Protein AF-A0A7Z9WWW8-F1 (afdb_monomer)

Structure (mmCIF, N/CA/C/O backbone):
data_AF-A0A7Z9WWW8-F1
#
_entry.id   AF-A0A7Z9WWW8-F1
#
loop_
_atom_site.group_PDB
_atom_site.id
_atom_site.type_symbol
_atom_site.label_atom_id
_atom_site.label_alt_id
_atom_site.label_comp_id
_atom_site.label_asym_id
_atom_site.label_entity_id
_atom_site.label_seq_id
_atom_site.pdbx_PDB_ins_code
_atom_site.Cartn_x
_atom_site.Cartn_y
_atom_site.Cartn_z
_atom_site.occupancy
_atom_site.B_iso_or_equiv
_atom_site.auth_seq_id
_atom_site.auth_comp_id
_atom_site.auth_asym_id
_atom_site.auth_atom_id
_atom_site.pdbx_PDB_model_num
ATOM 1 N N . MET A 1 1 ? -5.613 29.662 3.958 1.00 25.34 1 MET A N 1
ATOM 2 C CA . MET A 1 1 ? -6.036 28.250 3.842 1.00 25.34 1 MET A CA 1
ATOM 3 C C . MET A 1 1 ? -4.916 27.490 3.139 1.00 25.34 1 MET A C 1
ATOM 5 O O . MET A 1 1 ? -4.493 27.948 2.088 1.00 25.34 1 MET A O 1
ATOM 9 N N . LYS A 1 2 ? -4.345 26.424 3.718 1.00 27.41 2 LYS A N 1
ATOM 10 C CA . LYS A 1 2 ? -3.564 25.461 2.919 1.00 27.41 2 LYS A CA 1
ATOM 11 C C . LYS A 1 2 ? -4.526 24.326 2.601 1.00 27.41 2 LYS A C 1
ATOM 13 O O . LYS A 1 2 ? -5.008 23.686 3.530 1.00 27.41 2 LYS A O 1
ATOM 18 N N . ASN A 1 3 ? -4.858 24.199 1.322 1.00 34.06 3 ASN A N 1
ATOM 19 C CA . ASN A 1 3 ? -5.804 23.230 0.787 1.00 34.06 3 ASN A CA 1
ATOM 20 C C . ASN A 1 3 ? -5.429 21.818 1.248 1.00 34.06 3 ASN A C 1
ATOM 22 O O . ASN A 1 3 ? -4.244 21.489 1.361 1.00 34.06 3 ASN A O 1
ATOM 26 N N . PHE A 1 4 ? -6.444 21.007 1.526 1.00 41.47 4 PHE A N 1
ATOM 27 C CA . PHE A 1 4 ? -6.295 19.559 1.591 1.00 41.47 4 PHE A CA 1
ATOM 28 C C . PHE A 1 4 ? -5.544 19.084 0.331 1.00 41.47 4 PHE A C 1
ATOM 30 O O . PHE A 1 4 ? -5.708 19.707 -0.724 1.00 41.47 4 PHE A O 1
ATOM 37 N N . PRO A 1 5 ? -4.665 18.072 0.431 1.00 55.22 5 PRO A N 1
ATOM 38 C CA . PRO A 1 5 ? -3.908 17.614 -0.725 1.00 55.22 5 PRO A CA 1
ATOM 39 C C . PRO A 1 5 ? -4.880 17.195 -1.832 1.00 55.22 5 PRO A C 1
ATOM 41 O O . PRO A 1 5 ? -5.846 16.481 -1.568 1.00 55.22 5 PRO A O 1
ATOM 44 N N . ASP A 1 6 ? -4.641 17.663 -3.055 1.00 73.75 6 ASP A N 1
ATOM 45 C CA . ASP A 1 6 ? -5.371 17.170 -4.220 1.00 73.75 6 ASP A CA 1
ATOM 46 C C . ASP A 1 6 ? -5.163 15.651 -4.388 1.00 73.75 6 ASP A C 1
ATOM 48 O O . ASP A 1 6 ? -4.282 15.028 -3.779 1.00 73.75 6 ASP A O 1
ATOM 52 N N . LYS A 1 7 ? -6.023 15.023 -5.197 1.00 77.62 7 LYS A N 1
ATOM 53 C CA . LYS A 1 7 ? -5.998 13.568 -5.421 1.00 77.62 7 LYS A CA 1
ATOM 54 C C . LYS A 1 7 ? -4.639 13.097 -5.937 1.00 77.62 7 LYS A C 1
ATOM 56 O O . LYS A 1 7 ? -4.167 12.038 -5.525 1.00 77.62 7 LYS A O 1
ATOM 61 N N . GLN A 1 8 ? -3.995 13.911 -6.772 1.00 85.44 8 GLN A N 1
ATOM 62 C CA . GLN A 1 8 ? -2.652 13.661 -7.272 1.00 85.44 8 GLN A CA 1
ATOM 63 C C . GLN A 1 8 ? -1.653 13.529 -6.124 1.00 85.44 8 GLN A C 1
ATOM 65 O O . GLN A 1 8 ? -0.936 12.534 -6.039 1.00 85.44 8 GLN A O 1
ATOM 70 N N . LYS A 1 9 ? -1.616 14.491 -5.204 1.00 82.50 9 LYS A N 1
ATOM 71 C CA . LYS A 1 9 ? -0.701 14.443 -4.069 1.00 82.50 9 LYS A CA 1
ATOM 72 C C . LYS A 1 9 ? -0.956 13.236 -3.168 1.00 82.50 9 LYS A C 1
ATOM 74 O O . LYS A 1 9 ? 0.002 12.621 -2.709 1.00 82.50 9 LYS A O 1
ATOM 79 N N . ILE A 1 10 ? -2.218 12.870 -2.942 1.00 84.50 10 ILE A N 1
ATOM 80 C CA . ILE A 1 10 ? -2.582 11.666 -2.177 1.00 84.50 10 ILE A CA 1
ATOM 81 C C . ILE A 1 10 ? -2.032 10.408 -2.850 1.00 84.50 10 ILE A C 1
ATOM 83 O O . ILE A 1 10 ? -1.378 9.594 -2.198 1.00 84.50 10 ILE A O 1
ATOM 87 N N . LEU A 1 11 ? -2.268 10.271 -4.156 1.00 87.69 11 LEU A N 1
ATOM 88 C CA . LEU A 1 11 ? -1.765 9.160 -4.952 1.00 87.69 11 LEU A CA 1
ATOM 89 C C . LEU A 1 11 ? -0.238 9.068 -4.856 1.00 87.69 11 LEU A C 1
ATOM 91 O O . LEU A 1 11 ? 0.298 8.009 -4.549 1.00 87.69 11 LEU A O 1
ATOM 95 N N . LEU A 1 12 ? 0.461 10.187 -5.025 1.00 86.56 12 LEU A N 1
ATOM 96 C CA . LEU A 1 12 ? 1.920 10.256 -4.953 1.00 86.56 12 LEU A CA 1
ATOM 97 C C . LEU A 1 12 ? 2.473 9.866 -3.580 1.00 86.56 12 LEU A C 1
ATOM 99 O O . LEU A 1 12 ? 3.423 9.087 -3.498 1.00 86.56 12 LEU A O 1
ATOM 103 N N . GLU A 1 13 ? 1.884 10.375 -2.497 1.00 87.12 13 GLU A N 1
ATOM 104 C CA . GLU A 1 13 ? 2.334 10.055 -1.141 1.00 87.12 13 GLU A CA 1
ATOM 105 C C . GLU A 1 13 ? 2.132 8.564 -0.810 1.00 87.12 13 GLU A C 1
ATOM 107 O O . GLU A 1 13 ? 3.026 7.946 -0.227 1.00 87.12 13 GLU A O 1
ATOM 112 N N . ILE A 1 14 ? 1.006 7.961 -1.213 1.00 90.50 14 ILE A N 1
ATOM 113 C CA . ILE A 1 14 ? 0.737 6.538 -0.943 1.00 90.50 14 ILE A CA 1
ATOM 114 C C . ILE A 1 14 ? 1.523 5.619 -1.894 1.00 90.50 14 ILE A C 1
ATOM 116 O O . ILE A 1 14 ? 1.980 4.558 -1.481 1.00 90.50 14 ILE A O 1
ATOM 120 N N . ILE A 1 15 ? 1.789 6.013 -3.139 1.00 88.62 15 ILE A N 1
ATOM 121 C CA . ILE A 1 15 ? 2.682 5.230 -4.008 1.00 88.62 15 ILE A CA 1
ATOM 122 C C . ILE A 1 15 ? 4.136 5.317 -3.543 1.00 88.62 15 ILE A C 1
ATOM 124 O O . ILE A 1 15 ? 4.851 4.315 -3.558 1.00 88.62 15 ILE A O 1
ATOM 128 N N . SER A 1 16 ? 4.562 6.472 -3.026 1.00 85.94 16 SER A N 1
ATOM 129 C CA . SER A 1 16 ? 5.849 6.589 -2.336 1.00 85.94 16 SER A CA 1
ATOM 130 C C . SER A 1 16 ? 5.917 5.664 -1.113 1.00 85.94 16 SER A C 1
ATOM 132 O O . SER A 1 16 ? 6.947 5.028 -0.889 1.00 85.94 16 SER A O 1
ATOM 134 N N . LEU A 1 17 ? 4.827 5.529 -0.345 1.00 88.75 17 LEU A N 1
ATOM 135 C CA . LEU A 1 17 ? 4.731 4.549 0.745 1.00 88.75 17 LEU A CA 1
ATOM 136 C C . LEU A 1 17 ? 4.918 3.119 0.247 1.00 88.75 17 LEU A C 1
ATOM 138 O O . LEU A 1 17 ? 5.740 2.389 0.795 1.00 88.75 17 LEU A O 1
ATOM 142 N N . LEU A 1 18 ? 4.173 2.739 -0.790 1.00 87.62 18 LEU A N 1
ATOM 143 C CA . LEU A 1 18 ? 4.223 1.406 -1.376 1.00 87.62 18 LEU A CA 1
ATOM 144 C C . LEU A 1 18 ? 5.641 1.056 -1.836 1.00 87.62 18 LEU A C 1
ATOM 146 O O . LEU A 1 18 ? 6.169 0.005 -1.487 1.00 87.62 18 LEU A O 1
ATOM 150 N N . SER A 1 19 ? 6.295 1.982 -2.539 1.00 83.19 19 SER A N 1
ATOM 151 C CA . SER A 1 19 ? 7.680 1.826 -2.983 1.00 83.19 19 SER A CA 1
ATOM 152 C C . SER A 1 19 ? 8.665 1.682 -1.813 1.00 83.19 19 SER A C 1
ATOM 154 O O . SER A 1 19 ? 9.554 0.833 -1.857 1.00 83.19 19 SER A O 1
ATOM 156 N N . LYS A 1 20 ? 8.484 2.442 -0.722 1.00 84.69 20 LYS A N 1
ATOM 157 C CA . LYS A 1 20 ? 9.290 2.275 0.501 1.00 84.69 20 LYS A CA 1
ATOM 158 C C . LYS A 1 20 ? 9.086 0.898 1.131 1.00 84.69 20 LYS A C 1
ATOM 160 O O . LYS A 1 20 ? 10.065 0.310 1.575 1.00 84.69 20 LYS A O 1
ATOM 165 N N . ILE A 1 21 ? 7.852 0.385 1.157 1.00 85.31 21 ILE A N 1
ATOM 166 C CA . ILE A 1 21 ? 7.534 -0.946 1.699 1.00 85.31 21 ILE A CA 1
ATOM 167 C C . ILE A 1 21 ? 8.250 -2.039 0.904 1.00 85.31 21 ILE A C 1
ATOM 169 O O . ILE A 1 21 ? 8.911 -2.878 1.513 1.00 85.31 21 ILE A O 1
ATOM 173 N N . LEU A 1 22 ? 8.198 -1.972 -0.432 1.00 78.94 22 LEU A N 1
ATOM 174 C CA . LEU A 1 22 ? 8.893 -2.894 -1.345 1.00 78.94 22 LEU A CA 1
ATOM 175 C C . LEU A 1 22 ? 10.420 -2.923 -1.161 1.00 78.94 22 LEU A C 1
ATOM 177 O O . LEU A 1 22 ? 11.078 -3.847 -1.627 1.00 78.94 22 LEU A O 1
ATOM 181 N N . ALA A 1 23 ? 10.985 -1.920 -0.490 1.00 77.06 23 ALA A N 1
ATOM 182 C CA . ALA A 1 23 ? 12.418 -1.784 -0.271 1.00 77.06 23 ALA A CA 1
ATOM 183 C C . ALA A 1 23 ? 12.851 -1.927 1.195 1.00 77.06 23 ALA A C 1
ATOM 185 O O . ALA A 1 23 ? 14.020 -1.704 1.515 1.00 77.06 23 ALA A O 1
ATOM 186 N N . LEU A 1 24 ? 11.939 -2.279 2.109 1.00 76.56 24 LEU A N 1
ATOM 187 C CA . LEU A 1 24 ? 12.259 -2.399 3.539 1.00 76.56 24 LEU A CA 1
ATOM 188 C C . LEU A 1 24 ? 13.285 -3.499 3.840 1.00 76.56 24 LEU A C 1
ATOM 190 O O . LEU A 1 24 ? 13.945 -3.444 4.878 1.00 76.56 24 LEU A O 1
ATOM 194 N N . ASP A 1 25 ? 13.412 -4.501 2.973 1.00 67.00 25 ASP A N 1
ATOM 195 C CA . ASP A 1 25 ? 14.393 -5.577 3.108 1.00 67.00 25 ASP A CA 1
ATOM 196 C C . ASP A 1 25 ? 15.719 -5.311 2.381 1.00 67.00 25 ASP A C 1
ATOM 198 O O . ASP A 1 25 ? 16.737 -5.899 2.761 1.00 67.00 25 ASP A O 1
ATOM 202 N N . ALA A 1 26 ? 15.746 -4.393 1.412 1.00 68.88 26 ALA A N 1
ATOM 203 C CA . ALA A 1 26 ? 16.963 -3.933 0.754 1.00 68.88 26 ALA A CA 1
ATOM 204 C C . ALA A 1 26 ? 16.831 -2.493 0.228 1.00 68.88 26 ALA A C 1
ATOM 206 O O . ALA A 1 26 ? 16.112 -2.218 -0.729 1.00 68.88 26 ALA A O 1
ATOM 207 N N . GLU A 1 27 ? 17.626 -1.575 0.788 1.00 65.69 27 GLU A N 1
ATOM 208 C CA . GLU A 1 27 ? 17.647 -0.156 0.389 1.00 65.69 27 GLU A CA 1
ATOM 209 C C . GLU A 1 27 ? 17.957 0.046 -1.110 1.00 65.69 27 GLU A C 1
ATOM 211 O O . GLU A 1 27 ? 17.459 0.980 -1.740 1.00 65.69 27 GLU A O 1
ATOM 216 N N . GLU A 1 28 ? 18.744 -0.853 -1.709 1.00 73.44 28 GLU A N 1
ATOM 217 C CA . GLU A 1 28 ? 19.055 -0.821 -3.143 1.00 73.44 28 GLU A CA 1
ATOM 218 C C . GLU A 1 28 ? 17.833 -1.076 -4.042 1.00 73.44 28 GLU A C 1
ATOM 220 O O . GLU A 1 28 ? 17.838 -0.640 -5.193 1.00 73.44 28 GLU A O 1
ATOM 225 N N . ASN A 1 29 ? 16.760 -1.684 -3.525 1.00 69.25 29 ASN A N 1
ATOM 226 C CA . ASN A 1 29 ? 15.530 -1.933 -4.282 1.00 69.25 29 ASN A CA 1
ATOM 227 C C . ASN A 1 29 ? 14.761 -0.641 -4.548 1.00 69.25 29 ASN A C 1
ATOM 229 O O . ASN A 1 29 ? 14.309 -0.412 -5.668 1.00 69.25 29 ASN A O 1
ATOM 233 N N . LEU A 1 30 ? 14.680 0.248 -3.549 1.00 74.88 30 LEU A N 1
ATOM 234 C CA . LEU A 1 30 ? 14.060 1.566 -3.722 1.00 74.88 30 LEU A CA 1
ATOM 235 C C . LEU A 1 30 ? 14.800 2.355 -4.799 1.00 74.88 30 LEU A C 1
ATOM 237 O O . LEU A 1 30 ? 14.198 2.966 -5.679 1.00 74.88 30 LEU A O 1
ATOM 241 N N . LYS A 1 31 ? 16.131 2.319 -4.726 1.00 80.69 31 LYS A N 1
ATOM 242 C CA . LYS A 1 31 ? 17.002 3.018 -5.665 1.00 80.69 31 LYS A CA 1
ATOM 243 C C . LYS A 1 31 ? 16.861 2.470 -7.083 1.00 80.69 31 LYS A C 1
ATOM 245 O O . LYS A 1 31 ? 16.817 3.251 -8.026 1.00 80.69 31 LYS A O 1
ATOM 250 N N . HIS A 1 32 ? 16.769 1.150 -7.223 1.00 85.88 32 HIS A N 1
ATOM 251 C CA . HIS A 1 32 ? 16.511 0.480 -8.493 1.00 85.88 32 HIS A CA 1
ATOM 252 C C . HIS A 1 32 ? 15.166 0.906 -9.097 1.00 85.88 32 HIS A C 1
ATOM 254 O O . HIS A 1 32 ? 15.157 1.477 -10.185 1.00 85.88 32 HIS A O 1
ATOM 260 N N . GLY A 1 33 ? 14.057 0.743 -8.368 1.00 86.62 33 GLY A N 1
ATOM 261 C CA . GLY A 1 33 ? 12.727 1.111 -8.864 1.00 86.62 33 GLY A CA 1
ATOM 262 C C . GLY A 1 33 ? 12.628 2.586 -9.272 1.00 86.62 33 GLY A C 1
ATOM 263 O O . GLY A 1 33 ? 12.069 2.900 -10.320 1.00 86.62 33 GLY A O 1
ATOM 264 N N . LEU A 1 34 ? 13.241 3.498 -8.505 1.00 86.44 34 LEU A N 1
ATOM 265 C CA . LEU A 1 34 ? 13.284 4.924 -8.849 1.00 86.44 34 LEU A CA 1
ATOM 266 C C . LEU A 1 34 ? 14.109 5.212 -10.113 1.00 86.44 34 LEU A C 1
ATOM 268 O O . LEU A 1 34 ? 13.684 6.016 -10.940 1.00 86.44 34 LEU A O 1
ATOM 272 N N . ARG A 1 35 ? 15.262 4.557 -10.311 1.00 88.00 35 ARG A N 1
ATOM 273 C CA . ARG A 1 35 ? 16.061 4.737 -11.539 1.00 88.00 35 ARG A CA 1
ATOM 274 C C . ARG A 1 35 ? 15.343 4.169 -12.763 1.00 88.00 35 ARG A C 1
ATOM 276 O O . ARG A 1 35 ? 15.300 4.840 -13.793 1.00 88.00 35 ARG A O 1
ATOM 283 N N . VAL A 1 36 ? 14.707 3.001 -12.640 1.00 91.88 36 VAL A N 1
ATOM 284 C CA . VAL A 1 36 ? 13.871 2.426 -13.709 1.00 91.88 36 VAL A CA 1
ATOM 285 C C . VAL A 1 36 ? 12.712 3.363 -14.053 1.00 91.88 36 VAL A C 1
ATOM 287 O O . VAL A 1 36 ? 12.509 3.666 -15.228 1.00 91.88 36 VAL A O 1
ATOM 290 N N . ALA A 1 37 ? 12.006 3.899 -13.054 1.00 91.88 37 ALA A N 1
ATOM 291 C CA . ALA A 1 37 ? 10.944 4.888 -13.246 1.00 91.88 37 ALA A CA 1
ATOM 292 C C . ALA A 1 37 ? 11.437 6.156 -13.970 1.00 91.88 37 ALA A C 1
ATOM 294 O O . ALA A 1 37 ? 10.805 6.611 -14.930 1.00 91.88 37 ALA A O 1
ATOM 295 N N . ASN A 1 38 ? 12.589 6.695 -13.554 1.00 90.75 38 ASN A N 1
ATOM 296 C CA . ASN A 1 38 ? 13.206 7.879 -14.153 1.00 90.75 38 ASN A CA 1
ATOM 297 C C . ASN A 1 38 ? 13.576 7.648 -15.624 1.00 90.75 38 ASN A C 1
ATOM 299 O O . ASN A 1 38 ? 13.235 8.469 -16.481 1.00 90.75 38 ASN A O 1
ATOM 303 N N . PHE A 1 39 ? 14.229 6.526 -15.940 1.00 93.00 39 PHE A N 1
ATOM 304 C CA . PHE A 1 39 ? 14.560 6.172 -17.321 1.00 93.00 39 PHE A CA 1
ATOM 305 C C . PHE A 1 39 ? 13.305 5.940 -18.165 1.00 93.00 39 PHE A C 1
ATOM 307 O O . PHE A 1 39 ? 13.193 6.507 -19.253 1.00 93.00 39 PHE A O 1
ATOM 314 N N . ALA A 1 40 ? 12.336 5.172 -17.658 1.00 95.31 40 ALA A N 1
ATOM 315 C CA . ALA A 1 40 ? 11.105 4.862 -18.376 1.00 95.31 40 ALA A CA 1
ATOM 316 C C . ALA A 1 40 ? 10.331 6.136 -18.742 1.00 95.31 40 ALA A C 1
ATOM 318 O O . ALA A 1 40 ? 9.941 6.327 -19.897 1.00 95.31 40 ALA A O 1
ATOM 319 N N . GLN A 1 41 ? 10.182 7.062 -17.791 1.00 93.56 41 GLN A N 1
ATOM 320 C CA . GLN A 1 41 ? 9.555 8.350 -18.058 1.00 93.56 41 GLN A CA 1
ATOM 321 C C . GLN A 1 41 ? 10.338 9.168 -19.092 1.00 93.56 41 GLN A C 1
ATOM 323 O O . GLN A 1 41 ? 9.740 9.762 -19.992 1.00 93.56 41 GLN A O 1
ATOM 328 N N . ALA A 1 42 ? 11.663 9.241 -18.960 1.00 92.00 42 ALA A N 1
ATOM 329 C CA . ALA A 1 42 ? 12.492 10.042 -19.851 1.00 92.00 42 ALA A CA 1
ATOM 330 C C . ALA A 1 42 ? 12.434 9.524 -21.298 1.00 92.00 42 ALA A C 1
ATOM 332 O O . ALA A 1 42 ? 12.285 10.312 -22.234 1.00 92.00 42 ALA A O 1
ATOM 333 N N . PHE A 1 43 ? 12.455 8.203 -21.486 1.00 95.50 43 PHE A N 1
ATOM 334 C CA . PHE A 1 43 ? 12.308 7.577 -22.801 1.00 95.50 43 PHE A CA 1
ATOM 335 C C . PHE A 1 43 ? 10.905 7.798 -23.373 1.00 95.50 43 PHE A C 1
ATOM 337 O O . PHE A 1 43 ? 10.773 8.147 -24.546 1.00 95.50 43 PHE A O 1
ATOM 344 N N . ALA A 1 44 ? 9.862 7.690 -22.545 1.00 95.50 44 ALA A N 1
ATOM 345 C CA . ALA A 1 44 ? 8.488 7.978 -22.949 1.00 95.50 44 ALA A CA 1
ATOM 346 C C . ALA A 1 44 ? 8.309 9.440 -23.396 1.00 95.50 44 ALA A C 1
ATOM 348 O O . ALA A 1 44 ? 7.703 9.698 -24.436 1.00 95.50 44 ALA A O 1
ATOM 349 N N . LYS A 1 45 ? 8.894 10.399 -22.663 1.00 93.06 45 LYS A N 1
ATOM 350 C CA . LYS A 1 45 ? 8.918 11.823 -23.045 1.00 93.06 45 LYS A CA 1
ATOM 351 C C . LYS A 1 45 ? 9.634 12.030 -24.380 1.00 93.06 45 LYS A C 1
ATOM 353 O O . LYS A 1 45 ? 9.112 12.735 -25.237 1.00 93.06 45 LYS A O 1
ATOM 358 N N . GLN A 1 46 ? 10.779 11.377 -24.591 1.00 94.81 46 GLN A N 1
ATOM 359 C CA . GLN A 1 46 ? 11.519 11.458 -25.856 1.00 94.81 46 GLN A CA 1
ATOM 360 C C . GLN A 1 46 ? 10.719 10.899 -27.047 1.00 94.81 46 GLN A C 1
ATOM 362 O O . GLN A 1 46 ? 10.856 11.384 -28.169 1.00 94.81 46 GLN A O 1
ATOM 367 N N . LEU A 1 47 ? 9.859 9.909 -26.800 1.00 95.69 47 LEU A N 1
ATOM 368 C CA . LEU A 1 47 ? 8.941 9.330 -27.786 1.00 95.69 47 LEU A CA 1
ATOM 369 C C . LEU A 1 47 ? 7.628 10.116 -27.947 1.00 95.69 47 LEU A C 1
ATOM 371 O O . LEU A 1 47 ? 6.786 9.718 -28.748 1.00 95.69 47 LEU A O 1
ATOM 375 N N . ASN A 1 48 ? 7.450 11.235 -27.235 1.00 94.81 48 ASN A N 1
ATOM 376 C CA . ASN A 1 48 ? 6.207 12.014 -27.182 1.00 94.81 48 ASN A CA 1
ATOM 377 C C . ASN A 1 48 ? 4.984 11.191 -26.729 1.00 94.81 48 ASN A C 1
ATOM 379 O O . ASN A 1 48 ? 3.873 11.399 -27.221 1.00 94.81 48 ASN A O 1
ATOM 383 N N . HIS A 1 49 ? 5.177 10.251 -25.799 1.00 94.69 49 HIS A N 1
ATOM 384 C CA . HIS A 1 49 ? 4.077 9.502 -25.192 1.00 94.69 49 HIS A CA 1
ATOM 385 C C . HIS A 1 49 ? 3.110 10.457 -24.473 1.00 94.69 49 HIS A C 1
ATOM 387 O O . HIS A 1 49 ? 3.548 11.385 -23.793 1.00 94.69 49 HIS A O 1
ATOM 393 N N . SER A 1 50 ? 1.799 10.230 -24.599 1.00 91.25 50 SER A N 1
ATOM 394 C CA . SER A 1 50 ? 0.773 11.142 -24.064 1.00 91.25 50 SER A CA 1
ATOM 395 C C . SER A 1 50 ? 0.699 11.160 -22.535 1.00 91.25 50 SER A C 1
ATOM 397 O O . SER A 1 50 ? 0.317 12.178 -21.964 1.00 91.25 50 SER A O 1
ATOM 399 N N . HIS A 1 51 ? 1.090 10.055 -21.891 1.00 91.88 51 HIS A N 1
ATOM 400 C CA . HIS A 1 51 ? 1.023 9.881 -20.436 1.00 91.88 51 HIS A CA 1
ATOM 401 C C . HIS A 1 51 ? 2.349 9.344 -19.863 1.00 91.88 51 HIS A C 1
ATOM 403 O O . HIS A 1 51 ? 2.445 8.174 -19.489 1.00 91.88 51 HIS A O 1
ATOM 409 N N . PRO A 1 52 ? 3.450 10.113 -19.895 1.00 92.31 52 PRO A N 1
ATOM 410 C CA . PRO A 1 52 ? 4.757 9.628 -19.458 1.00 92.31 52 PRO A CA 1
ATOM 411 C C . PRO A 1 52 ? 4.825 9.329 -17.949 1.00 92.31 52 PRO A C 1
ATOM 413 O O . PRO A 1 52 ? 5.668 8.535 -17.536 1.00 92.31 52 PRO A O 1
ATOM 416 N N . GLY A 1 53 ? 3.964 9.911 -17.105 1.00 90.81 53 GLY A N 1
ATOM 417 C CA . GLY A 1 53 ? 3.912 9.557 -15.683 1.00 90.81 53 GLY A CA 1
ATOM 418 C C . GLY A 1 53 ? 3.326 8.171 -15.424 1.00 90.81 53 GLY A C 1
ATOM 419 O O . GLY A 1 53 ? 3.710 7.543 -14.441 1.00 90.81 53 GLY A O 1
ATOM 420 N N . GLN A 1 54 ? 2.513 7.619 -16.333 1.00 94.00 54 GLN A N 1
ATOM 421 C CA . GLN A 1 54 ? 2.119 6.206 -16.258 1.00 94.00 54 GLN A CA 1
ATOM 422 C C . GLN A 1 54 ? 3.344 5.283 -16.335 1.00 94.00 54 GLN A C 1
ATOM 424 O O . GLN A 1 54 ? 3.441 4.330 -15.567 1.00 94.00 54 GLN A O 1
ATOM 429 N N . LEU A 1 55 ? 4.316 5.601 -17.200 1.00 95.00 55 LEU A N 1
ATOM 430 C CA . LEU A 1 55 ? 5.571 4.849 -17.328 1.00 95.00 55 LEU A CA 1
ATOM 431 C C . LEU A 1 55 ? 6.483 5.030 -16.113 1.00 95.00 55 LEU A C 1
ATOM 433 O O . LEU A 1 55 ? 7.190 4.095 -15.747 1.00 95.00 55 LEU A O 1
ATOM 437 N N . PHE A 1 56 ? 6.441 6.196 -15.463 1.00 93.44 56 PHE A N 1
ATOM 438 C CA . PHE A 1 56 ? 7.114 6.385 -14.180 1.00 93.44 56 PHE A CA 1
ATOM 439 C C . PHE A 1 56 ? 6.539 5.431 -13.123 1.00 93.44 56 PHE A C 1
ATOM 441 O O . PHE A 1 56 ? 7.286 4.678 -12.505 1.00 93.44 56 PHE A O 1
ATOM 448 N N . ILE A 1 57 ? 5.211 5.424 -12.931 1.00 92.06 57 ILE A N 1
ATOM 449 C CA . ILE A 1 57 ? 4.559 4.543 -11.947 1.00 92.06 57 ILE A CA 1
ATOM 450 C C . ILE A 1 57 ? 4.782 3.067 -12.301 1.00 92.06 57 ILE A C 1
ATOM 452 O O . ILE A 1 57 ? 5.100 2.271 -11.421 1.00 92.06 57 ILE A O 1
ATOM 456 N N . ALA A 1 58 ? 4.673 2.700 -13.581 1.00 94.00 58 ALA A N 1
ATOM 457 C CA . ALA A 1 58 ? 4.916 1.335 -14.036 1.00 94.00 58 ALA A CA 1
ATOM 458 C C . ALA A 1 58 ? 6.369 0.905 -13.796 1.00 94.00 58 ALA A C 1
ATOM 460 O O . ALA A 1 58 ? 6.589 -0.187 -13.291 1.00 94.00 58 ALA A O 1
ATOM 461 N N . GLY A 1 59 ? 7.353 1.767 -14.073 1.00 92.44 59 GLY A N 1
ATOM 462 C CA . GLY A 1 59 ? 8.758 1.500 -13.761 1.00 92.44 59 GLY A CA 1
ATOM 463 C C . GLY A 1 59 ? 9.024 1.384 -12.258 1.00 92.44 59 GLY A C 1
ATOM 464 O O . GLY A 1 59 ? 9.796 0.529 -11.839 1.00 92.44 59 GLY A O 1
ATOM 465 N N . LEU A 1 60 ? 8.337 2.171 -11.426 1.00 89.62 60 LEU A N 1
ATOM 466 C CA . LEU A 1 60 ? 8.468 2.096 -9.968 1.00 89.62 60 LEU A CA 1
ATOM 467 C C . LEU A 1 60 ? 7.897 0.793 -9.386 1.00 89.62 60 LEU A C 1
ATOM 469 O O . LEU A 1 60 ? 8.381 0.319 -8.360 1.00 89.62 60 LEU A O 1
ATOM 473 N N . LEU A 1 61 ? 6.862 0.239 -10.024 1.00 90.25 61 LEU A N 1
ATOM 474 C CA . LEU A 1 61 ? 6.110 -0.929 -9.556 1.00 90.25 61 LEU A CA 1
ATOM 475 C C . LEU A 1 61 ? 6.332 -2.192 -10.406 1.00 90.25 61 LEU A C 1
ATOM 477 O O . LEU A 1 61 ? 5.642 -3.179 -10.175 1.00 90.25 61 LEU A O 1
ATOM 481 N N . HIS A 1 62 ? 7.251 -2.193 -11.376 1.00 91.31 62 HIS A N 1
ATOM 482 C CA . HIS A 1 62 ? 7.389 -3.303 -12.334 1.00 91.31 62 HIS A CA 1
ATOM 483 C C . HIS A 1 62 ? 7.647 -4.658 -11.649 1.00 91.31 62 HIS A C 1
ATOM 485 O O . HIS A 1 62 ? 7.050 -5.666 -12.022 1.00 91.31 62 HIS A O 1
ATOM 491 N N . ASP A 1 63 ? 8.423 -4.645 -10.566 1.00 88.44 63 ASP A N 1
ATOM 492 C CA . ASP A 1 63 ? 8.775 -5.821 -9.768 1.00 88.44 63 ASP A CA 1
ATOM 493 C C . ASP A 1 63 ? 7.816 -6.093 -8.591 1.00 88.44 63 ASP A C 1
ATOM 495 O O . ASP A 1 63 ? 8.098 -6.930 -7.733 1.00 88.44 63 ASP A O 1
ATOM 499 N N . ILE A 1 64 ? 6.651 -5.434 -8.525 1.00 86.38 64 ILE A N 1
ATOM 500 C CA . ILE A 1 64 ? 5.697 -5.588 -7.407 1.00 86.38 64 ILE A CA 1
ATOM 501 C C . ILE A 1 64 ? 5.245 -7.042 -7.194 1.00 86.38 64 ILE A C 1
ATOM 503 O O . ILE A 1 64 ? 4.973 -7.446 -6.066 1.00 86.38 64 ILE A O 1
ATOM 507 N N . GLY A 1 65 ? 5.204 -7.853 -8.256 1.00 83.81 65 GLY A N 1
ATOM 508 C CA . GLY A 1 65 ? 4.869 -9.278 -8.173 1.00 83.81 65 GLY A CA 1
ATOM 509 C C . GLY A 1 65 ? 6.008 -10.175 -7.686 1.00 83.81 65 GLY A C 1
ATOM 510 O O . GLY A 1 65 ? 5.784 -11.361 -7.449 1.00 83.81 65 GLY A O 1
ATOM 511 N N . GLY A 1 66 ? 7.221 -9.630 -7.541 1.00 77.06 66 GLY A N 1
ATOM 512 C CA . GLY A 1 66 ? 8.385 -10.307 -6.964 1.00 77.06 66 GLY A CA 1
ATOM 513 C C . GLY A 1 66 ? 8.395 -10.240 -5.439 1.00 77.06 66 GLY A C 1
ATOM 514 O O . GLY A 1 66 ? 9.332 -10.709 -4.794 1.00 77.06 66 GLY A O 1
ATOM 515 N N . ILE A 1 67 ? 7.359 -9.648 -4.847 1.00 72.00 67 ILE A N 1
ATOM 516 C CA . ILE A 1 67 ? 7.255 -9.492 -3.411 1.00 72.00 67 ILE A CA 1
ATOM 517 C C . ILE A 1 67 ? 7.312 -10.836 -2.675 1.00 72.00 67 ILE A C 1
ATOM 519 O O . ILE A 1 67 ? 6.636 -11.796 -3.030 1.00 72.00 67 ILE A O 1
ATOM 523 N N . GLY A 1 68 ? 8.147 -10.902 -1.635 1.00 64.62 68 GLY A N 1
ATOM 524 C CA . GLY A 1 68 ? 8.401 -12.139 -0.891 1.00 64.62 68 GLY A CA 1
ATOM 525 C C . GLY A 1 68 ? 9.546 -12.986 -1.445 1.00 64.62 68 GLY A C 1
ATOM 526 O O . GLY A 1 68 ? 10.069 -13.822 -0.707 1.00 64.62 68 GLY A O 1
ATOM 527 N N . LEU A 1 69 ? 10.005 -12.736 -2.676 1.00 70.12 69 LEU A N 1
ATOM 528 C CA . LEU A 1 69 ? 11.175 -13.411 -3.229 1.00 70.12 69 LEU A CA 1
ATOM 529 C C . LEU A 1 69 ? 12.470 -12.716 -2.774 1.00 70.12 69 LEU A C 1
ATOM 531 O O . LEU A 1 69 ? 12.576 -11.491 -2.836 1.00 70.12 69 LEU A O 1
ATOM 535 N N . PRO A 1 70 ? 13.499 -13.469 -2.343 1.00 64.94 70 PRO A N 1
ATOM 536 C CA . PRO A 1 70 ? 14.828 -12.915 -2.125 1.00 64.94 70 PRO A CA 1
ATOM 537 C C . PRO A 1 70 ? 15.362 -12.216 -3.383 1.00 64.94 70 PRO A C 1
ATOM 539 O O . PRO A 1 70 ? 15.316 -12.779 -4.476 1.00 64.94 70 PRO A O 1
ATOM 542 N N . GLN A 1 71 ? 15.987 -11.046 -3.222 1.00 62.28 71 GLN A N 1
ATOM 543 C CA . GLN A 1 71 ? 16.573 -10.277 -4.332 1.00 62.28 71 GLN A CA 1
ATOM 544 C C . GLN A 1 71 ? 17.531 -11.103 -5.203 1.00 62.28 71 GLN A C 1
ATOM 546 O O . GLN A 1 71 ? 17.591 -10.939 -6.419 1.00 62.28 71 GLN A O 1
ATOM 551 N N . SER A 1 72 ? 18.299 -12.007 -4.586 1.00 59.06 72 SER A N 1
ATOM 552 C CA . SER A 1 72 ? 19.209 -12.902 -5.306 1.00 59.06 72 SER A CA 1
ATOM 553 C C . SER A 1 72 ? 18.477 -13.809 -6.292 1.00 59.06 72 SER A C 1
ATOM 555 O O . SER A 1 72 ? 19.048 -14.155 -7.316 1.00 59.06 72 SER A O 1
ATOM 557 N N . ILE A 1 73 ? 17.233 -14.187 -5.986 1.00 62.09 73 ILE A N 1
ATOM 558 C CA . ILE A 1 73 ? 16.382 -15.024 -6.833 1.00 62.09 73 ILE A CA 1
ATOM 559 C C . ILE A 1 73 ? 15.783 -14.185 -7.965 1.00 62.09 73 ILE A C 1
ATOM 561 O O . ILE A 1 73 ? 15.877 -14.584 -9.124 1.00 62.09 73 ILE A O 1
ATOM 565 N N . LEU A 1 74 ? 15.276 -12.987 -7.655 1.00 64.81 74 LEU A N 1
ATOM 566 C CA . LEU A 1 74 ? 14.728 -12.073 -8.661 1.00 64.81 74 LEU A CA 1
ATOM 567 C C . LEU A 1 74 ? 15.799 -11.643 -9.684 1.00 64.81 74 LEU A C 1
ATOM 569 O O . LEU A 1 74 ? 15.593 -11.763 -10.887 1.00 64.81 74 LEU A O 1
ATOM 573 N N . HIS A 1 75 ? 17.007 -11.286 -9.228 1.00 62.16 75 HIS A N 1
ATOM 574 C CA . HIS A 1 75 ? 18.139 -11.002 -10.121 1.00 62.16 75 HIS A CA 1
ATOM 575 C C . HIS A 1 75 ? 18.636 -12.236 -10.893 1.00 62.16 75 HIS A C 1
ATOM 577 O O . HIS A 1 75 ? 19.148 -12.095 -12.000 1.00 62.16 75 HIS A O 1
ATOM 583 N N . HIS A 1 76 ? 18.510 -13.444 -10.336 1.00 51.84 76 HIS A N 1
ATOM 584 C CA . HIS A 1 76 ? 18.912 -14.676 -11.023 1.00 51.84 76 HIS A CA 1
ATOM 585 C C . HIS A 1 76 ? 17.914 -15.088 -12.121 1.00 51.84 76 HIS A C 1
ATOM 587 O O . HIS A 1 76 ? 18.299 -15.752 -13.090 1.00 51.84 76 HIS A O 1
ATOM 593 N N . ALA A 1 77 ? 16.650 -14.655 -12.023 1.00 55.53 77 ALA A N 1
ATOM 594 C CA . ALA A 1 77 ? 15.653 -14.822 -13.082 1.00 55.53 77 ALA A CA 1
ATOM 595 C C . ALA A 1 77 ? 16.117 -14.193 -14.406 1.00 55.53 77 ALA A C 1
ATOM 597 O O . ALA A 1 77 ? 15.917 -14.787 -15.465 1.00 55.53 77 ALA A O 1
ATOM 598 N N . LEU A 1 78 ? 16.810 -13.050 -14.322 1.00 56.44 78 LEU A N 1
ATOM 599 C CA . LEU A 1 78 ? 17.388 -12.327 -15.457 1.00 56.44 78 LEU A CA 1
ATOM 600 C C . LEU A 1 78 ? 18.603 -13.028 -16.086 1.00 56.44 78 LEU A C 1
ATOM 602 O O . LEU A 1 78 ? 18.875 -12.824 -17.268 1.00 56.44 78 LEU A O 1
ATOM 606 N N . SER A 1 79 ? 19.360 -13.823 -15.318 1.00 56.31 79 SER A N 1
ATOM 607 C CA . SER A 1 79 ? 20.635 -14.388 -15.782 1.00 56.31 79 SER A CA 1
ATOM 608 C C . SER A 1 79 ? 20.523 -15.818 -16.307 1.00 56.31 79 SER A C 1
ATOM 610 O O . SER A 1 79 ? 21.125 -16.140 -17.327 1.00 56.31 79 SER A O 1
ATOM 612 N N . ASP A 1 80 ? 19.749 -16.670 -15.631 1.00 55.81 80 ASP A N 1
ATOM 613 C CA . ASP A 1 80 ? 19.807 -18.120 -15.847 1.00 55.81 80 ASP A CA 1
ATOM 614 C C . ASP A 1 80 ? 18.461 -18.748 -16.238 1.00 55.81 80 ASP A C 1
ATOM 616 O O . ASP A 1 80 ? 18.439 -19.920 -16.611 1.00 55.81 80 ASP A O 1
ATOM 620 N N . TYR A 1 81 ? 17.345 -18.006 -16.165 1.00 57.66 81 TYR A N 1
ATOM 621 C CA . TYR A 1 81 ? 15.980 -18.440 -16.526 1.00 57.66 81 TYR A CA 1
ATOM 622 C C . TYR A 1 81 ? 15.476 -19.744 -15.866 1.00 57.66 81 TYR A C 1
ATOM 624 O O . TYR A 1 81 ? 14.436 -20.269 -16.269 1.00 57.66 81 TYR A O 1
ATOM 632 N N . LYS A 1 82 ? 16.194 -20.286 -14.875 1.00 60.72 82 LYS A N 1
ATOM 633 C CA . LYS A 1 82 ? 15.920 -21.600 -14.262 1.00 60.72 82 LYS A CA 1
ATOM 634 C C . LYS A 1 82 ? 14.880 -21.563 -13.148 1.00 60.72 82 LYS A C 1
ATOM 636 O O . LYS A 1 82 ? 14.290 -22.599 -12.857 1.00 60.72 82 LYS A O 1
ATOM 641 N N . ASP A 1 83 ? 14.688 -20.410 -12.516 1.00 68.19 83 ASP A N 1
ATOM 642 C CA . ASP A 1 83 ? 13.752 -20.272 -11.406 1.00 68.19 83 ASP A CA 1
ATOM 643 C C . ASP A 1 83 ? 12.354 -19.942 -11.945 1.00 68.19 83 ASP A C 1
ATOM 645 O O . ASP A 1 83 ? 12.095 -18.830 -12.409 1.00 68.19 83 ASP A O 1
ATOM 649 N N . LEU A 1 84 ? 11.479 -20.951 -11.969 1.00 73.44 84 LEU A N 1
ATOM 650 C CA . LEU A 1 84 ? 10.113 -20.819 -12.479 1.00 73.44 84 LEU A CA 1
ATOM 651 C C . LEU A 1 84 ? 9.281 -19.858 -11.628 1.00 73.44 84 LEU A C 1
ATOM 653 O O . LEU A 1 84 ? 8.484 -19.112 -12.184 1.00 73.44 84 LEU A O 1
ATOM 657 N N . GLU A 1 85 ? 9.498 -19.835 -10.313 1.00 72.31 85 GLU A N 1
ATOM 658 C CA . GLU A 1 85 ? 8.749 -18.973 -9.400 1.00 72.31 85 GLU A CA 1
ATOM 659 C C . GLU A 1 85 ? 9.109 -17.505 -9.628 1.00 72.31 85 GLU A C 1
ATOM 661 O O . GLU A 1 85 ? 8.235 -16.644 -9.733 1.00 72.31 85 GLU A O 1
ATOM 666 N N . ALA A 1 86 ? 10.399 -17.228 -9.819 1.00 76.06 86 ALA A N 1
ATOM 667 C CA . ALA A 1 86 ? 10.850 -15.894 -10.176 1.00 76.06 86 ALA A CA 1
ATOM 668 C C . ALA A 1 86 ? 10.323 -15.448 -11.547 1.00 76.06 86 ALA A C 1
ATOM 670 O O . ALA A 1 86 ? 10.096 -14.265 -11.745 1.00 76.06 86 ALA A O 1
ATOM 671 N N . ARG A 1 87 ? 10.069 -16.354 -12.498 1.00 83.81 87 ARG A N 1
ATOM 672 C CA . ARG A 1 87 ? 9.503 -15.999 -13.817 1.00 83.81 87 ARG A CA 1
ATOM 673 C C . ARG A 1 87 ? 8.016 -15.648 -13.786 1.00 83.81 87 ARG A C 1
ATOM 675 O O . ARG A 1 87 ? 7.514 -15.101 -14.764 1.00 83.81 87 ARG A O 1
ATOM 682 N N . GLU A 1 88 ? 7.319 -15.945 -12.694 1.00 85.31 88 GLU A N 1
ATOM 683 C CA . GLU A 1 88 ? 5.897 -15.624 -12.535 1.00 85.31 88 GLU A CA 1
ATOM 684 C C . GLU A 1 88 ? 5.657 -14.205 -12.008 1.00 85.31 88 GLU A C 1
ATOM 686 O O . GLU A 1 88 ? 4.534 -13.709 -12.104 1.00 85.31 88 GLU A O 1
ATOM 691 N N . HIS A 1 89 ? 6.686 -13.516 -11.498 1.00 87.81 89 HIS A N 1
ATOM 692 C CA . HIS A 1 89 ? 6.528 -12.174 -10.931 1.00 87.81 89 HIS A CA 1
ATOM 693 C C . HIS A 1 89 ? 5.881 -11.142 -11.877 1.00 87.81 89 HIS A C 1
ATOM 695 O O . HIS A 1 89 ? 5.092 -10.340 -11.377 1.00 87.81 89 HIS A O 1
ATOM 701 N N . PRO A 1 90 ? 6.101 -11.150 -13.211 1.00 91.19 90 PRO A N 1
ATOM 702 C CA . PRO A 1 90 ? 5.432 -10.201 -14.103 1.00 91.19 90 PRO A CA 1
ATOM 703 C C . PRO A 1 90 ? 3.925 -10.446 -14.126 1.00 91.19 90 PRO A C 1
ATOM 705 O O . PRO A 1 90 ? 3.128 -9.515 -14.044 1.00 91.19 90 PRO A O 1
ATOM 708 N N . THR A 1 91 ? 3.525 -11.721 -14.171 1.00 89.62 91 THR A N 1
ATOM 709 C CA . THR A 1 91 ? 2.116 -12.131 -14.159 1.00 89.62 91 THR A CA 1
ATOM 710 C C . THR A 1 91 ? 1.462 -11.798 -12.821 1.00 89.62 91 THR A C 1
ATOM 712 O O . THR A 1 91 ? 0.418 -11.152 -12.808 1.00 89.62 91 THR A O 1
ATOM 715 N N . ARG A 1 92 ? 2.112 -12.130 -11.698 1.00 86.06 92 ARG A N 1
ATOM 716 C CA . ARG A 1 92 ? 1.625 -11.778 -10.352 1.00 86.06 92 ARG A CA 1
ATOM 717 C C . ARG A 1 92 ? 1.505 -10.261 -10.176 1.00 86.06 92 ARG A C 1
ATOM 719 O O . ARG A 1 92 ? 0.510 -9.769 -9.653 1.00 86.06 92 ARG A O 1
ATOM 726 N N . GLY A 1 93 ? 2.492 -9.500 -10.651 1.00 88.50 93 GLY A N 1
ATOM 727 C CA . GLY A 1 93 ? 2.486 -8.039 -10.582 1.00 88.50 93 GLY A CA 1
ATOM 728 C C . GLY A 1 93 ? 1.351 -7.428 -11.401 1.00 88.50 93 GLY A C 1
ATOM 729 O O . GLY A 1 93 ? 0.663 -6.520 -10.933 1.00 88.50 93 GLY A O 1
ATOM 730 N N . ALA A 1 94 ? 1.095 -7.981 -12.587 1.00 90.81 94 ALA A N 1
ATOM 731 C CA . ALA A 1 94 ? -0.041 -7.601 -13.410 1.00 90.81 94 ALA A CA 1
ATOM 732 C C . ALA A 1 94 ? -1.381 -7.896 -12.725 1.00 90.81 94 ALA A C 1
ATOM 734 O O . ALA A 1 94 ? -2.250 -7.034 -12.741 1.00 90.81 94 ALA A O 1
ATOM 735 N N . GLU A 1 95 ? -1.554 -9.055 -12.083 1.00 86.12 95 GLU A N 1
ATOM 736 C CA . GLU A 1 95 ? -2.776 -9.399 -11.335 1.00 86.12 95 GLU A CA 1
ATOM 737 C C . GLU A 1 95 ? -3.044 -8.421 -10.177 1.00 86.12 95 GLU A C 1
ATOM 739 O O . GLU A 1 95 ? -4.173 -7.939 -10.009 1.00 86.12 95 GLU A O 1
ATOM 744 N N . ILE A 1 96 ? -1.992 -8.059 -9.433 1.00 83.44 96 ILE A N 1
ATOM 745 C CA . ILE A 1 96 ? -2.055 -7.060 -8.359 1.00 83.44 96 ILE A CA 1
ATOM 746 C C . ILE A 1 96 ? -2.511 -5.701 -8.921 1.00 83.44 96 ILE A C 1
ATOM 748 O O . ILE A 1 96 ? -3.456 -5.101 -8.403 1.00 83.44 96 ILE A O 1
ATOM 752 N N . LEU A 1 97 ? -1.890 -5.216 -10.006 1.00 86.81 97 LEU A N 1
ATOM 753 C CA . LEU A 1 97 ? -2.242 -3.911 -10.583 1.00 86.81 97 LEU A CA 1
ATOM 754 C C . LEU A 1 97 ? -3.591 -3.908 -11.312 1.00 86.81 97 LEU A C 1
ATOM 756 O O . LEU A 1 97 ? -4.303 -2.908 -11.269 1.00 86.81 97 LEU A O 1
ATOM 760 N N . GLN A 1 98 ? -3.973 -5.016 -11.952 1.00 83.56 98 GLN A N 1
ATOM 761 C CA . GLN A 1 98 ? -5.238 -5.167 -12.682 1.00 83.56 98 GLN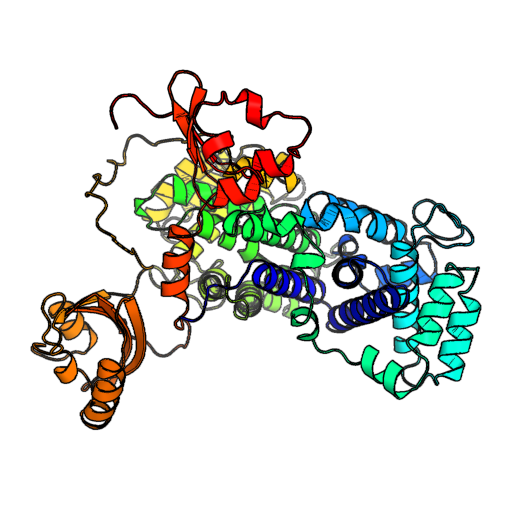 A CA 1
ATOM 762 C C . GLN A 1 98 ? -6.453 -4.981 -11.767 1.00 83.56 98 GLN A C 1
ATOM 764 O O . GLN A 1 98 ? -7.511 -4.511 -12.207 1.00 83.56 98 GLN A O 1
ATOM 769 N N . SER A 1 99 ? -6.291 -5.340 -10.495 1.00 73.38 99 SER A N 1
ATOM 770 C CA . SER A 1 99 ? -7.316 -5.196 -9.467 1.00 73.38 99 SER A CA 1
ATOM 771 C C . SER A 1 99 ? -7.616 -3.721 -9.163 1.00 73.38 99 SER A C 1
ATOM 773 O O . SER A 1 99 ? -8.743 -3.379 -8.808 1.00 73.38 99 SER A O 1
ATOM 775 N N . PHE A 1 100 ? -6.652 -2.815 -9.355 1.00 78.06 100 PHE A N 1
ATOM 776 C CA . PHE A 1 100 ? -6.822 -1.384 -9.110 1.00 78.06 100 PHE A CA 1
ATOM 777 C C . PHE A 1 100 ? -7.138 -0.636 -10.411 1.00 78.06 100 PHE A C 1
ATOM 779 O O . PHE A 1 100 ? -6.287 -0.498 -11.288 1.00 78.06 100 PHE A O 1
ATOM 786 N N . HIS A 1 101 ? -8.368 -0.121 -10.540 1.00 74.44 101 HIS A N 1
ATOM 787 C CA . HIS A 1 101 ? -8.877 0.454 -11.795 1.00 74.44 101 HIS A CA 1
ATOM 788 C C . HIS A 1 101 ? -7.957 1.528 -12.397 1.00 74.44 101 HIS A C 1
ATOM 790 O O . HIS A 1 101 ? -7.759 1.559 -13.610 1.00 74.44 101 HIS A O 1
ATOM 796 N N . LEU A 1 102 ? -7.340 2.356 -11.547 1.00 81.25 102 LEU A N 1
ATOM 797 C CA . LEU A 1 102 ? -6.423 3.409 -11.979 1.00 81.25 102 LEU A CA 1
ATOM 798 C C . LEU A 1 102 ? -5.146 2.865 -12.642 1.00 81.25 102 LEU A C 1
ATOM 800 O O . LEU A 1 102 ? -4.600 3.516 -13.527 1.00 81.25 102 LEU A O 1
ATOM 804 N N . PHE A 1 103 ? -4.676 1.680 -12.236 1.00 87.75 103 PHE A N 1
ATOM 805 C CA . PHE A 1 103 ? -3.450 1.050 -12.743 1.00 87.75 103 PHE A CA 1
ATOM 806 C C . PHE A 1 103 ? -3.700 -0.072 -13.751 1.00 87.75 103 PHE A C 1
ATOM 808 O O . PHE A 1 103 ? -2.741 -0.645 -14.265 1.00 87.75 103 PHE A O 1
ATOM 815 N N . GLN A 1 104 ? -4.954 -0.338 -14.124 1.00 84.50 104 GLN A N 1
ATOM 816 C CA . GLN A 1 104 ? -5.277 -1.288 -15.194 1.00 84.50 104 GLN A CA 1
ATOM 817 C C . GLN A 1 104 ? -4.506 -1.048 -16.501 1.00 84.50 104 GLN A C 1
ATOM 819 O O . GLN A 1 104 ? -4.060 -2.037 -17.082 1.00 84.50 104 GLN A O 1
ATOM 824 N N . PRO A 1 105 ? -4.276 0.203 -16.960 1.00 85.69 105 PRO A N 1
ATOM 825 C CA . PRO A 1 105 ? -3.451 0.438 -18.146 1.00 85.69 105 PRO A CA 1
ATOM 826 C C . PRO A 1 105 ? -2.013 -0.086 -18.006 1.00 85.69 105 PRO A C 1
ATOM 828 O O . PRO A 1 105 ? -1.413 -0.491 -18.995 1.00 85.69 105 PRO A O 1
ATOM 831 N N . LEU A 1 106 ? -1.478 -0.117 -16.781 1.00 93.75 106 LEU A N 1
ATOM 832 C CA . LEU A 1 106 ? -0.099 -0.520 -16.494 1.00 93.75 106 LEU A CA 1
ATOM 833 C C . LEU A 1 106 ? 0.060 -2.044 -16.438 1.00 93.75 106 LEU A C 1
ATOM 835 O O . LEU A 1 106 ? 1.149 -2.557 -16.688 1.00 93.75 106 LEU A O 1
ATOM 839 N N . ALA A 1 107 ? -1.013 -2.771 -16.104 1.00 92.19 107 ALA A N 1
ATOM 840 C CA . ALA A 1 107 ? -0.971 -4.208 -15.843 1.00 92.19 107 ALA A CA 1
ATOM 841 C C . ALA A 1 107 ? -0.414 -5.003 -17.034 1.00 92.19 107 ALA A C 1
ATOM 843 O O . ALA A 1 107 ? 0.420 -5.881 -16.843 1.00 92.19 107 ALA A O 1
ATOM 844 N N . GLY A 1 108 ? -0.810 -4.656 -18.264 1.00 93.25 108 GLY A N 1
ATOM 845 C CA . GLY A 1 108 ? -0.282 -5.299 -19.472 1.00 93.25 108 GLY A CA 1
ATOM 846 C C . GLY A 1 108 ? 1.214 -5.050 -19.677 1.00 93.25 108 GLY A C 1
ATOM 847 O O . GLY A 1 108 ? 1.943 -5.959 -20.064 1.00 93.25 108 GLY A O 1
ATOM 848 N N . TRP A 1 109 ? 1.691 -3.844 -19.359 1.00 96.19 109 TRP A N 1
ATOM 849 C CA . TRP A 1 109 ? 3.108 -3.510 -19.492 1.00 96.19 109 TRP A CA 1
ATOM 850 C C . TRP A 1 109 ? 3.957 -4.285 -18.496 1.00 96.19 109 TRP A C 1
ATOM 852 O O . TRP A 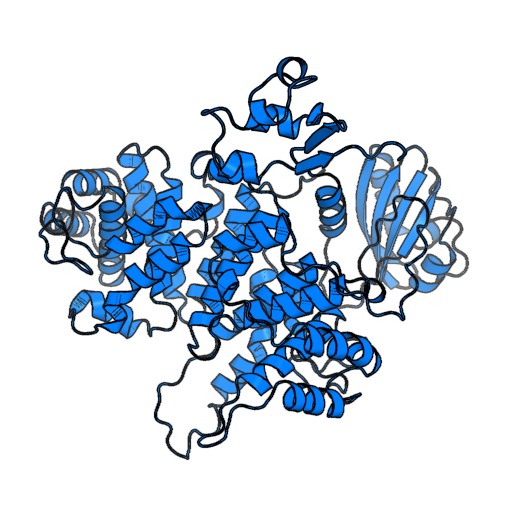1 109 ? 5.002 -4.812 -18.866 1.00 96.19 109 TRP A O 1
ATOM 862 N N . ILE A 1 110 ? 3.466 -4.411 -17.261 1.00 94.69 110 ILE A N 1
ATOM 863 C CA . ILE A 1 110 ? 4.106 -5.209 -16.215 1.00 94.69 110 ILE A CA 1
ATOM 864 C C . ILE A 1 110 ? 4.012 -6.703 -16.519 1.00 94.69 110 ILE A C 1
ATOM 866 O O . ILE A 1 110 ? 4.987 -7.404 -16.302 1.00 94.69 110 ILE A O 1
ATOM 870 N N . ALA A 1 111 ? 2.914 -7.215 -17.072 1.00 94.50 111 ALA A N 1
ATOM 871 C CA . ALA A 1 111 ? 2.813 -8.634 -17.426 1.00 94.50 111 ALA A CA 1
ATOM 872 C C . ALA A 1 111 ? 3.920 -9.078 -18.395 1.00 94.50 111 ALA A C 1
ATOM 874 O O . ALA A 1 111 ? 4.386 -10.216 -18.331 1.00 94.50 111 ALA A O 1
ATOM 875 N N . ASP A 1 112 ? 4.331 -8.159 -19.270 1.00 94.69 112 ASP A N 1
ATOM 876 C CA . ASP A 1 112 ? 5.209 -8.431 -20.398 1.00 94.69 112 ASP A CA 1
ATOM 877 C C . ASP A 1 112 ? 6.609 -7.811 -20.245 1.00 94.69 112 ASP A C 1
ATOM 879 O O . ASP A 1 112 ? 7.389 -7.871 -21.187 1.00 94.69 112 ASP A O 1
ATOM 883 N N . HIS A 1 113 ? 6.970 -7.189 -19.114 1.00 94.12 113 HIS A N 1
ATOM 884 C CA . HIS A 1 113 ? 8.201 -6.376 -19.031 1.00 94.12 113 HIS A CA 1
ATOM 885 C C . HIS A 1 113 ? 9.521 -7.161 -19.184 1.00 94.12 113 HIS A C 1
ATOM 887 O O . HIS A 1 113 ? 10.568 -6.550 -19.397 1.00 94.12 113 HIS A O 1
ATOM 893 N N . HIS A 1 114 ? 9.480 -8.500 -19.157 1.00 92.94 114 HIS A N 1
ATOM 894 C CA . HIS A 1 114 ? 10.604 -9.383 -19.516 1.00 92.94 114 HIS A CA 1
ATOM 895 C C . HIS A 1 114 ? 10.480 -10.035 -20.902 1.00 92.94 114 HIS A C 1
ATOM 897 O O . HIS A 1 114 ? 11.321 -10.853 -21.289 1.00 92.94 114 HIS A O 1
ATOM 903 N N . GLU A 1 115 ? 9.455 -9.685 -21.675 1.00 93.50 115 GLU A N 1
ATOM 904 C CA . GLU A 1 115 ? 9.328 -10.091 -23.070 1.00 93.50 115 GLU A CA 1
ATOM 905 C C . GLU A 1 115 ? 10.368 -9.374 -23.928 1.00 93.50 115 GLU A C 1
ATOM 907 O O . GLU A 1 115 ? 10.719 -8.217 -23.698 1.00 93.50 115 GLU A O 1
ATOM 912 N N . ARG A 1 116 ? 10.873 -10.072 -24.946 1.00 94.25 116 ARG A N 1
ATOM 913 C CA . ARG A 1 116 ? 11.989 -9.595 -25.770 1.00 94.25 116 ARG A CA 1
ATOM 914 C C . ARG A 1 116 ? 11.593 -9.531 -27.230 1.00 94.25 116 ARG A C 1
ATOM 916 O O . ARG A 1 116 ? 10.927 -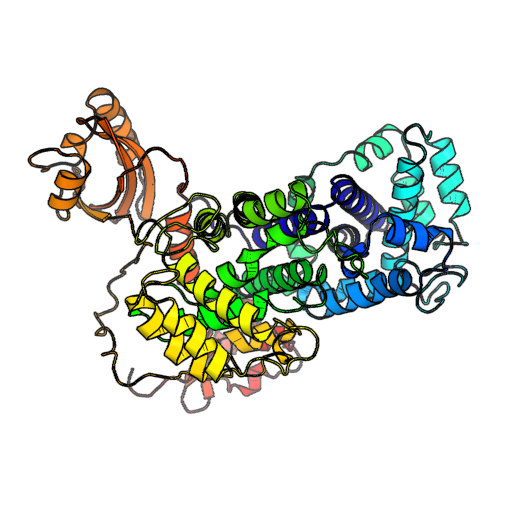10.424 -27.741 1.00 94.25 116 ARG A O 1
ATOM 923 N N . PHE A 1 117 ? 12.064 -8.508 -27.933 1.00 93.06 117 PHE A N 1
ATOM 924 C CA . PHE A 1 117 ? 11.742 -8.266 -29.341 1.00 93.06 117 PHE A CA 1
ATOM 925 C C . PHE A 1 117 ? 12.044 -9.474 -30.257 1.00 93.06 117 PHE A C 1
ATOM 927 O O . PHE A 1 117 ? 11.314 -9.710 -31.225 1.00 93.06 117 PHE A O 1
ATOM 934 N N . ASP A 1 118 ? 13.067 -10.264 -29.918 1.00 93.44 118 ASP A N 1
ATOM 935 C CA . ASP A 1 118 ? 13.509 -11.497 -30.583 1.00 93.44 118 ASP A CA 1
ATOM 936 C C . ASP A 1 118 ? 12.716 -12.770 -30.210 1.00 93.44 118 ASP A C 1
ATOM 938 O O . ASP A 1 118 ? 12.925 -13.807 -30.842 1.00 93.44 118 ASP A O 1
ATOM 942 N N . GLY A 1 119 ? 11.797 -12.713 -29.238 1.00 92.38 119 GLY A N 1
ATOM 943 C CA . GLY A 1 119 ? 10.993 -13.856 -28.781 1.00 92.38 119 GLY A CA 1
ATOM 944 C C . GLY A 1 119 ? 11.632 -14.736 -27.713 1.00 92.38 119 GLY A C 1
ATOM 945 O O . GLY A 1 119 ? 11.064 -15.764 -27.356 1.00 92.38 119 GLY A O 1
ATOM 946 N N . THR A 1 120 ? 12.810 -14.374 -27.203 1.00 89.94 120 THR A N 1
ATOM 947 C CA . THR A 1 120 ? 13.515 -15.159 -26.169 1.00 89.94 120 THR A CA 1
ATOM 948 C C . THR A 1 120 ? 13.116 -14.793 -24.735 1.00 89.94 120 THR A C 1
ATOM 950 O O . THR A 1 120 ? 13.639 -15.375 -23.785 1.00 89.94 120 THR A O 1
ATOM 953 N N . GLY A 1 121 ? 12.211 -13.822 -24.581 1.00 88.94 121 GLY A N 1
ATOM 954 C CA . GLY A 1 121 ? 11.706 -13.342 -23.298 1.00 88.94 121 GLY A CA 1
ATOM 955 C C . GLY A 1 121 ? 10.653 -14.250 -22.658 1.00 88.94 121 GLY A C 1
ATOM 956 O O . GLY A 1 121 ? 10.404 -15.374 -23.101 1.00 88.94 121 GLY A O 1
ATOM 957 N N . PHE A 1 122 ? 10.061 -13.768 -21.569 1.00 89.50 122 PHE A N 1
ATOM 958 C CA . PHE A 1 122 ? 9.048 -14.477 -20.787 1.00 89.50 122 PHE A CA 1
ATOM 959 C C . PHE A 1 122 ? 7.993 -13.492 -20.254 1.00 89.50 122 PHE A C 1
ATOM 961 O O . PHE A 1 122 ? 8.285 -12.299 -20.192 1.00 89.50 122 PHE A O 1
ATOM 968 N N . PRO A 1 123 ? 6.796 -13.952 -19.838 1.00 88.12 123 PRO A N 1
ATOM 969 C CA . PRO A 1 123 ? 6.369 -15.347 -19.644 1.00 88.12 123 PRO A CA 1
ATOM 970 C C . PRO A 1 123 ? 5.930 -16.109 -20.907 1.00 88.12 123 PRO A C 1
ATOM 972 O O . PRO A 1 123 ? 5.999 -17.337 -20.912 1.00 88.12 123 PRO A O 1
ATOM 975 N N . GLN A 1 124 ? 5.494 -15.425 -21.965 1.00 89.69 124 GLN A N 1
ATOM 976 C CA . GLN A 1 124 ? 4.821 -16.009 -23.134 1.00 89.69 124 GLN A CA 1
ATOM 977 C C . GLN A 1 124 ? 5.715 -16.125 -24.380 1.00 89.69 124 GLN A C 1
ATOM 979 O O . GLN A 1 124 ? 5.342 -16.835 -25.314 1.00 89.69 124 GLN A O 1
ATOM 984 N N . GLY A 1 125 ? 6.873 -15.458 -24.416 1.00 91.25 125 GLY A N 1
ATOM 985 C CA . GLY A 1 125 ? 7.766 -15.469 -25.581 1.00 91.25 125 GLY A CA 1
ATOM 986 C C . GLY A 1 125 ? 7.219 -14.617 -26.729 1.00 91.25 125 GLY A C 1
ATOM 987 O O . GLY A 1 125 ? 7.280 -15.004 -27.899 1.00 91.25 125 GLY A O 1
ATOM 988 N N . LYS A 1 126 ? 6.623 -13.472 -26.387 1.00 92.75 126 LYS A N 1
ATOM 989 C CA . LYS A 1 126 ? 6.084 -12.491 -27.337 1.00 92.75 126 LYS A CA 1
ATOM 990 C C . LYS A 1 126 ? 7.207 -11.943 -28.221 1.00 92.75 126 LYS A C 1
ATOM 992 O O . LYS A 1 126 ? 8.356 -11.868 -27.808 1.00 92.75 126 LYS A O 1
ATOM 997 N N . THR A 1 127 ? 6.879 -11.541 -29.450 1.00 92.94 127 THR A N 1
ATOM 998 C CA . THR A 1 127 ? 7.854 -11.051 -30.440 1.00 92.94 127 THR A CA 1
ATOM 999 C C . THR A 1 127 ? 7.402 -9.746 -31.079 1.00 92.94 127 THR A C 1
ATOM 1001 O O . THR A 1 127 ? 6.252 -9.630 -31.513 1.00 92.94 127 THR A O 1
ATOM 1004 N N . LYS A 1 128 ? 8.338 -8.817 -31.292 1.00 91.56 128 LYS A N 1
ATOM 1005 C CA . LYS A 1 128 ? 8.137 -7.611 -32.113 1.00 91.56 128 LYS A CA 1
ATOM 1006 C C . LYS A 1 128 ? 6.836 -6.867 -31.769 1.00 91.56 128 LYS A C 1
ATOM 1008 O O . LYS A 1 128 ? 6.651 -6.440 -30.641 1.00 91.56 128 LYS A O 1
ATOM 1013 N N . HIS A 1 129 ? 5.919 -6.760 -32.733 1.00 87.94 129 HIS A N 1
ATOM 1014 C CA . HIS A 1 129 ? 4.658 -6.025 -32.631 1.00 87.94 129 HIS A CA 1
ATOM 1015 C C . HIS A 1 129 ? 3.654 -6.604 -31.624 1.00 87.94 129 HIS A C 1
ATOM 1017 O O . HIS A 1 129 ? 2.638 -5.966 -31.373 1.00 87.94 129 HIS A O 1
ATOM 1023 N N . SER A 1 130 ? 3.895 -7.798 -31.067 1.00 92.00 130 SER A N 1
ATOM 1024 C CA . SER A 1 130 ? 3.083 -8.308 -29.956 1.00 92.00 130 SER A CA 1
ATOM 1025 C C . SER A 1 130 ? 3.531 -7.773 -28.591 1.00 92.00 130 SER A C 1
ATOM 1027 O O . SER A 1 130 ? 2.907 -8.116 -27.593 1.00 92.00 130 SER A O 1
ATOM 1029 N N . ILE A 1 131 ? 4.613 -6.991 -28.541 1.00 92.81 131 ILE A N 1
ATOM 1030 C CA . ILE A 1 131 ? 5.116 -6.294 -27.354 1.00 92.81 131 ILE A CA 1
ATOM 1031 C C . ILE A 1 131 ? 4.780 -4.813 -27.523 1.00 92.81 131 ILE A C 1
ATOM 1033 O O . ILE A 1 131 ? 5.043 -4.238 -28.582 1.00 92.81 131 ILE A O 1
ATOM 1037 N N . SER A 1 132 ? 4.177 -4.194 -26.507 1.00 94.94 132 SER A N 1
ATOM 1038 C CA . SER A 1 132 ? 3.840 -2.771 -26.578 1.00 94.94 132 SER A CA 1
ATOM 1039 C C . SER A 1 132 ? 5.091 -1.892 -26.469 1.00 94.94 132 SER A C 1
ATOM 1041 O O . SER A 1 132 ? 6.131 -2.310 -25.948 1.00 94.94 132 SER A O 1
ATOM 1043 N N . SER A 1 133 ? 4.999 -0.649 -26.948 1.00 95.44 133 SER A N 1
ATOM 1044 C CA . SER A 1 133 ? 6.077 0.336 -26.796 1.00 95.44 133 SER A CA 1
ATOM 1045 C C . SER A 1 133 ? 6.441 0.554 -25.331 1.00 95.44 133 SER A C 1
ATOM 1047 O O . SER A 1 133 ? 7.613 0.663 -24.990 1.00 95.44 133 SER A O 1
ATOM 1049 N N . GLU A 1 134 ? 5.441 0.583 -24.460 1.00 97.00 134 GLU A N 1
ATOM 1050 C CA . GLU A 1 134 ? 5.580 0.856 -23.033 1.00 97.00 134 GLU A CA 1
ATOM 1051 C C . GLU A 1 134 ? 6.279 -0.297 -22.316 1.00 97.00 134 GLU A C 1
ATOM 1053 O O . GLU A 1 134 ? 7.205 -0.062 -21.542 1.00 97.00 134 GLU A O 1
ATOM 1058 N N . THR A 1 135 ? 5.935 -1.541 -22.661 1.00 96.19 135 THR A N 1
ATOM 1059 C CA . THR A 1 135 ? 6.680 -2.725 -22.227 1.00 96.19 135 THR A CA 1
ATOM 1060 C C . THR A 1 135 ? 8.152 -2.633 -22.627 1.00 96.19 135 THR A C 1
ATOM 1062 O O . THR A 1 135 ? 9.032 -2.824 -21.791 1.00 96.19 135 THR A O 1
ATOM 1065 N N . GLY A 1 136 ? 8.440 -2.293 -23.889 1.00 96.38 136 GLY A N 1
ATOM 1066 C CA . GLY A 1 136 ? 9.817 -2.156 -24.370 1.00 96.38 136 GLY A CA 1
ATOM 1067 C C . GLY A 1 136 ? 10.595 -1.030 -23.676 1.00 96.38 136 GLY A C 1
ATOM 1068 O O . GLY A 1 136 ? 11.800 -1.161 -23.459 1.00 96.38 136 GLY A O 1
ATOM 1069 N N . ILE A 1 137 ? 9.915 0.056 -23.294 1.00 97.69 137 ILE A N 1
ATOM 1070 C CA . ILE A 1 137 ? 10.489 1.157 -22.509 1.00 97.69 137 ILE A CA 1
ATOM 1071 C C . ILE A 1 137 ? 10.882 0.673 -21.108 1.00 97.69 137 ILE A C 1
ATOM 1073 O O . ILE A 1 137 ? 12.014 0.918 -20.691 1.00 97.69 137 ILE A O 1
ATOM 1077 N N . ILE A 1 138 ? 9.982 -0.024 -20.403 1.00 97.00 138 ILE A N 1
ATOM 1078 C CA . ILE A 1 138 ? 10.246 -0.559 -19.056 1.00 97.00 138 ILE A CA 1
ATOM 1079 C C . ILE A 1 138 ? 11.376 -1.592 -19.112 1.00 97.00 138 ILE A C 1
ATOM 1081 O O . ILE A 1 138 ? 12.326 -1.489 -18.340 1.00 97.00 138 ILE A O 1
ATOM 1085 N N . HIS A 1 139 ? 11.333 -2.515 -20.080 1.00 95.31 139 HIS A N 1
ATOM 1086 C CA . HIS A 1 139 ? 12.376 -3.523 -20.279 1.00 95.31 139 HIS A CA 1
ATOM 1087 C C . HIS A 1 139 ? 13.758 -2.888 -20.485 1.00 95.31 139 HIS A C 1
ATOM 1089 O O . HIS A 1 139 ? 14.740 -3.284 -19.859 1.00 95.31 139 HIS A O 1
ATOM 1095 N N . LEU A 1 140 ? 13.856 -1.873 -21.354 1.00 96.38 140 LEU A N 1
ATOM 1096 C CA . LEU A 1 140 ? 15.127 -1.193 -21.602 1.00 96.38 140 LEU A CA 1
ATOM 1097 C C . LEU A 1 140 ? 15.634 -0.449 -20.361 1.00 96.38 140 LEU A C 1
ATOM 1099 O O . LEU A 1 140 ? 16.840 -0.443 -20.115 1.00 96.38 140 LEU A O 1
ATOM 1103 N N . ALA A 1 141 ? 14.731 0.187 -19.611 1.00 95.25 141 ALA A N 1
ATOM 1104 C CA . ALA A 1 141 ? 15.054 0.913 -18.388 1.00 95.25 141 ALA A CA 1
ATOM 1105 C C . ALA A 1 141 ? 15.599 -0.018 -17.291 1.00 95.25 141 ALA A C 1
ATOM 1107 O O . ALA A 1 141 ? 16.632 0.298 -16.701 1.00 95.25 141 ALA A O 1
ATOM 1108 N N . ASP A 1 142 ? 14.968 -1.175 -17.076 1.00 92.75 142 ASP A N 1
ATOM 1109 C CA . ASP A 1 142 ? 15.429 -2.211 -16.141 1.00 92.75 142 ASP A CA 1
ATOM 1110 C C . ASP A 1 142 ? 16.821 -2.751 -16.524 1.00 92.75 142 ASP A C 1
ATOM 1112 O O . ASP A 1 142 ? 17.779 -2.690 -15.746 1.00 92.75 142 ASP A O 1
ATOM 1116 N N . GLN A 1 143 ? 16.992 -3.164 -17.784 1.00 91.88 143 GLN A N 1
ATOM 1117 C CA . GLN A 1 143 ? 18.273 -3.677 -18.281 1.00 91.88 143 GLN A CA 1
ATOM 1118 C C . GLN A 1 143 ? 19.399 -2.635 -18.196 1.00 91.88 143 GLN A C 1
ATOM 1120 O O . GLN A 1 143 ? 20.554 -2.974 -17.910 1.00 91.88 143 GLN A O 1
ATOM 1125 N N . LEU A 1 144 ? 19.081 -1.364 -18.453 1.00 91.75 144 LEU A N 1
ATOM 1126 C CA . LEU A 1 144 ? 20.031 -0.268 -18.317 1.00 91.75 144 LEU A CA 1
ATOM 1127 C C . LEU A 1 144 ? 20.425 -0.053 -16.851 1.00 91.75 144 LEU A C 1
ATOM 1129 O O . LEU A 1 144 ? 21.615 0.095 -16.572 1.00 91.75 144 LEU A O 1
ATOM 1133 N N . ASP A 1 145 ? 19.472 -0.083 -15.918 1.00 90.12 145 ASP A N 1
ATOM 1134 C CA . ASP A 1 145 ? 19.773 0.033 -14.489 1.00 90.12 145 ASP A CA 1
ATOM 1135 C C . ASP A 1 145 ? 20.717 -1.076 -14.013 1.00 90.12 145 ASP A C 1
ATOM 1137 O O . ASP A 1 145 ? 21.727 -0.819 -13.347 1.00 90.12 145 ASP A O 1
ATOM 1141 N N . PHE A 1 146 ? 20.430 -2.315 -14.417 1.00 87.00 146 PHE A N 1
ATOM 1142 C CA . PHE A 1 146 ? 21.273 -3.463 -14.115 1.00 87.00 146 PHE A CA 1
ATOM 1143 C C . PHE A 1 146 ? 22.694 -3.301 -14.675 1.00 87.00 146 PHE A C 1
ATOM 1145 O O . PHE A 1 146 ? 23.674 -3.590 -13.981 1.00 87.00 146 PHE A O 1
ATOM 1152 N N . PHE A 1 147 ? 22.831 -2.812 -15.911 1.00 88.88 147 PHE A N 1
ATOM 1153 C CA . PHE A 1 147 ? 24.131 -2.532 -16.522 1.00 88.88 147 PHE A CA 1
ATOM 1154 C C . PHE A 1 147 ? 24.935 -1.508 -15.704 1.00 88.88 147 PHE A C 1
ATOM 1156 O O . PHE A 1 147 ? 26.091 -1.762 -15.369 1.00 88.88 147 PHE A O 1
ATOM 1163 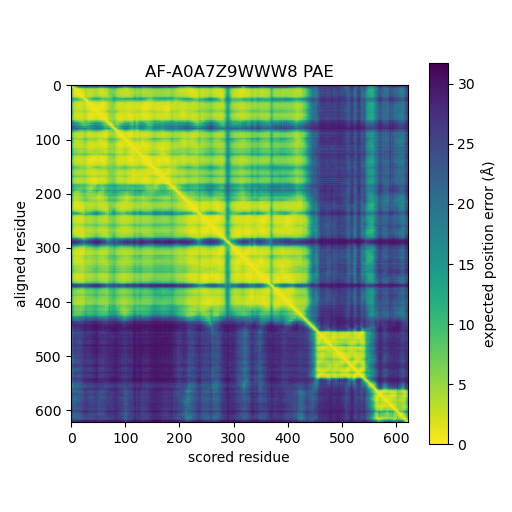N N . ILE A 1 148 ? 24.307 -0.397 -15.312 1.00 86.75 148 ILE A N 1
ATOM 1164 C CA . ILE A 1 148 ? 24.955 0.696 -14.567 1.00 86.75 148 ILE A CA 1
ATOM 1165 C C . ILE A 1 148 ? 25.364 0.254 -13.162 1.00 86.75 148 ILE A C 1
ATOM 1167 O O . ILE A 1 148 ? 26.432 0.615 -12.682 1.00 86.75 148 ILE A O 1
ATOM 1171 N N . ARG A 1 149 ? 24.544 -0.550 -12.485 1.00 84.12 149 ARG A N 1
ATOM 1172 C CA . ARG A 1 149 ? 24.884 -1.074 -11.155 1.00 84.12 149 ARG A CA 1
ATOM 1173 C C . ARG A 1 149 ? 26.111 -1.983 -11.170 1.00 84.12 149 ARG A C 1
ATOM 1175 O O . ARG A 1 149 ? 26.867 -1.992 -10.202 1.00 84.12 149 ARG A O 1
ATOM 1182 N N . ASN A 1 150 ? 26.291 -2.757 -12.240 1.00 84.19 150 ASN A N 1
ATOM 1183 C CA . ASN A 1 150 ? 27.449 -3.637 -12.395 1.00 84.19 150 ASN A CA 1
ATOM 1184 C C . ASN A 1 150 ? 28.707 -2.883 -12.842 1.00 84.19 150 ASN A C 1
ATOM 1186 O O . ASN A 1 150 ? 29.813 -3.324 -12.534 1.00 84.19 150 ASN A O 1
ATOM 1190 N N . ASP A 1 151 ? 28.544 -1.749 -13.525 1.00 85.75 151 ASP A N 1
ATOM 1191 C CA . ASP A 1 151 ? 29.638 -0.852 -13.890 1.00 85.75 151 ASP A CA 1
ATOM 1192 C C . ASP A 1 151 ? 29.274 0.627 -13.644 1.00 85.75 151 ASP A C 1
ATOM 1194 O O . ASP A 1 151 ? 28.921 1.359 -14.574 1.00 85.75 151 ASP A O 1
ATOM 1198 N N . PRO A 1 152 ? 29.383 1.111 -12.389 1.00 83.00 152 PRO A N 1
ATOM 1199 C CA . PRO A 1 152 ? 29.024 2.489 -12.045 1.00 83.00 152 PRO A CA 1
ATOM 1200 C C . PRO A 1 152 ? 29.897 3.559 -12.715 1.00 83.00 152 PRO A C 1
ATOM 1202 O O . PRO A 1 152 ? 29.570 4.742 -12.649 1.00 83.00 152 PRO A O 1
ATOM 1205 N N . GLN A 1 153 ? 31.029 3.166 -13.312 1.00 84.06 153 GLN A N 1
ATOM 1206 C CA . GLN A 1 153 ? 31.957 4.057 -14.014 1.00 84.06 153 GLN A CA 1
ATOM 1207 C C . GLN A 1 153 ? 31.799 3.979 -15.539 1.00 84.06 153 GLN A C 1
ATOM 1209 O O . GLN A 1 153 ? 32.604 4.575 -16.260 1.00 84.06 153 GLN A O 1
ATOM 1214 N N . ALA A 1 154 ? 30.765 3.282 -16.026 1.00 85.38 154 ALA A N 1
ATOM 1215 C CA . ALA A 1 154 ? 30.500 3.131 -17.446 1.00 85.38 154 ALA A CA 1
ATOM 1216 C C . ALA A 1 154 ? 30.459 4.492 -18.156 1.00 85.38 154 ALA A C 1
ATOM 1218 O O . ALA A 1 154 ? 29.711 5.415 -17.814 1.00 85.38 154 ALA A O 1
ATOM 1219 N N . THR A 1 155 ? 31.271 4.609 -19.198 1.00 89.31 155 THR A N 1
ATOM 1220 C CA . THR A 1 155 ? 31.325 5.789 -20.056 1.00 89.31 155 THR A CA 1
ATOM 1221 C C . THR A 1 155 ? 30.100 5.846 -20.969 1.00 89.31 155 THR A C 1
ATOM 1223 O O . THR A 1 155 ? 29.538 4.817 -21.351 1.00 89.31 155 THR A O 1
ATOM 1226 N N . LEU A 1 156 ? 29.736 7.038 -21.464 1.00 87.31 156 LEU A N 1
ATOM 1227 C CA . LEU A 1 156 ? 28.719 7.160 -22.525 1.00 87.31 156 LEU A CA 1
ATOM 1228 C C . LEU A 1 156 ? 28.962 6.231 -23.723 1.00 87.31 156 LEU A C 1
ATOM 1230 O O . LEU A 1 156 ? 28.015 5.802 -24.382 1.00 87.31 156 LEU A O 1
ATOM 1234 N N . LYS A 1 157 ? 30.226 5.950 -24.057 1.00 90.94 157 LYS A N 1
ATOM 1235 C CA . LYS A 1 157 ? 30.567 5.054 -25.165 1.00 90.94 157 LYS A CA 1
ATOM 1236 C C . LYS A 1 157 ? 30.153 3.616 -24.853 1.00 90.94 157 LYS A C 1
ATOM 1238 O O . LYS A 1 157 ? 29.621 2.944 -25.736 1.00 90.94 157 LYS A O 1
ATOM 1243 N N . GLU A 1 158 ? 30.382 3.157 -23.628 1.00 92.56 158 GLU A N 1
ATOM 1244 C CA . GLU A 1 158 ? 29.968 1.831 -23.161 1.00 92.56 158 GLU A CA 1
ATOM 1245 C C . GLU A 1 158 ? 28.450 1.730 -23.059 1.00 92.56 158 GLU A C 1
ATOM 1247 O O . GLU A 1 158 ? 27.887 0.775 -23.587 1.00 92.56 158 GLU A O 1
ATOM 1252 N N . ILE A 1 159 ? 27.781 2.759 -22.535 1.00 90.94 159 ILE A N 1
ATOM 1253 C CA . ILE A 1 159 ? 26.313 2.833 -22.493 1.00 90.94 159 ILE A CA 1
ATOM 1254 C C . ILE A 1 159 ? 25.730 2.779 -23.911 1.00 90.94 159 ILE A C 1
ATOM 1256 O O . ILE A 1 159 ? 24.849 1.974 -24.196 1.00 90.94 159 ILE A O 1
ATOM 1260 N N . ARG A 1 160 ? 26.260 3.562 -24.861 1.00 92.81 160 ARG A N 1
ATOM 1261 C CA . ARG A 1 160 ? 25.826 3.502 -26.271 1.00 92.81 160 ARG A CA 1
ATOM 1262 C C . ARG A 1 160 ? 26.089 2.140 -26.904 1.00 92.81 160 ARG A C 1
ATOM 1264 O O . ARG A 1 160 ? 25.277 1.673 -27.699 1.00 92.81 160 ARG A O 1
ATOM 1271 N N . SER A 1 161 ? 27.217 1.514 -26.579 1.00 95.38 161 SER A N 1
ATOM 1272 C CA . SER A 1 161 ? 27.542 0.160 -27.037 1.00 95.38 161 SER A CA 1
ATOM 1273 C C . SER A 1 161 ? 26.539 -0.859 -26.495 1.00 95.38 161 SER A C 1
ATOM 1275 O O . SER A 1 161 ? 26.042 -1.684 -27.258 1.00 95.38 161 SER A O 1
ATOM 1277 N N . PHE A 1 162 ? 26.187 -0.760 -25.211 1.00 94.81 162 PHE A N 1
ATOM 1278 C CA . PHE A 1 162 ? 25.137 -1.553 -24.581 1.00 94.81 162 PHE A CA 1
ATOM 1279 C C . PHE A 1 162 ? 23.788 -1.349 -25.284 1.00 94.81 162 PHE A C 1
ATOM 1281 O O . PHE A 1 162 ? 23.220 -2.323 -25.771 1.00 94.81 162 PHE A O 1
ATOM 1288 N N . LEU A 1 163 ? 23.328 -0.103 -25.443 1.00 95.56 163 LEU A N 1
ATOM 1289 C CA . LEU A 1 163 ? 22.062 0.225 -26.111 1.00 95.56 163 LEU A CA 1
ATOM 1290 C C . LEU A 1 163 ? 22.007 -0.325 -27.545 1.00 95.56 163 LEU A C 1
ATOM 1292 O O . LEU A 1 163 ? 21.030 -0.959 -27.933 1.00 95.56 163 LEU A O 1
ATOM 1296 N N . ASN A 1 164 ? 23.083 -0.173 -28.323 1.00 96.19 164 ASN A N 1
ATOM 1297 C CA . ASN A 1 164 ? 23.145 -0.709 -29.685 1.00 96.19 164 ASN A CA 1
ATOM 1298 C C . ASN A 1 164 ? 23.017 -2.243 -29.729 1.00 96.19 164 ASN A C 1
ATOM 1300 O O . ASN A 1 164 ? 22.466 -2.762 -30.695 1.00 96.19 164 ASN A O 1
ATOM 1304 N N . LYS A 1 165 ? 23.498 -2.971 -28.710 1.00 95.81 165 LYS A N 1
ATOM 1305 C CA . LYS A 1 165 ? 23.330 -4.434 -28.622 1.00 95.81 165 LYS A CA 1
ATOM 1306 C C . LYS A 1 165 ? 21.886 -4.845 -28.327 1.00 95.81 165 LYS A C 1
ATOM 1308 O O . LYS A 1 165 ? 21.498 -5.938 -28.729 1.00 95.81 165 LYS A O 1
ATOM 1313 N N . GLN A 1 166 ? 21.118 -3.993 -27.644 1.00 94.81 166 GLN A N 1
ATOM 1314 C CA . GLN A 1 166 ? 19.700 -4.228 -27.342 1.00 94.81 166 GLN A CA 1
ATOM 1315 C C . GLN A 1 166 ? 18.790 -4.008 -28.565 1.00 94.81 166 GLN A C 1
ATOM 1317 O O . GLN A 1 166 ? 17.725 -4.613 -28.673 1.00 94.81 166 GLN A O 1
ATOM 1322 N N . SER A 1 167 ? 19.218 -3.169 -29.515 1.00 96.12 167 SER A N 1
ATOM 1323 C CA . SER A 1 167 ? 18.441 -2.827 -30.713 1.00 96.12 167 SER A CA 1
ATOM 1324 C C . SER A 1 167 ? 18.131 -4.047 -31.579 1.00 96.12 167 SER A C 1
ATOM 1326 O O . SER A 1 167 ? 19.036 -4.788 -31.964 1.00 96.12 167 SER A O 1
ATOM 1328 N N . ALA A 1 168 ? 16.846 -4.241 -31.895 1.00 92.00 168 ALA A N 1
ATOM 1329 C CA . ALA A 1 168 ? 16.304 -5.359 -32.674 1.00 92.00 168 ALA A CA 1
ATOM 1330 C C . ALA A 1 168 ? 16.532 -6.762 -32.074 1.00 92.00 168 ALA A C 1
ATOM 1332 O O . ALA A 1 168 ? 16.109 -7.745 -32.685 1.00 92.00 168 ALA A O 1
ATOM 1333 N N . SER A 1 169 ? 17.166 -6.864 -30.900 1.00 91.69 169 SER A N 1
ATOM 1334 C CA . SER A 1 169 ? 17.327 -8.108 -30.146 1.00 91.69 169 SER A CA 1
ATOM 1335 C C . SER A 1 169 ? 16.324 -8.149 -28.993 1.00 91.69 169 SER A C 1
ATOM 1337 O O . SER A 1 169 ? 15.314 -8.835 -29.068 1.00 91.69 169 SER A O 1
ATOM 1339 N N . SER A 1 170 ? 16.536 -7.356 -27.950 1.00 90.06 170 SER A N 1
ATOM 1340 C CA . SER A 1 170 ? 15.649 -7.273 -26.791 1.00 90.06 170 SER A CA 1
ATOM 1341 C C . SER A 1 170 ? 14.559 -6.229 -26.967 1.00 90.06 170 SER A C 1
ATOM 1343 O O . SER A 1 170 ? 13.442 -6.444 -26.509 1.00 90.06 170 SER A O 1
ATOM 1345 N N . VAL A 1 171 ? 14.857 -5.123 -27.653 1.00 95.44 171 VAL A N 1
ATOM 1346 C CA . VAL A 1 171 ? 13.998 -3.935 -27.686 1.00 95.44 171 VAL A CA 1
ATOM 1347 C C . VAL A 1 171 ? 13.830 -3.421 -29.114 1.00 95.44 171 VAL A C 1
ATOM 1349 O O . VAL A 1 171 ? 14.738 -3.523 -29.948 1.00 95.44 171 VAL A O 1
ATOM 1352 N N . ASP A 1 172 ? 12.659 -2.847 -29.396 1.00 96.44 172 ASP A N 1
ATOM 1353 C CA . ASP A 1 172 ? 12.387 -2.155 -30.656 1.00 96.44 172 ASP A CA 1
ATOM 1354 C C . ASP A 1 172 ? 13.446 -1.057 -30.909 1.00 96.44 172 ASP A C 1
ATOM 1356 O O . ASP A 1 172 ? 13.690 -0.220 -30.028 1.00 96.44 172 ASP A O 1
ATOM 1360 N N . PRO A 1 173 ? 14.076 -1.015 -32.101 1.00 96.69 173 PRO A N 1
ATOM 1361 C CA . PRO A 1 173 ? 15.046 0.018 -32.456 1.00 96.69 173 PRO A CA 1
ATOM 1362 C C . PRO A 1 173 ? 14.585 1.459 -32.197 1.00 96.69 173 PRO A C 1
ATOM 1364 O O . PRO A 1 173 ? 15.414 2.296 -31.845 1.00 96.69 173 PRO A O 1
ATOM 1367 N N . ILE A 1 174 ? 13.289 1.762 -32.334 1.00 96.62 174 ILE A N 1
ATOM 1368 C CA . ILE A 1 174 ? 12.739 3.107 -32.103 1.00 96.62 174 ILE A CA 1
ATOM 1369 C C . ILE A 1 174 ? 12.957 3.544 -30.647 1.00 96.62 174 ILE A C 1
ATOM 1371 O O . ILE A 1 174 ? 13.378 4.675 -30.392 1.00 96.62 174 ILE A O 1
ATOM 1375 N N . ILE A 1 175 ? 12.733 2.638 -29.693 1.00 97.19 175 ILE A N 1
ATOM 1376 C CA . ILE A 1 175 ? 12.904 2.905 -28.258 1.00 97.19 175 ILE A CA 1
ATOM 1377 C C . ILE A 1 175 ? 14.390 3.073 -27.929 1.00 97.19 175 ILE A C 1
ATOM 1379 O O . ILE A 1 175 ? 14.768 3.974 -27.181 1.00 97.19 175 ILE A O 1
ATOM 1383 N N . VAL A 1 176 ? 15.257 2.256 -28.535 1.00 97.31 176 VAL A N 1
ATOM 1384 C CA . VAL A 1 176 ? 16.712 2.364 -28.353 1.00 97.31 176 VAL A CA 1
ATOM 1385 C C . VAL A 1 176 ? 17.247 3.701 -28.866 1.00 97.31 176 VAL A C 1
ATOM 1387 O O . VAL A 1 176 ? 18.079 4.328 -28.206 1.00 97.31 176 VAL A O 1
ATOM 1390 N N . GLU A 1 177 ? 16.773 4.172 -30.020 1.00 96.94 177 GLU A N 1
ATOM 1391 C CA . GLU A 1 177 ? 17.165 5.487 -30.532 1.00 96.94 177 GLU A CA 1
ATOM 1392 C C . GLU A 1 177 ? 16.664 6.625 -29.634 1.00 96.94 177 GLU A C 1
ATOM 1394 O O . GLU A 1 177 ? 17.423 7.561 -29.371 1.00 96.94 177 GLU A O 1
ATOM 1399 N N . ALA A 1 178 ? 15.453 6.524 -29.079 1.00 95.12 178 ALA A N 1
ATOM 1400 C CA . ALA A 1 178 ? 14.973 7.477 -28.080 1.00 95.12 178 ALA A CA 1
ATOM 1401 C C . ALA A 1 178 ? 15.857 7.483 -26.819 1.00 95.12 178 ALA A C 1
ATOM 1403 O O . ALA A 1 178 ? 16.286 8.548 -26.369 1.00 95.12 178 ALA A O 1
ATOM 1404 N N . ALA A 1 179 ? 16.236 6.313 -26.298 1.00 95.00 179 ALA A N 1
ATOM 1405 C CA . ALA A 1 179 ? 17.155 6.216 -25.165 1.00 95.00 179 ALA A CA 1
ATOM 1406 C C . ALA A 1 179 ? 18.524 6.851 -25.472 1.00 95.00 179 ALA A C 1
ATOM 1408 O O . ALA A 1 179 ? 19.065 7.599 -24.659 1.00 95.00 179 ALA A O 1
ATOM 1409 N N . LYS A 1 180 ? 19.074 6.641 -26.675 1.00 94.12 180 LYS A N 1
ATOM 1410 C CA . LYS A 1 180 ? 20.341 7.263 -27.107 1.00 94.12 180 LYS A CA 1
ATOM 1411 C C . LYS A 1 180 ? 20.258 8.787 -27.213 1.00 94.12 180 LYS A C 1
ATOM 1413 O O . LYS A 1 180 ? 21.250 9.462 -26.934 1.00 94.12 180 LYS A O 1
ATOM 1418 N N . GLN A 1 181 ? 19.114 9.321 -27.641 1.00 91.69 181 GLN A N 1
ATOM 1419 C CA . GLN A 1 181 ? 18.870 10.765 -27.710 1.00 91.69 181 GLN A CA 1
ATOM 1420 C C . GLN A 1 181 ? 18.765 11.375 -26.308 1.00 91.69 181 GLN A C 1
ATOM 1422 O O . GLN A 1 181 ? 19.417 12.383 -26.026 1.00 91.69 181 GLN A O 1
ATOM 1427 N N . CYS A 1 182 ? 18.014 10.717 -25.423 1.00 88.81 182 CYS A N 1
ATOM 1428 C CA . CYS A 1 182 ? 17.870 11.101 -24.024 1.00 88.81 182 CYS A CA 1
ATOM 1429 C C . CYS A 1 182 ? 19.236 11.114 -23.304 1.00 88.81 182 CYS A C 1
ATOM 1431 O O . CYS A 1 182 ? 19.633 12.120 -22.714 1.00 88.81 182 CYS A O 1
ATOM 1433 N N . LEU A 1 183 ? 20.030 10.053 -23.475 1.00 88.25 183 LEU A N 1
ATOM 1434 C CA . LEU A 1 183 ? 21.337 9.855 -22.832 1.00 88.25 183 LEU A CA 1
ATOM 1435 C C . LEU A 1 183 ? 22.507 10.359 -23.701 1.00 88.25 183 LEU A C 1
ATOM 1437 O O . LEU A 1 183 ? 23.565 9.733 -23.807 1.00 88.25 183 LEU A O 1
ATOM 1441 N N . SER A 1 184 ? 22.309 11.481 -24.396 1.00 85.06 184 SER A N 1
ATOM 1442 C CA . SER A 1 184 ? 23.250 11.976 -25.409 1.00 85.06 184 SER A CA 1
ATOM 1443 C C . SER A 1 184 ? 24.532 12.606 -24.842 1.00 85.06 184 SER A C 1
ATOM 1445 O O . SER A 1 184 ? 25.542 12.642 -25.554 1.00 85.06 184 SER A O 1
ATOM 1447 N N . THR A 1 185 ? 24.524 13.042 -23.578 1.00 82.19 185 THR A N 1
ATOM 1448 C CA . THR A 1 185 ? 25.667 13.631 -22.856 1.00 82.19 185 THR A CA 1
ATOM 1449 C C . THR A 1 185 ? 25.873 12.947 -21.501 1.00 82.19 185 THR A C 1
ATOM 1451 O O . THR A 1 185 ? 24.942 12.362 -20.948 1.00 82.19 185 THR A O 1
ATOM 1454 N N . GLN A 1 186 ? 27.097 13.012 -20.957 1.00 75.88 186 GLN A N 1
ATOM 1455 C CA . GLN A 1 186 ? 27.420 12.399 -19.660 1.00 75.88 186 GLN A CA 1
ATOM 1456 C C . GLN A 1 186 ? 26.658 13.114 -18.537 1.00 75.88 186 GLN A C 1
ATOM 1458 O O . GLN A 1 186 ? 26.230 12.460 -17.594 1.00 75.88 186 GLN A O 1
ATOM 1463 N N . ASP A 1 187 ? 26.424 14.421 -18.683 1.00 75.00 187 ASP A N 1
ATOM 1464 C CA . ASP A 1 187 ? 25.640 15.221 -17.741 1.00 75.00 187 ASP A CA 1
ATOM 1465 C C . ASP A 1 187 ? 24.155 14.827 -17.756 1.00 75.00 187 ASP A C 1
ATOM 1467 O O . ASP A 1 187 ? 23.569 14.640 -16.694 1.00 75.00 187 ASP A O 1
ATOM 1471 N N . ASN A 1 188 ? 23.554 14.618 -18.938 1.00 74.94 188 ASN A N 1
ATOM 1472 C CA . ASN A 1 188 ? 22.170 14.134 -19.040 1.00 74.94 188 ASN A CA 1
ATOM 1473 C C . ASN A 1 188 ? 22.035 12.726 -18.457 1.00 74.94 188 ASN A C 1
ATOM 1475 O O . ASN A 1 188 ? 21.074 12.430 -17.756 1.00 74.94 188 ASN A O 1
ATOM 1479 N N . PHE A 1 189 ? 23.011 11.857 -18.724 1.00 76.38 189 PHE A N 1
ATOM 1480 C CA . PHE A 1 189 ? 23.047 10.529 -18.128 1.00 76.38 189 PHE A CA 1
ATOM 1481 C C . PHE A 1 189 ? 23.141 10.599 -16.599 1.00 76.38 189 PHE A C 1
ATOM 1483 O O . PHE A 1 189 ? 22.337 9.981 -15.908 1.00 76.38 189 PHE A O 1
ATOM 1490 N N . ALA A 1 190 ? 24.078 11.393 -16.073 1.00 74.69 190 ALA A N 1
ATOM 1491 C CA . ALA A 1 190 ? 24.244 11.576 -14.638 1.00 74.69 190 ALA A CA 1
ATOM 1492 C C . ALA A 1 190 ? 22.960 12.103 -13.988 1.00 74.69 190 ALA A C 1
ATOM 1494 O O . ALA A 1 190 ? 22.586 11.595 -12.938 1.00 74.69 190 ALA A O 1
ATOM 1495 N N . LEU A 1 191 ? 22.256 13.040 -14.636 1.00 73.69 191 LEU A N 1
ATOM 1496 C CA . LEU A 1 191 ? 20.979 13.581 -14.166 1.00 73.69 191 LEU A CA 1
ATOM 1497 C C . LEU A 1 191 ? 19.916 12.490 -13.986 1.00 73.69 191 LEU A C 1
ATOM 1499 O O . LEU A 1 191 ? 19.253 12.463 -12.957 1.00 73.69 191 LEU A O 1
ATOM 1503 N N . HIS A 1 192 ? 19.782 11.568 -14.942 1.00 75.31 192 HIS A N 1
ATOM 1504 C CA . HIS A 1 192 ? 18.807 10.474 -14.852 1.00 75.31 192 HIS A CA 1
ATOM 1505 C C . HIS A 1 192 ? 19.213 9.365 -13.868 1.00 75.31 192 HIS A C 1
ATOM 1507 O O . HIS A 1 192 ? 18.358 8.615 -13.403 1.00 75.31 192 HIS A O 1
ATOM 1513 N N . CYS A 1 193 ? 20.498 9.290 -13.515 1.00 72.94 193 CYS A N 1
ATOM 1514 C CA . CYS A 1 193 ? 21.004 8.425 -12.450 1.00 72.94 193 CYS A CA 1
ATOM 1515 C C . CYS A 1 193 ? 20.850 9.036 -11.048 1.00 72.94 193 CYS A C 1
ATOM 1517 O O . CYS A 1 193 ? 20.997 8.307 -10.062 1.00 72.94 193 CYS A O 1
ATOM 1519 N N . VAL A 1 194 ? 20.589 10.348 -10.933 1.00 71.81 194 VAL A N 1
ATOM 1520 C CA . VAL A 1 194 ? 20.286 10.972 -9.640 1.00 71.81 194 VAL A CA 1
ATOM 1521 C C . VAL A 1 194 ? 18.949 10.438 -9.147 1.00 71.81 194 VAL A C 1
ATOM 1523 O O . VAL A 1 194 ? 17.954 10.413 -9.864 1.00 71.81 194 VAL A O 1
ATOM 1526 N N . ILE A 1 195 ? 18.954 9.997 -7.894 1.00 69.94 195 ILE A N 1
ATOM 1527 C CA . ILE A 1 195 ? 17.774 9.499 -7.204 1.00 69.94 195 ILE A CA 1
ATOM 1528 C C . ILE A 1 195 ? 17.324 10.614 -6.281 1.00 69.94 195 ILE A C 1
ATOM 1530 O O . ILE A 1 195 ? 17.861 10.750 -5.180 1.00 69.94 195 ILE A O 1
ATOM 1534 N N . ASP A 1 196 ? 16.367 11.420 -6.726 1.00 69.56 196 ASP A N 1
ATOM 1535 C CA . ASP A 1 196 ? 15.614 12.265 -5.815 1.00 69.56 196 ASP A CA 1
ATOM 1536 C C . ASP A 1 196 ? 14.257 11.597 -5.553 1.00 69.56 196 ASP A C 1
ATOM 1538 O O . ASP A 1 196 ? 13.396 11.560 -6.433 1.00 69.56 196 ASP A O 1
ATOM 1542 N N . PRO A 1 197 ? 14.014 11.062 -4.342 1.00 65.00 197 PRO A N 1
ATOM 1543 C CA . PRO A 1 197 ? 12.699 10.552 -3.969 1.00 65.00 197 PRO A CA 1
ATOM 1544 C C . PRO A 1 197 ? 11.582 11.595 -4.108 1.00 65.00 197 PRO A C 1
ATOM 1546 O O . PRO A 1 197 ? 10.412 11.220 -4.087 1.00 65.00 197 PRO A O 1
ATOM 1549 N N . ASN A 1 198 ? 11.919 12.885 -4.229 1.00 69.00 198 ASN A N 1
ATOM 1550 C CA . ASN A 1 198 ? 10.963 13.953 -4.476 1.00 69.00 198 ASN A CA 1
ATOM 1551 C C . ASN A 1 198 ? 10.594 14.136 -5.954 1.00 69.00 198 ASN A C 1
ATOM 1553 O O . ASN A 1 198 ? 9.606 14.821 -6.215 1.00 69.00 198 ASN A O 1
ATOM 1557 N N . ASP A 1 199 ? 11.302 13.515 -6.906 1.00 69.19 199 ASP A N 1
ATOM 1558 C CA . ASP A 1 199 ? 10.962 13.581 -8.340 1.00 69.19 199 ASP A CA 1
ATOM 1559 C C . ASP A 1 199 ? 9.551 13.048 -8.609 1.00 69.19 199 ASP A C 1
ATOM 1561 O O . ASP A 1 199 ? 8.841 13.546 -9.485 1.00 69.19 199 ASP A O 1
ATOM 1565 N N . ILE A 1 200 ? 9.097 12.098 -7.784 1.00 72.81 200 ILE A N 1
ATOM 1566 C CA . ILE A 1 200 ? 7.723 11.597 -7.804 1.00 72.81 200 ILE A CA 1
ATOM 1567 C C . ILE A 1 200 ? 6.712 12.748 -7.651 1.00 72.81 200 ILE A C 1
ATOM 1569 O O . ILE A 1 200 ? 5.691 12.771 -8.328 1.00 72.81 200 ILE A O 1
ATOM 1573 N N . PHE A 1 201 ? 7.010 13.776 -6.849 1.00 73.69 201 PHE A N 1
ATOM 1574 C CA . PHE A 1 201 ? 6.109 14.910 -6.627 1.00 73.69 201 PHE A CA 1
ATOM 1575 C C . PHE A 1 201 ? 6.063 15.919 -7.783 1.00 73.69 201 PHE A C 1
ATOM 1577 O O . PHE A 1 201 ? 5.255 16.844 -7.737 1.00 73.69 201 PHE A O 1
ATOM 1584 N N . MET A 1 202 ? 6.891 15.735 -8.817 1.00 74.56 202 MET A N 1
ATOM 1585 C CA . MET A 1 202 ? 6.932 16.576 -10.020 1.00 74.56 202 MET A CA 1
ATOM 1586 C C . MET A 1 202 ? 6.109 16.001 -11.186 1.00 74.56 202 MET A C 1
ATOM 1588 O O . MET A 1 202 ? 6.093 16.585 -12.271 1.00 74.56 202 MET A O 1
ATOM 1592 N N . LEU A 1 203 ? 5.454 14.852 -10.991 1.00 78.44 203 LEU A N 1
ATOM 1593 C CA . LEU A 1 203 ? 4.584 14.220 -11.988 1.00 78.44 203 LEU A CA 1
ATOM 1594 C C . LEU A 1 203 ? 3.288 15.018 -12.193 1.00 78.44 203 LEU A C 1
ATOM 1596 O O . LEU A 1 203 ? 2.811 15.648 -11.258 1.00 78.44 203 LEU A O 1
ATOM 1600 N N . ASP A 1 204 ? 2.698 14.957 -13.389 1.00 80.44 204 ASP A N 1
ATOM 1601 C CA . ASP A 1 204 ? 1.377 15.531 -13.704 1.00 80.44 204 ASP A CA 1
ATOM 1602 C C . ASP A 1 204 ? 0.336 14.405 -13.781 1.00 80.44 204 ASP A C 1
ATOM 1604 O O . ASP A 1 204 ? -0.115 13.985 -14.851 1.00 80.44 204 ASP A O 1
ATOM 1608 N N . LEU A 1 205 ? 0.003 13.852 -12.611 1.00 79.38 205 LEU A N 1
ATOM 1609 C CA . LEU A 1 205 ? -0.846 12.667 -12.531 1.00 79.38 205 LEU A CA 1
ATOM 1610 C C . LEU A 1 205 ? -2.303 12.929 -12.899 1.00 79.38 205 LEU A C 1
ATOM 1612 O O . LEU A 1 205 ? -3.001 11.981 -13.247 1.00 79.38 205 LEU A O 1
ATOM 1616 N N . GLU A 1 206 ? -2.775 14.173 -12.844 1.00 76.81 206 GLU A N 1
ATOM 1617 C CA . GLU A 1 206 ? -4.114 14.515 -13.330 1.00 76.81 206 GLU A CA 1
ATOM 1618 C C . GLU A 1 206 ? -4.248 14.252 -14.833 1.00 76.81 206 GLU A C 1
ATOM 1620 O O . GLU A 1 206 ? -5.247 13.670 -15.268 1.00 76.81 206 GLU A O 1
ATOM 1625 N N . ASN A 1 207 ? -3.228 14.613 -15.617 1.00 82.12 207 ASN A N 1
ATOM 1626 C CA . ASN A 1 207 ? -3.186 14.296 -17.040 1.00 82.12 207 ASN A CA 1
ATOM 1627 C C . ASN A 1 207 ? -2.799 12.832 -17.302 1.00 82.12 207 ASN A C 1
ATOM 1629 O O . ASN A 1 207 ? -3.339 12.204 -18.213 1.00 82.12 207 ASN A O 1
ATOM 1633 N N . ASP A 1 208 ? -1.875 12.261 -16.524 1.00 84.50 208 ASP A N 1
ATOM 1634 C CA . ASP A 1 208 ? -1.447 10.870 -16.714 1.00 84.50 208 ASP A CA 1
ATOM 1635 C C . ASP A 1 208 ? -2.538 9.857 -16.329 1.00 84.50 208 ASP A C 1
ATOM 1637 O O . ASP A 1 208 ? -2.621 8.789 -16.928 1.00 84.50 208 ASP A O 1
ATOM 1641 N N . PHE A 1 209 ? -3.406 10.172 -15.367 1.00 84.12 209 PHE A N 1
ATOM 1642 C CA . PHE A 1 209 ? -4.467 9.288 -14.887 1.00 84.12 209 PHE A CA 1
ATOM 1643 C C . PHE A 1 209 ? -5.821 10.015 -14.830 1.00 84.12 209 PHE A C 1
ATOM 1645 O O . PHE A 1 209 ? -6.348 10.264 -13.742 1.00 84.12 209 PHE A O 1
ATOM 1652 N N . PRO A 1 210 ? -6.466 10.284 -15.982 1.00 74.56 210 PRO A N 1
ATOM 1653 C CA . PRO A 1 210 ? -7.724 11.036 -16.021 1.00 74.56 210 PRO A CA 1
ATOM 1654 C C . PRO A 1 210 ? -8.853 10.362 -15.223 1.00 74.56 210 PRO A C 1
ATOM 1656 O O . PRO A 1 210 ? -9.746 11.039 -14.714 1.00 74.56 210 PRO A O 1
ATOM 1659 N N . GLY A 1 211 ? -8.788 9.033 -15.048 1.00 72.75 211 GLY A N 1
ATOM 1660 C CA . GLY A 1 211 ? -9.706 8.254 -14.213 1.00 72.75 211 GLY A CA 1
ATOM 1661 C C . GLY A 1 211 ? -9.746 8.692 -12.742 1.00 72.75 211 GLY A C 1
ATOM 1662 O O . GLY A 1 211 ? -10.784 8.572 -12.093 1.00 72.75 211 GLY A O 1
ATOM 1663 N N . MET A 1 212 ? -8.652 9.265 -12.227 1.00 77.94 212 MET A N 1
ATOM 1664 C CA . MET A 1 212 ? -8.539 9.753 -10.848 1.00 77.94 212 MET A CA 1
ATOM 1665 C C . MET A 1 212 ? -9.577 10.836 -10.531 1.00 77.94 212 MET A C 1
ATOM 1667 O O . MET A 1 212 ? -10.078 10.920 -9.407 1.00 77.94 212 MET A O 1
ATOM 1671 N N . ASN A 1 213 ? -9.953 11.640 -11.528 1.00 70.19 213 ASN A N 1
ATOM 1672 C CA . ASN A 1 213 ? -10.926 12.716 -11.357 1.00 70.19 213 ASN A CA 1
ATOM 1673 C C . ASN A 1 213 ? -12.307 12.195 -10.943 1.00 70.19 213 ASN A C 1
ATOM 1675 O O . ASN A 1 213 ? -13.026 12.900 -10.236 1.00 70.19 213 ASN A O 1
ATOM 1679 N N . TYR A 1 214 ? -12.630 10.944 -11.276 1.00 70.81 214 TYR A N 1
ATOM 1680 C CA . TYR A 1 214 ? -13.927 10.330 -11.001 1.00 70.81 214 TYR A CA 1
ATOM 1681 C C . TYR A 1 214 ? -13.985 9.556 -9.677 1.00 70.81 214 TYR A C 1
ATOM 1683 O O . TYR A 1 214 ? -15.068 9.184 -9.245 1.00 70.81 214 TYR A O 1
ATOM 1691 N N . ILE A 1 215 ? -12.862 9.330 -8.996 1.00 71.19 215 ILE A N 1
ATOM 1692 C CA . ILE A 1 215 ? -12.830 8.568 -7.735 1.00 71.19 215 ILE A CA 1
ATOM 1693 C C . ILE A 1 215 ? -12.925 9.542 -6.558 1.00 71.19 215 ILE A C 1
ATOM 1695 O O . ILE A 1 215 ? -12.223 10.556 -6.553 1.00 71.19 215 ILE A O 1
ATOM 1699 N N . SER A 1 216 ? -13.770 9.282 -5.556 1.00 71.12 216 SER A N 1
ATOM 1700 C CA . SER A 1 216 ? -13.801 10.128 -4.352 1.00 71.12 216 SER A CA 1
ATOM 1701 C C . SER A 1 216 ? -12.469 10.034 -3.591 1.00 71.12 216 SER A C 1
ATOM 1703 O O . SER A 1 216 ? -11.758 9.037 -3.676 1.00 71.12 216 SER A O 1
ATOM 1705 N N . ILE A 1 217 ? -12.094 11.070 -2.837 1.00 75.88 217 ILE A N 1
ATOM 1706 C CA . ILE A 1 217 ? -10.888 11.028 -1.989 1.00 75.88 217 ILE A CA 1
ATOM 1707 C C . ILE A 1 217 ? -10.893 9.814 -1.033 1.00 75.88 217 ILE A C 1
ATOM 1709 O O . ILE A 1 217 ? -9.893 9.092 -1.016 1.00 75.88 217 ILE A O 1
ATOM 1713 N N . PRO A 1 218 ? -11.970 9.547 -0.261 1.00 74.00 218 PRO A N 1
ATOM 1714 C CA . PRO A 1 218 ? -12.031 8.362 0.595 1.00 74.00 218 PRO A CA 1
ATOM 1715 C C . PRO A 1 218 ? -11.837 7.052 -0.162 1.00 74.00 218 PRO A C 1
ATOM 1717 O O . PRO A 1 218 ? -11.090 6.183 0.292 1.00 74.00 218 PRO A O 1
ATOM 1720 N N . GLU A 1 219 ? -12.481 6.909 -1.316 1.00 77.56 219 GLU A N 1
ATOM 1721 C CA . GLU A 1 219 ? -12.360 5.706 -2.129 1.00 77.56 219 GLU A CA 1
ATOM 1722 C C . GLU A 1 219 ? -10.935 5.546 -2.673 1.00 77.56 219 GLU A C 1
ATOM 1724 O O . GLU A 1 219 ? -10.364 4.463 -2.564 1.00 77.56 219 GLU A O 1
ATOM 1729 N N . LEU A 1 220 ? -10.320 6.627 -3.165 1.00 81.31 220 LEU A N 1
ATOM 1730 C CA . LEU A 1 220 ? -8.943 6.628 -3.661 1.00 81.31 220 LEU A CA 1
ATOM 1731 C C . LEU A 1 220 ? -7.960 6.187 -2.572 1.00 81.31 220 LEU A C 1
ATOM 1733 O O . LEU A 1 220 ? -7.163 5.278 -2.799 1.00 81.31 220 LEU A O 1
ATOM 1737 N N . ILE A 1 221 ? -8.039 6.790 -1.380 1.00 84.94 221 ILE A N 1
ATOM 1738 C CA . ILE A 1 221 ? -7.198 6.406 -0.238 1.00 84.94 221 ILE A CA 1
ATOM 1739 C C . ILE A 1 221 ? -7.423 4.931 0.091 1.00 84.94 221 ILE A C 1
ATOM 1741 O O . ILE A 1 221 ? -6.463 4.182 0.233 1.00 84.94 221 ILE A O 1
ATOM 1745 N N . THR A 1 222 ? -8.679 4.489 0.160 1.00 85.69 222 THR A N 1
ATOM 1746 C CA . THR A 1 222 ? -9.003 3.105 0.523 1.00 85.69 222 THR A CA 1
ATOM 1747 C C . THR A 1 222 ? -8.450 2.109 -0.478 1.00 85.69 222 THR A C 1
ATOM 1749 O O . THR A 1 222 ? -7.818 1.145 -0.065 1.00 85.69 222 THR A O 1
ATOM 1752 N N . GLN A 1 223 ? -8.636 2.337 -1.779 1.00 85.19 223 GLN A N 1
ATOM 1753 C CA . GLN A 1 223 ? -8.116 1.447 -2.815 1.00 85.19 223 GLN A CA 1
ATOM 1754 C C . GLN A 1 223 ? -6.580 1.384 -2.785 1.00 85.19 223 GLN A C 1
ATOM 1756 O O . GLN A 1 223 ? -6.008 0.298 -2.879 1.00 85.19 223 GLN A O 1
ATOM 1761 N N . LEU A 1 224 ? -5.907 2.522 -2.578 1.00 89.50 224 LEU A N 1
ATOM 1762 C CA . LEU A 1 224 ? -4.446 2.575 -2.475 1.00 89.50 224 LEU A CA 1
ATOM 1763 C C . LEU A 1 224 ? -3.920 1.884 -1.208 1.00 89.50 224 LEU A C 1
ATOM 1765 O O . LEU A 1 224 ? -2.932 1.151 -1.266 1.00 89.50 224 LEU A O 1
ATOM 1769 N N . LEU A 1 225 ? -4.581 2.073 -0.063 1.00 91.38 225 LEU A N 1
ATOM 1770 C CA . LEU A 1 225 ? -4.228 1.385 1.180 1.00 91.38 225 LEU A CA 1
ATOM 1771 C C . LEU A 1 225 ? -4.532 -0.112 1.114 1.00 91.38 225 LEU A C 1
ATOM 1773 O O . LEU A 1 225 ? -3.792 -0.907 1.681 1.00 91.38 225 LEU A O 1
ATOM 1777 N N . TRP A 1 226 ? -5.582 -0.504 0.396 1.00 89.00 226 TRP A N 1
ATOM 1778 C CA . TRP A 1 226 ? -5.929 -1.901 0.166 1.00 89.00 226 TRP A CA 1
ATOM 1779 C C . TRP A 1 226 ? -4.862 -2.608 -0.669 1.00 89.00 226 TRP A C 1
ATOM 1781 O O . TRP A 1 226 ? -4.420 -3.691 -0.293 1.00 89.00 226 TRP A O 1
ATOM 1791 N N . LEU A 1 227 ? -4.400 -1.967 -1.748 1.00 86.75 227 LEU A N 1
ATOM 1792 C CA . LEU A 1 227 ? -3.241 -2.415 -2.522 1.00 86.75 227 LEU A CA 1
ATOM 1793 C C . LEU A 1 227 ? -1.993 -2.516 -1.638 1.00 86.75 227 LEU A C 1
ATOM 1795 O O . LEU A 1 227 ? -1.302 -3.529 -1.651 1.00 86.75 227 LEU A O 1
ATOM 1799 N N . THR A 1 228 ? -1.735 -1.483 -0.833 1.00 89.31 228 THR A N 1
ATOM 1800 C CA . THR A 1 228 ? -0.583 -1.444 0.077 1.00 89.31 228 THR A CA 1
ATOM 1801 C C . THR A 1 228 ? -0.600 -2.598 1.078 1.00 89.31 228 THR A C 1
ATOM 1803 O O . THR A 1 228 ? 0.433 -3.227 1.297 1.00 89.31 228 THR A O 1
ATOM 1806 N N . ALA A 1 229 ? -1.770 -2.904 1.639 1.00 88.88 229 ALA A N 1
ATOM 1807 C CA . ALA A 1 229 ? -1.979 -4.009 2.566 1.00 88.88 229 ALA A CA 1
ATOM 1808 C C . ALA A 1 229 ? -1.708 -5.369 1.908 1.00 88.88 229 ALA A C 1
ATOM 1810 O O . ALA A 1 229 ? -0.947 -6.168 2.444 1.00 88.88 229 ALA A O 1
ATOM 1811 N N . GLN A 1 230 ? -2.267 -5.606 0.714 1.00 81.69 230 GLN A N 1
ATOM 1812 C CA . GLN A 1 230 ? -2.050 -6.858 -0.020 1.00 81.69 230 GLN A CA 1
ATOM 1813 C C . GLN A 1 230 ? -0.573 -7.090 -0.309 1.00 81.69 230 GLN A C 1
ATOM 1815 O O . GLN A 1 230 ? -0.054 -8.175 -0.069 1.00 81.69 230 GLN A O 1
ATOM 1820 N N . VAL A 1 231 ? 0.111 -6.046 -0.772 1.00 81.44 231 VAL A N 1
ATOM 1821 C CA . VAL A 1 231 ? 1.545 -6.090 -1.043 1.00 81.44 231 VAL A CA 1
ATOM 1822 C C . VAL A 1 231 ? 2.294 -6.404 0.257 1.00 81.44 231 VAL A C 1
ATOM 1824 O O . VAL A 1 231 ? 3.020 -7.392 0.317 1.00 81.44 231 VAL A O 1
ATOM 1827 N N . ALA A 1 232 ? 2.064 -5.660 1.341 1.00 82.81 232 ALA A N 1
ATOM 1828 C CA . ALA A 1 232 ? 2.722 -5.929 2.621 1.00 82.81 232 ALA A CA 1
ATOM 1829 C C . ALA A 1 232 ? 2.542 -7.387 3.107 1.00 82.81 232 ALA A C 1
ATOM 1831 O O . ALA A 1 232 ? 3.524 -8.011 3.530 1.00 82.81 232 ALA A O 1
ATOM 1832 N N . ASP A 1 233 ? 1.332 -7.936 2.970 1.00 81.81 233 ASP A N 1
ATOM 1833 C CA . ASP A 1 233 ? 0.966 -9.297 3.373 1.00 81.81 233 ASP A CA 1
ATOM 1834 C C . ASP A 1 233 ? 1.623 -10.384 2.495 1.00 81.81 233 ASP A C 1
ATOM 1836 O O . ASP A 1 233 ? 2.046 -11.420 3.014 1.00 81.81 233 ASP A O 1
ATOM 1840 N N . CYS A 1 234 ? 1.776 -10.161 1.181 1.00 75.88 234 CYS A N 1
ATOM 1841 C CA . CYS A 1 234 ? 2.261 -11.168 0.222 1.00 75.88 234 CYS A CA 1
ATOM 1842 C C . CYS A 1 234 ? 3.666 -11.718 0.516 1.00 75.88 234 CYS A C 1
ATOM 1844 O O . CYS A 1 234 ? 3.993 -12.813 0.061 1.00 75.88 234 CYS A O 1
ATOM 1846 N N . LYS A 1 235 ? 4.493 -11.019 1.311 1.00 72.25 235 LYS A N 1
ATOM 1847 C CA . LYS A 1 235 ? 5.802 -11.545 1.748 1.00 72.25 235 LYS A CA 1
ATOM 1848 C C . LYS A 1 235 ? 5.666 -12.867 2.521 1.00 72.25 235 LYS A C 1
ATOM 1850 O O . LYS A 1 235 ? 6.615 -13.644 2.588 1.00 72.25 235 LYS A O 1
ATOM 1855 N N . ARG A 1 236 ? 4.506 -13.099 3.138 1.00 71.88 236 ARG A N 1
ATOM 1856 C CA . ARG A 1 236 ? 4.169 -14.269 3.949 1.00 71.88 236 ARG A CA 1
ATOM 1857 C C . ARG A 1 236 ? 2.907 -14.898 3.386 1.00 71.88 236 ARG A C 1
ATOM 1859 O O . ARG A 1 236 ? 1.808 -14.428 3.659 1.00 71.88 236 ARG A O 1
ATOM 1866 N N . THR A 1 237 ? 3.055 -15.965 2.606 1.00 64.81 237 THR A N 1
ATOM 1867 C CA . THR A 1 237 ? 1.920 -16.633 1.940 1.00 64.81 237 THR A CA 1
ATOM 1868 C C . THR A 1 237 ? 0.782 -16.995 2.903 1.00 64.81 237 THR A C 1
ATOM 1870 O O . THR A 1 237 ? -0.390 -16.896 2.543 1.00 64.81 237 THR A O 1
ATOM 1873 N N . GLU A 1 238 ? 1.113 -17.330 4.151 1.00 65.75 238 GLU A N 1
ATOM 1874 C CA . GLU A 1 238 ? 0.189 -17.633 5.241 1.00 65.75 238 GLU A CA 1
ATOM 1875 C C . GLU A 1 238 ? -0.613 -16.424 5.749 1.00 65.75 238 GLU A C 1
ATOM 1877 O O . GLU A 1 238 ? -1.706 -16.616 6.274 1.00 65.75 238 GLU A O 1
ATOM 1882 N N . ARG A 1 239 ? -0.106 -15.198 5.556 1.00 71.62 239 ARG A N 1
ATOM 1883 C CA . ARG A 1 239 ? -0.766 -13.931 5.911 1.00 71.62 239 ARG A CA 1
ATOM 1884 C C . ARG A 1 239 ? -1.431 -13.246 4.718 1.00 71.62 239 ARG A C 1
ATOM 1886 O O . ARG A 1 239 ? -1.904 -12.126 4.866 1.00 71.62 239 ARG A O 1
ATOM 1893 N N . THR A 1 240 ? -1.507 -13.886 3.548 1.00 74.88 240 THR A N 1
ATOM 1894 C CA . THR A 1 240 ? -2.193 -13.301 2.385 1.00 74.88 240 THR A CA 1
ATOM 1895 C C . THR A 1 240 ? -3.592 -12.830 2.790 1.00 74.88 240 THR A C 1
ATOM 1897 O O . THR A 1 240 ? -4.401 -13.628 3.275 1.00 74.88 240 THR A O 1
ATOM 1900 N N . PHE A 1 241 ? -3.880 -11.541 2.574 1.00 83.06 241 PHE A N 1
ATOM 1901 C CA . PHE A 1 241 ? -5.170 -10.911 2.873 1.00 83.06 241 PHE A CA 1
ATOM 1902 C C . PHE A 1 241 ? -5.505 -10.770 4.377 1.00 83.06 241 PHE A C 1
ATOM 1904 O O . PHE A 1 241 ? -6.658 -10.520 4.739 1.00 83.06 241 PHE A O 1
ATOM 1911 N N . HIS A 1 242 ? -4.524 -10.938 5.268 1.00 88.06 242 HIS A N 1
ATOM 1912 C CA . HIS A 1 242 ? -4.662 -10.772 6.717 1.00 88.06 242 HIS A CA 1
ATOM 1913 C C . HIS A 1 242 ? -5.078 -9.343 7.082 1.00 88.06 242 HIS A C 1
ATOM 1915 O O . HIS A 1 242 ? -6.104 -9.137 7.737 1.00 88.06 242 HIS A O 1
ATOM 1921 N N . SER A 1 243 ? -4.341 -8.347 6.591 1.00 92.25 243 SER A N 1
ATOM 1922 C CA . SER A 1 243 ? -4.570 -6.935 6.902 1.00 92.25 243 SER A CA 1
ATOM 1923 C C . SER A 1 243 ? -5.961 -6.473 6.459 1.00 92.25 243 SER A C 1
ATOM 1925 O O . SER A 1 243 ? -6.645 -5.738 7.170 1.00 92.25 243 SER A O 1
ATOM 1927 N N . ASN A 1 244 ? -6.449 -6.984 5.327 1.00 90.62 244 ASN A N 1
ATOM 1928 C CA . ASN A 1 244 ? -7.796 -6.712 4.823 1.00 90.62 244 ASN A CA 1
ATOM 1929 C C . ASN A 1 244 ? -8.898 -7.287 5.727 1.00 90.62 244 ASN A C 1
ATOM 1931 O O . ASN A 1 244 ? -9.902 -6.620 5.989 1.00 90.62 244 ASN A O 1
ATOM 1935 N N . LYS A 1 245 ? -8.705 -8.508 6.239 1.00 90.94 245 LYS A N 1
ATOM 1936 C CA . LYS A 1 245 ? -9.620 -9.167 7.185 1.00 90.94 245 LYS A CA 1
ATOM 1937 C C . LYS A 1 245 ? -9.679 -8.442 8.532 1.00 90.94 245 LYS A C 1
ATOM 1939 O O . LYS A 1 245 ? -10.776 -8.204 9.053 1.00 90.94 245 LYS A O 1
ATOM 1944 N N . VAL A 1 246 ? -8.521 -8.034 9.057 1.00 94.44 246 VAL A N 1
ATOM 1945 C CA . VAL A 1 246 ? -8.407 -7.206 10.269 1.00 94.44 246 VAL A CA 1
ATOM 1946 C C . VAL A 1 246 ? -9.131 -5.875 10.065 1.00 94.44 246 VAL A C 1
ATOM 1948 O O . VAL A 1 246 ? -10.027 -5.536 10.841 1.00 94.44 246 VAL A O 1
ATOM 1951 N N . ALA A 1 247 ? -8.822 -5.162 8.979 1.00 94.06 247 ALA A N 1
ATOM 1952 C CA . ALA A 1 247 ? -9.441 -3.887 8.626 1.00 94.06 247 ALA A CA 1
ATOM 1953 C C . ALA A 1 247 ? -10.967 -3.965 8.534 1.00 94.06 247 ALA A C 1
ATOM 1955 O O . ALA A 1 247 ? -11.669 -3.106 9.073 1.00 94.06 247 ALA A O 1
ATOM 1956 N N . PHE A 1 248 ? -11.488 -5.014 7.894 1.00 91.56 248 PHE A N 1
ATOM 1957 C CA . PHE A 1 248 ? -12.923 -5.241 7.780 1.00 91.56 248 PHE A CA 1
ATOM 1958 C C . PHE A 1 248 ? -13.594 -5.360 9.154 1.00 91.56 248 PHE A C 1
ATOM 1960 O O . PHE A 1 248 ? -14.635 -4.745 9.393 1.00 91.56 248 PHE A O 1
ATOM 1967 N N . CYS A 1 249 ? -12.991 -6.105 10.083 1.00 93.38 249 CYS A N 1
ATOM 1968 C CA . CYS A 1 249 ? -13.541 -6.266 11.429 1.00 93.38 249 CYS A CA 1
ATOM 1969 C C . CYS A 1 249 ? -13.437 -4.973 12.246 1.00 93.38 249 CYS A C 1
ATOM 1971 O O . CYS A 1 249 ? -14.413 -4.598 12.894 1.00 93.38 249 CYS A O 1
ATOM 1973 N N . CYS A 1 250 ? -12.321 -4.242 12.151 1.00 94.69 250 CYS A N 1
ATOM 1974 C CA . CYS A 1 250 ? -12.170 -2.922 12.770 1.00 94.69 250 CYS A CA 1
ATOM 1975 C C . CYS A 1 250 ? -13.268 -1.954 12.309 1.00 94.69 250 CYS A C 1
ATOM 1977 O O . CYS A 1 250 ? -13.918 -1.314 13.137 1.00 94.69 250 CYS A O 1
ATOM 1979 N N . HIS A 1 251 ? -13.523 -1.898 10.998 1.00 90.38 251 HIS A N 1
ATOM 1980 C CA . HIS A 1 251 ? -14.610 -1.107 10.427 1.00 90.38 251 HIS A CA 1
ATOM 1981 C C . HIS A 1 251 ? -15.974 -1.524 10.986 1.00 90.38 251 HIS A C 1
ATOM 1983 O O . HIS A 1 251 ? -16.751 -0.670 11.408 1.00 90.38 251 HIS A O 1
ATOM 1989 N N . ARG A 1 252 ? -16.277 -2.831 11.021 1.00 89.81 252 ARG A N 1
ATOM 1990 C CA . ARG A 1 252 ? -17.557 -3.330 11.551 1.00 89.81 252 ARG A CA 1
ATOM 1991 C C . ARG A 1 252 ? -17.742 -2.978 13.022 1.00 89.81 252 ARG A C 1
ATOM 1993 O O . ARG A 1 252 ? -18.823 -2.541 13.388 1.00 89.81 252 ARG A O 1
ATOM 2000 N N . ILE A 1 253 ? -16.699 -3.094 13.844 1.00 90.25 253 ILE A N 1
ATOM 2001 C CA . ILE A 1 253 ? -16.759 -2.725 15.266 1.00 90.25 253 ILE A CA 1
ATOM 2002 C C . ILE A 1 253 ? -17.069 -1.231 15.416 1.00 90.25 253 ILE A C 1
ATOM 2004 O O . ILE A 1 253 ? -17.977 -0.869 16.162 1.00 90.25 253 ILE A O 1
ATOM 2008 N N . ALA A 1 254 ? -16.357 -0.371 14.684 1.00 82.56 254 ALA A N 1
ATOM 2009 C CA . ALA A 1 254 ? -16.564 1.075 14.724 1.00 82.56 254 ALA A CA 1
ATOM 2010 C C . ALA A 1 254 ? -17.954 1.487 14.207 1.00 82.56 254 ALA A C 1
ATOM 2012 O O . ALA A 1 254 ? -18.609 2.331 14.815 1.00 82.56 254 ALA A O 1
ATOM 2013 N N . LYS A 1 255 ? -18.429 0.861 13.121 1.00 82.06 255 LYS A N 1
ATOM 2014 C CA . LYS A 1 255 ? -19.744 1.134 12.527 1.00 82.06 255 LYS A CA 1
ATOM 2015 C C . LYS A 1 255 ? -20.894 0.682 13.427 1.00 82.06 255 LYS A C 1
ATOM 2017 O O . LYS A 1 255 ? -21.874 1.404 13.566 1.00 82.06 255 LYS A O 1
ATOM 2022 N N . THR A 1 256 ? -20.778 -0.498 14.034 1.00 83.81 256 THR A N 1
ATOM 2023 C CA . THR A 1 256 ? -21.813 -1.051 14.916 1.00 83.81 256 THR A CA 1
ATOM 2024 C C . THR A 1 256 ? -21.915 -0.298 16.239 1.00 83.81 256 THR A C 1
ATOM 2026 O O . THR A 1 256 ? -23.016 -0.183 16.764 1.00 83.81 256 THR A O 1
ATOM 2029 N N . TYR A 1 257 ? -20.802 0.230 16.762 1.00 81.00 257 TYR A N 1
ATOM 2030 C CA . TYR A 1 257 ? -20.769 0.920 18.055 1.00 81.00 257 TYR A CA 1
ATOM 2031 C C . TYR A 1 257 ? -20.251 2.362 17.935 1.00 81.00 257 TYR A C 1
ATOM 2033 O O . TYR A 1 257 ? -19.113 2.646 18.337 1.00 81.00 257 TYR A O 1
ATOM 2041 N N . PRO A 1 258 ? -21.089 3.316 17.477 1.00 74.50 258 PRO A N 1
ATOM 2042 C CA . PRO A 1 258 ? -20.746 4.741 17.440 1.00 74.50 258 PRO A CA 1
ATOM 2043 C C . PRO A 1 258 ? -20.301 5.295 18.803 1.00 74.50 258 PRO A C 1
ATOM 2045 O O . PRO A 1 258 ? -19.526 6.252 18.874 1.00 74.50 258 PRO A O 1
ATOM 2048 N N . SER A 1 259 ? -20.726 4.658 19.902 1.00 76.62 259 SER A N 1
ATOM 2049 C CA . SER A 1 259 ? -20.304 4.970 21.271 1.00 76.62 259 SER A CA 1
ATOM 2050 C C . SER A 1 259 ? -18.782 4.879 21.492 1.00 76.62 259 SER A C 1
ATOM 2052 O O . SER A 1 259 ? -18.256 5.523 22.404 1.00 76.62 259 SER A O 1
ATOM 2054 N N . LEU A 1 260 ? -18.048 4.134 20.653 1.00 73.50 260 LEU A N 1
ATOM 2055 C CA . LEU A 1 260 ? -16.579 4.092 20.659 1.00 73.50 260 LEU A CA 1
ATOM 2056 C C . LEU A 1 260 ? -15.939 5.393 20.151 1.00 73.50 260 LEU A C 1
ATOM 2058 O O . LEU A 1 260 ? -14.771 5.643 20.446 1.00 73.50 260 LEU A O 1
ATOM 2062 N N . ARG A 1 261 ? -16.695 6.239 19.436 1.00 72.00 261 ARG A N 1
ATOM 2063 C CA . ARG A 1 261 ? -16.218 7.483 18.806 1.00 72.00 261 ARG A CA 1
ATOM 2064 C C . ARG A 1 261 ? -15.016 7.257 17.881 1.00 72.00 261 ARG A C 1
ATOM 2066 O O . ARG A 1 261 ? -14.075 8.049 17.869 1.00 72.00 261 ARG A O 1
ATOM 2073 N N . ILE A 1 262 ? -15.047 6.153 17.140 1.00 73.88 262 ILE A N 1
ATOM 2074 C CA . ILE A 1 262 ? -14.080 5.822 16.095 1.00 73.88 262 ILE A CA 1
ATOM 2075 C C . ILE A 1 262 ? -14.812 5.934 14.765 1.00 73.88 262 ILE A C 1
ATOM 2077 O O . ILE A 1 262 ? -15.860 5.318 14.591 1.00 73.88 262 ILE A O 1
ATOM 2081 N N . ASP A 1 263 ? -14.258 6.704 13.834 1.00 79.62 263 ASP A N 1
ATOM 2082 C CA . ASP A 1 263 ? -14.787 6.755 12.477 1.00 79.62 263 ASP A CA 1
ATOM 2083 C C . ASP A 1 263 ? -14.558 5.400 11.766 1.00 79.62 2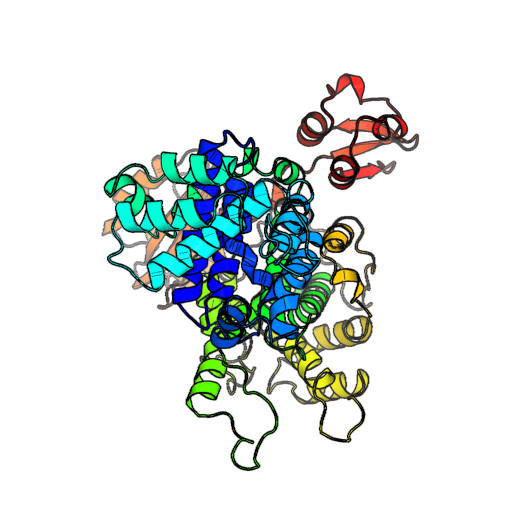63 ASP A C 1
ATOM 2085 O O . ASP A 1 263 ? -13.431 4.887 11.790 1.00 79.62 263 ASP A O 1
ATOM 2089 N N . PRO A 1 264 ? -15.583 4.795 11.138 1.00 79.06 264 PRO A N 1
ATOM 2090 C CA . PRO A 1 264 ? -15.438 3.490 10.500 1.00 79.06 264 PRO A CA 1
ATOM 2091 C C . PRO A 1 264 ? -14.377 3.448 9.396 1.00 79.06 264 PRO A C 1
ATOM 2093 O O . PRO A 1 264 ? -13.647 2.459 9.301 1.00 79.06 264 PRO A O 1
ATOM 2096 N N . LEU A 1 265 ? -14.239 4.506 8.587 1.00 79.19 265 LEU A N 1
ATOM 2097 C CA . LEU A 1 265 ? -13.222 4.561 7.531 1.00 79.19 265 LEU A CA 1
ATOM 2098 C C . LEU A 1 265 ? -11.820 4.698 8.121 1.00 79.19 265 LEU A C 1
ATOM 2100 O O . LEU A 1 265 ? -10.892 4.049 7.646 1.00 79.19 265 LEU A O 1
ATOM 2104 N N . GLN A 1 266 ? -11.657 5.459 9.202 1.00 81.38 266 GLN A N 1
ATOM 2105 C CA . GLN A 1 266 ? -10.386 5.503 9.926 1.00 81.38 266 GLN A CA 1
ATOM 2106 C C . GLN A 1 266 ? -10.021 4.144 10.528 1.00 81.38 266 GLN A C 1
ATOM 2108 O O . GLN A 1 266 ? -8.855 3.751 10.481 1.00 81.38 266 GLN A O 1
ATOM 2113 N N . ALA A 1 267 ? -11.002 3.408 11.058 1.00 85.12 267 ALA A N 1
ATOM 2114 C CA . ALA A 1 267 ? -10.785 2.056 11.562 1.00 85.12 267 ALA A CA 1
ATOM 2115 C C . ALA A 1 267 ? -10.371 1.085 10.448 1.00 85.12 267 ALA A C 1
ATOM 2117 O O . ALA A 1 267 ? -9.459 0.279 10.643 1.00 85.12 267 ALA A O 1
ATOM 2118 N N . LEU A 1 268 ? -11.001 1.203 9.274 1.00 88.94 268 LEU A N 1
ATOM 2119 C CA . LEU A 1 268 ? -10.635 0.458 8.073 1.00 88.94 268 LEU A CA 1
ATOM 2120 C C . LEU A 1 268 ? -9.189 0.766 7.664 1.00 88.94 268 LEU A C 1
ATOM 2122 O O . LEU A 1 268 ? -8.375 -0.142 7.549 1.00 88.94 268 LEU A O 1
ATOM 2126 N N . TRP A 1 269 ? -8.846 2.042 7.480 1.00 92.88 269 TRP A N 1
ATOM 2127 C CA . TRP A 1 269 ? -7.520 2.455 7.019 1.00 92.88 269 TRP A CA 1
ATOM 2128 C C . TRP A 1 269 ? -6.415 2.060 7.981 1.00 92.88 269 TRP A C 1
ATOM 2130 O O . TRP A 1 269 ? -5.419 1.499 7.538 1.00 92.88 269 TRP A O 1
ATOM 2140 N N . ALA A 1 270 ? -6.605 2.287 9.283 1.00 90.69 270 ALA A N 1
ATOM 2141 C CA . ALA A 1 270 ? -5.636 1.881 10.293 1.00 90.69 270 ALA A CA 1
ATOM 2142 C C . ALA A 1 270 ? -5.438 0.361 10.302 1.00 90.69 270 ALA A C 1
ATOM 2144 O O . ALA A 1 270 ? -4.305 -0.096 10.396 1.00 90.69 270 ALA A O 1
ATOM 2145 N N . GLY A 1 271 ? -6.517 -0.416 10.151 1.00 95.25 271 GLY A N 1
ATOM 2146 C CA . GLY A 1 271 ? -6.431 -1.868 10.026 1.00 95.25 271 GLY A CA 1
ATOM 2147 C C . GLY A 1 271 ? -5.729 -2.328 8.746 1.00 95.25 271 GLY A C 1
ATOM 2148 O O . GLY A 1 271 ? -4.989 -3.300 8.795 1.00 95.25 271 GLY A O 1
ATOM 2149 N N . LEU A 1 272 ? -5.877 -1.626 7.616 1.00 94.25 272 LEU A N 1
ATOM 2150 C CA . LEU A 1 272 ? -5.172 -1.976 6.373 1.00 94.25 272 LEU A CA 1
ATOM 2151 C C . LEU A 1 272 ? -3.660 -1.788 6.503 1.00 94.25 272 LEU A C 1
ATOM 2153 O O . LEU A 1 272 ? -2.893 -2.559 5.939 1.00 94.25 272 LEU A O 1
ATOM 2157 N N . ILE A 1 273 ? -3.233 -0.763 7.242 1.00 95.12 273 ILE A N 1
ATOM 2158 C CA . ILE A 1 273 ? -1.822 -0.374 7.321 1.00 95.12 273 ILE A CA 1
ATOM 2159 C C . ILE A 1 273 ? -1.136 -0.744 8.639 1.00 95.12 273 ILE A C 1
ATOM 2161 O O . ILE A 1 273 ? 0.012 -0.353 8.841 1.00 95.12 273 ILE A O 1
ATOM 2165 N N . HIS A 1 274 ? -1.809 -1.456 9.548 1.00 94.25 274 HIS A N 1
ATOM 2166 C CA . HIS A 1 274 ? -1.260 -1.740 10.878 1.00 94.25 274 HIS A CA 1
ATOM 2167 C C . HIS A 1 274 ? 0.084 -2.485 10.799 1.00 94.25 274 HIS A C 1
ATOM 2169 O O . HIS A 1 274 ? 1.055 -2.087 11.450 1.00 94.25 274 HIS A O 1
ATOM 2175 N N . ASP A 1 275 ? 0.162 -3.478 9.910 1.00 91.88 275 ASP A N 1
ATOM 2176 C CA . ASP A 1 275 ? 1.277 -4.422 9.827 1.00 91.88 275 ASP A CA 1
ATOM 2177 C C . ASP A 1 275 ? 2.259 -4.124 8.678 1.00 91.88 275 ASP A C 1
ATOM 2179 O O . ASP A 1 275 ? 3.135 -4.926 8.387 1.00 91.88 275 ASP A O 1
ATOM 2183 N N . ILE A 1 276 ? 2.197 -2.964 8.003 1.00 92.00 276 ILE A N 1
ATOM 2184 C CA . ILE A 1 276 ? 3.065 -2.692 6.827 1.00 92.00 276 ILE A CA 1
ATOM 2185 C C . ILE A 1 276 ? 4.573 -2.762 7.138 1.00 92.00 276 ILE A C 1
ATOM 2187 O O . ILE A 1 276 ? 5.390 -3.055 6.264 1.00 92.00 276 ILE A O 1
ATOM 2191 N N . GLY A 1 277 ? 4.961 -2.518 8.392 1.00 89.81 277 GLY A N 1
ATOM 2192 C CA . GLY A 1 277 ? 6.332 -2.634 8.875 1.00 89.81 277 GLY A CA 1
ATOM 2193 C C . GLY A 1 277 ? 6.832 -4.075 8.987 1.00 89.81 277 GLY A C 1
ATOM 2194 O O . GLY A 1 277 ? 8.049 -4.285 9.023 1.00 89.81 277 GLY A O 1
ATOM 2195 N N . ILE A 1 278 ? 5.947 -5.080 8.989 1.00 85.69 278 ILE A N 1
ATOM 2196 C CA . ILE A 1 278 ? 6.307 -6.506 9.086 1.00 85.69 278 ILE A CA 1
ATOM 2197 C C . ILE A 1 278 ? 7.137 -6.981 7.898 1.00 85.69 278 ILE A C 1
ATOM 2199 O O . ILE A 1 278 ? 7.846 -7.992 7.975 1.00 85.69 278 ILE A O 1
ATOM 2203 N N . HIS A 1 279 ? 7.087 -6.238 6.792 1.00 82.56 279 HIS A N 1
ATOM 2204 C CA . HIS A 1 279 ? 7.891 -6.492 5.609 1.00 82.56 279 HIS A CA 1
ATOM 2205 C C . HIS A 1 279 ? 9.403 -6.377 5.889 1.00 82.56 279 HIS A C 1
ATOM 2207 O O . HIS A 1 279 ? 10.209 -7.037 5.232 1.00 82.56 279 HIS A O 1
ATOM 2213 N N . SER A 1 280 ? 9.798 -5.606 6.910 1.00 82.00 280 SER A N 1
ATOM 2214 C CA . SER A 1 280 ? 11.193 -5.492 7.367 1.00 82.00 280 SER A CA 1
ATOM 2215 C C . SER A 1 280 ? 11.726 -6.751 8.065 1.00 82.00 280 SER A C 1
ATOM 2217 O O . SER A 1 280 ? 12.938 -6.926 8.204 1.00 82.00 280 SER A O 1
ATOM 2219 N N . VAL A 1 281 ? 10.839 -7.641 8.521 1.00 82.12 281 VAL A N 1
ATOM 2220 C CA . VAL A 1 281 ? 11.213 -8.865 9.232 1.00 82.12 281 VAL A CA 1
ATOM 2221 C C . VAL A 1 281 ? 11.537 -9.954 8.198 1.00 82.12 281 VAL A C 1
ATOM 2223 O O . VAL A 1 281 ? 10.647 -10.324 7.426 1.00 82.12 281 VAL A O 1
ATOM 2226 N N . PRO A 1 282 ? 12.766 -10.510 8.173 1.00 75.75 282 PRO A N 1
ATOM 2227 C CA . PRO A 1 282 ? 13.148 -11.539 7.207 1.00 75.75 282 PRO A CA 1
ATOM 2228 C C . PRO A 1 282 ? 12.276 -12.796 7.310 1.00 75.75 282 PRO A C 1
ATOM 2230 O O . PRO A 1 282 ? 11.965 -13.250 8.417 1.00 75.75 282 PRO A O 1
ATOM 2233 N N . VAL A 1 283 ? 11.931 -13.375 6.158 1.00 68.44 283 VAL A N 1
ATOM 2234 C CA . VAL A 1 283 ? 11.277 -14.689 6.046 1.00 68.44 283 VAL A CA 1
ATOM 2235 C C . VAL A 1 283 ? 12.364 -15.764 6.057 1.00 68.44 283 VAL A C 1
ATOM 2237 O O . VAL A 1 283 ? 13.369 -15.637 5.359 1.00 68.44 283 VAL A O 1
ATOM 2240 N N . ILE A 1 284 ? 12.201 -16.802 6.879 1.00 58.91 284 ILE A N 1
ATOM 2241 C CA . ILE A 1 284 ? 13.144 -17.926 6.946 1.00 58.91 284 ILE A CA 1
ATOM 2242 C C . ILE A 1 284 ? 12.578 -19.068 6.090 1.00 58.91 284 ILE A C 1
ATOM 2244 O O . ILE A 1 284 ? 11.452 -19.488 6.356 1.00 58.91 284 ILE A O 1
ATOM 2248 N N . PRO A 1 285 ? 13.322 -19.588 5.094 1.00 54.03 285 PRO A N 1
ATOM 2249 C CA . PRO A 1 285 ? 12.876 -20.729 4.299 1.00 54.03 285 PRO A CA 1
ATOM 2250 C C . PRO A 1 285 ? 12.772 -22.012 5.140 1.00 54.03 285 PRO A C 1
ATOM 2252 O O . PRO A 1 285 ? 13.667 -22.322 5.928 1.00 54.03 285 PRO A O 1
ATOM 2255 N N . GLU A 1 286 ? 11.703 -22.782 4.940 1.00 44.59 286 GLU A N 1
ATOM 2256 C CA . GLU A 1 286 ? 11.557 -24.150 5.464 1.00 44.59 286 GLU A CA 1
ATOM 2257 C C . GLU A 1 286 ? 12.556 -25.131 4.794 1.00 44.59 286 GLU A C 1
ATOM 2259 O O . GLU A 1 286 ? 12.946 -24.907 3.643 1.00 44.59 286 GLU A O 1
ATOM 2264 N N . PRO A 1 287 ? 12.942 -26.252 5.454 1.00 44.38 287 PRO A N 1
ATOM 2265 C CA . PRO A 1 287 ? 12.455 -26.743 6.747 1.00 44.38 287 PRO A CA 1
ATOM 2266 C C . PRO A 1 287 ? 13.362 -26.394 7.941 1.00 44.38 287 PRO A C 1
ATOM 2268 O O . PRO A 1 287 ? 14.591 -26.426 7.868 1.00 44.38 287 PRO A O 1
ATOM 2271 N N . TRP A 1 288 ? 12.729 -26.141 9.089 1.00 49.78 288 TRP A N 1
ATOM 2272 C CA . TRP A 1 288 ? 13.388 -25.862 10.367 1.00 49.78 288 TRP A CA 1
ATOM 2273 C C . TRP A 1 288 ? 14.184 -27.058 10.904 1.00 49.78 288 TRP A C 1
ATOM 2275 O O . TRP A 1 288 ? 13.708 -28.195 10.919 1.00 49.78 288 TRP A O 1
ATOM 2285 N N . THR A 1 289 ? 15.351 -26.787 11.488 1.00 41.38 289 THR A N 1
ATOM 2286 C CA . THR A 1 289 ? 15.979 -27.695 12.462 1.00 41.38 289 THR A CA 1
ATOM 2287 C C . THR A 1 289 ? 15.513 -27.334 13.875 1.00 41.38 289 THR A C 1
ATOM 2289 O O . THR A 1 289 ? 15.265 -26.172 14.171 1.00 41.38 289 THR A O 1
ATOM 2292 N N . GLN A 1 290 ? 15.421 -28.304 14.791 1.00 41.38 290 GLN A N 1
ATOM 2293 C CA . GLN A 1 290 ? 14.899 -28.133 16.165 1.00 41.38 290 GLN A CA 1
ATOM 2294 C C . GLN A 1 290 ? 15.610 -27.033 16.999 1.00 41.38 290 GLN A C 1
ATOM 2296 O O . GLN A 1 290 ? 15.089 -26.586 18.014 1.00 41.38 290 GLN A O 1
ATOM 2301 N N . LYS A 1 291 ? 16.783 -26.554 16.556 1.00 43.88 291 LYS A N 1
ATOM 2302 C CA . LYS A 1 291 ? 17.506 -25.393 17.112 1.00 43.88 291 LYS A CA 1
ATOM 2303 C C . LYS A 1 291 ? 16.956 -24.023 16.676 1.00 43.88 291 LYS A C 1
ATOM 2305 O O . LYS A 1 291 ? 17.376 -23.018 17.236 1.00 43.88 291 LYS A O 1
ATOM 2310 N N . GLN A 1 292 ? 16.060 -23.977 15.691 1.00 50.16 292 GLN A N 1
ATOM 2311 C CA . GLN A 1 292 ? 15.500 -22.765 15.072 1.00 50.16 292 GLN A CA 1
ATOM 2312 C C . GLN A 1 292 ? 14.030 -22.515 15.454 1.00 50.16 292 GLN A C 1
ATOM 2314 O O . GLN A 1 292 ? 13.396 -21.638 14.883 1.00 50.16 292 GLN A O 1
ATOM 2319 N N . LEU A 1 293 ? 13.493 -23.245 16.441 1.00 46.16 293 LEU A N 1
ATOM 2320 C CA . LEU A 1 293 ? 12.157 -23.002 17.016 1.00 46.16 293 LEU A CA 1
ATOM 2321 C C . LEU A 1 293 ? 12.036 -21.634 17.714 1.00 46.16 293 LEU A C 1
ATOM 2323 O O . LEU A 1 293 ? 10.933 -21.192 18.017 1.00 46.16 293 LEU A O 1
ATOM 2327 N N . HIS A 1 294 ? 13.163 -20.959 17.950 1.00 53.50 294 HIS A N 1
ATOM 2328 C CA . HIS A 1 294 ? 13.203 -19.579 18.409 1.00 53.50 294 HIS A CA 1
ATOM 2329 C C . HIS A 1 294 ? 13.757 -18.692 17.289 1.00 53.50 294 HIS A C 1
ATOM 2331 O O . HIS A 1 294 ? 14.859 -18.978 16.800 1.00 53.50 294 HIS A O 1
ATOM 2337 N N . PRO A 1 295 ? 13.043 -17.623 16.886 1.00 58.22 295 PRO A N 1
ATOM 2338 C CA . PRO A 1 295 ? 13.570 -16.677 15.914 1.00 58.22 295 PRO A CA 1
ATOM 2339 C C . PRO A 1 295 ? 14.906 -16.114 16.431 1.00 58.22 295 PRO A C 1
ATOM 2341 O O . PRO A 1 295 ? 15.029 -15.848 17.634 1.00 58.22 295 PRO A O 1
ATOM 2344 N N . PRO A 1 296 ? 15.932 -15.924 15.576 1.00 65.56 296 PRO A N 1
ATOM 2345 C CA . PRO A 1 296 ? 17.176 -15.282 15.987 1.00 65.56 296 PRO A CA 1
ATOM 2346 C C . PRO A 1 296 ? 16.891 -13.955 16.702 1.00 65.56 296 PRO A C 1
ATOM 2348 O O . PRO A 1 296 ? 15.963 -13.242 16.321 1.00 65.56 296 PRO A O 1
ATOM 2351 N N . SER A 1 297 ? 17.708 -13.572 17.689 1.00 73.88 297 SER A N 1
ATOM 2352 C CA . SER A 1 297 ? 17.505 -12.342 18.482 1.00 73.88 297 SER A CA 1
ATOM 2353 C C . SER A 1 297 ? 17.255 -11.099 17.618 1.00 73.88 297 SER A C 1
ATOM 2355 O O . SER A 1 297 ? 16.401 -10.276 17.940 1.00 73.88 297 SER A O 1
ATOM 2357 N N . LYS A 1 298 ? 17.940 -10.994 16.473 1.00 75.88 298 LYS A N 1
ATOM 2358 C CA . LYS A 1 298 ? 17.726 -9.935 15.478 1.00 75.88 298 LYS A CA 1
ATOM 2359 C C . LYS A 1 298 ? 16.327 -9.972 14.845 1.00 75.88 298 LYS A C 1
ATOM 2361 O O . LYS A 1 298 ? 15.722 -8.920 14.684 1.00 75.88 298 LYS A O 1
ATOM 2366 N N . GLN A 1 299 ? 15.807 -11.148 14.500 1.00 77.50 299 GLN A N 1
ATOM 2367 C CA . GLN A 1 299 ? 14.477 -11.295 13.901 1.00 77.50 299 GLN A CA 1
ATOM 2368 C C . GLN A 1 299 ? 13.378 -10.968 14.915 1.00 77.50 299 GLN A C 1
ATOM 2370 O O . GLN A 1 299 ? 12.467 -10.220 14.584 1.00 77.50 299 GLN A O 1
ATOM 2375 N N . LEU A 1 300 ? 13.506 -11.446 16.157 1.00 79.12 300 LEU A N 1
ATOM 2376 C CA . LEU A 1 300 ? 12.582 -11.091 17.239 1.00 79.12 300 LEU A CA 1
ATOM 2377 C C . LEU A 1 300 ? 12.603 -9.584 17.531 1.00 79.12 300 LEU A C 1
ATOM 2379 O O . LEU A 1 300 ? 11.563 -8.978 17.755 1.00 79.12 300 LEU A O 1
ATOM 2383 N N . THR A 1 301 ? 13.785 -8.964 17.473 1.00 84.19 301 THR A N 1
ATOM 2384 C CA . THR A 1 301 ? 13.921 -7.509 17.625 1.00 84.19 301 THR A CA 1
ATOM 2385 C C . THR A 1 301 ? 13.185 -6.770 16.512 1.00 84.19 301 THR A C 1
ATOM 2387 O O . THR A 1 301 ? 12.418 -5.861 16.801 1.00 84.19 301 THR A O 1
ATOM 2390 N N . LEU A 1 302 ? 13.378 -7.164 15.248 1.00 84.69 302 LEU A N 1
ATOM 2391 C CA . LEU A 1 302 ? 12.665 -6.561 14.118 1.00 84.69 302 LEU A CA 1
ATOM 2392 C C . LEU A 1 302 ? 11.154 -6.791 14.214 1.00 84.69 302 LEU A C 1
ATOM 2394 O O . LEU A 1 302 ? 10.394 -5.870 13.945 1.00 84.69 302 LEU A O 1
ATOM 2398 N N . TYR A 1 303 ? 10.726 -7.973 14.664 1.00 87.12 303 TYR A N 1
ATOM 2399 C CA . TYR A 1 303 ? 9.320 -8.255 14.926 1.00 87.12 303 TYR A CA 1
ATOM 2400 C C . TYR A 1 303 ? 8.756 -7.312 15.991 1.00 87.12 303 TYR A C 1
ATOM 2402 O O . TYR A 1 303 ? 7.782 -6.631 15.723 1.00 87.12 303 TYR A O 1
ATOM 2410 N N . HIS A 1 304 ? 9.393 -7.140 17.149 1.00 87.56 304 HIS A N 1
ATOM 2411 C CA . HIS A 1 304 ? 8.897 -6.175 18.142 1.00 87.56 304 HIS A CA 1
ATOM 2412 C C . HIS A 1 304 ? 8.994 -4.710 17.688 1.00 87.56 304 HIS A C 1
ATOM 2414 O O . HIS A 1 304 ? 8.311 -3.853 18.238 1.00 87.56 304 HIS A O 1
ATOM 2420 N N . GLN A 1 305 ? 9.835 -4.397 16.701 1.00 89.50 305 GLN A N 1
ATOM 2421 C CA . GLN A 1 305 ? 9.963 -3.046 16.152 1.00 89.50 305 GLN A CA 1
ATOM 2422 C C . GLN A 1 305 ? 9.032 -2.772 14.967 1.00 89.50 305 GLN A C 1
ATOM 2424 O O . GLN A 1 305 ? 8.858 -1.604 14.621 1.00 89.50 305 GLN A O 1
ATOM 2429 N N . HIS A 1 306 ? 8.404 -3.784 14.361 1.00 91.19 306 HIS A N 1
ATOM 2430 C CA . HIS A 1 306 ? 7.546 -3.577 13.195 1.00 91.19 306 HIS A CA 1
ATOM 2431 C C . HIS A 1 306 ? 6.405 -2.564 13.429 1.00 91.19 306 HIS A C 1
ATOM 2433 O O . HIS A 1 306 ? 6.157 -1.792 12.502 1.00 91.19 306 HIS A O 1
ATOM 2439 N N . PRO A 1 307 ? 5.789 -2.432 14.630 1.00 91.62 307 PRO A N 1
ATOM 2440 C CA . PRO A 1 307 ? 4.773 -1.403 14.868 1.00 91.62 307 PRO A CA 1
ATOM 2441 C C . PRO A 1 307 ? 5.352 0.009 14.740 1.00 91.62 307 PRO A C 1
ATOM 2443 O O . PRO A 1 307 ? 4.761 0.888 14.112 1.00 91.62 307 PRO A O 1
ATOM 2446 N N . ASN A 1 308 ? 6.561 0.223 15.273 1.00 86.62 308 ASN A N 1
ATOM 2447 C CA . ASN A 1 308 ? 7.284 1.487 15.132 1.00 86.62 308 ASN A CA 1
ATOM 2448 C C . ASN A 1 308 ? 7.713 1.731 13.679 1.00 86.62 308 ASN A C 1
ATOM 2450 O O . ASN A 1 308 ? 7.718 2.873 13.225 1.00 86.62 308 ASN A O 1
ATOM 2454 N N . ILE A 1 309 ? 8.061 0.681 12.931 1.00 89.81 309 ILE A N 1
ATOM 2455 C CA . ILE A 1 309 ? 8.389 0.790 11.504 1.00 89.81 309 ILE A CA 1
ATOM 2456 C C . ILE A 1 309 ? 7.142 1.199 10.707 1.00 89.81 309 ILE A C 1
ATOM 2458 O O . ILE A 1 309 ? 7.227 2.163 9.946 1.00 89.81 309 ILE A O 1
ATOM 2462 N N . SER A 1 310 ? 5.981 0.568 10.940 1.00 92.94 310 SER A N 1
ATOM 2463 C CA . SER A 1 310 ? 4.688 0.985 10.370 1.00 92.94 310 SER A CA 1
ATOM 2464 C C . SER A 1 310 ? 4.401 2.456 10.681 1.00 92.94 310 SER A C 1
ATOM 2466 O O . SER A 1 310 ? 4.106 3.240 9.780 1.00 92.94 310 SER A O 1
ATOM 2468 N N . ALA A 1 311 ? 4.562 2.861 11.945 1.00 84.25 311 ALA A N 1
ATOM 2469 C CA . ALA A 1 311 ? 4.352 4.238 12.381 1.00 84.25 311 ALA A CA 1
ATOM 2470 C C . ALA A 1 311 ? 5.279 5.237 11.669 1.00 84.25 311 ALA A C 1
ATOM 2472 O O . ALA A 1 311 ? 4.831 6.287 11.203 1.00 84.25 311 ALA A O 1
ATOM 2473 N N . ASN A 1 312 ? 6.564 4.903 11.537 1.00 85.81 312 ASN A N 1
ATOM 2474 C CA . ASN A 1 312 ? 7.546 5.747 10.863 1.00 85.81 312 ASN A CA 1
ATOM 2475 C C . ASN A 1 312 ? 7.239 5.899 9.369 1.00 85.81 312 ASN A C 1
ATOM 2477 O O . ASN A 1 312 ? 7.319 7.012 8.848 1.00 85.81 312 ASN A O 1
ATOM 2481 N N . LEU A 1 313 ? 6.839 4.818 8.695 1.00 89.25 313 LEU A N 1
ATOM 2482 C CA . LEU A 1 313 ? 6.482 4.829 7.274 1.00 89.25 313 LEU A CA 1
ATOM 2483 C C . LEU A 1 313 ? 5.323 5.787 6.975 1.00 89.25 313 LEU A C 1
ATOM 2485 O O . LEU A 1 313 ? 5.387 6.551 6.010 1.00 89.25 313 LEU A O 1
ATOM 2489 N N . VAL A 1 314 ? 4.294 5.795 7.828 1.00 86.94 314 VAL A N 1
ATOM 2490 C CA . VAL A 1 314 ? 3.118 6.659 7.634 1.00 86.94 314 VAL A CA 1
ATOM 2491 C C . VAL A 1 314 ? 3.314 8.086 8.146 1.00 86.94 314 VAL A C 1
ATOM 2493 O O . VAL A 1 314 ? 2.609 8.991 7.709 1.00 86.94 314 VAL A O 1
ATOM 2496 N N . SER A 1 315 ? 4.284 8.320 9.038 1.00 78.75 315 SER A N 1
ATOM 2497 C CA . SER A 1 315 ? 4.501 9.623 9.689 1.00 78.75 315 SER A CA 1
ATOM 2498 C C . SER A 1 315 ? 4.799 10.772 8.718 1.00 78.75 315 SER A C 1
ATOM 2500 O O . SER A 1 315 ? 4.509 11.928 9.022 1.00 78.75 315 SER A O 1
ATOM 2502 N N . SER A 1 316 ? 5.357 10.466 7.542 1.00 73.44 316 SER A N 1
ATOM 2503 C CA . SER A 1 316 ? 5.672 11.457 6.506 1.00 73.44 316 SER A CA 1
ATOM 2504 C C . SER A 1 316 ? 4.528 11.724 5.522 1.00 73.44 316 SER A C 1
ATOM 2506 O O . SER A 1 316 ? 4.679 12.566 4.641 1.00 73.44 316 SER A O 1
ATOM 2508 N N . ILE A 1 317 ? 3.413 11.001 5.636 1.00 79.81 317 ILE A N 1
ATOM 2509 C CA . ILE A 1 317 ? 2.302 11.033 4.679 1.00 79.81 317 ILE A CA 1
ATOM 2510 C C . ILE A 1 317 ? 1.170 11.845 5.279 1.00 79.81 317 ILE A C 1
ATOM 2512 O O . ILE A 1 317 ? 0.652 11.514 6.342 1.00 79.81 317 ILE A O 1
ATOM 2516 N N . MET A 1 318 ? 0.756 12.908 4.596 1.00 74.94 318 MET A N 1
ATOM 2517 C CA . MET A 1 318 ? -0.158 13.900 5.151 1.00 74.94 318 MET A CA 1
ATOM 2518 C C . MET A 1 318 ? -1.496 13.302 5.577 1.00 74.94 318 MET A C 1
ATOM 2520 O O . MET A 1 318 ? -2.049 13.729 6.588 1.00 74.94 318 MET A O 1
ATOM 2524 N N . VAL A 1 319 ? -2.005 12.334 4.814 1.00 73.44 319 VAL A N 1
ATOM 2525 C CA . VAL A 1 319 ? -3.294 11.688 5.095 1.00 73.44 319 VAL A CA 1
ATOM 2526 C C . VAL A 1 319 ? -3.193 10.515 6.075 1.00 73.44 319 VAL A C 1
ATOM 2528 O O . VAL A 1 319 ? -4.219 10.088 6.594 1.00 73.44 319 VAL A O 1
ATOM 2531 N N . LEU A 1 320 ? -1.984 10.014 6.363 1.00 82.50 320 LEU A N 1
ATOM 2532 C CA . LEU A 1 320 ? -1.772 8.838 7.220 1.00 82.50 320 LEU A CA 1
ATOM 2533 C C . LEU A 1 320 ? -0.997 9.135 8.512 1.00 82.50 320 LEU A C 1
ATOM 2535 O O . LEU A 1 320 ? -0.992 8.297 9.410 1.00 82.50 320 LEU A O 1
ATOM 2539 N N . GLU A 1 321 ? -0.384 10.315 8.654 1.00 74.06 321 GLU A N 1
ATOM 2540 C CA . GLU A 1 321 ? 0.435 10.685 9.821 1.00 74.06 321 GLU A CA 1
ATOM 2541 C C . GLU A 1 321 ? -0.328 10.537 11.149 1.00 74.06 321 GLU A C 1
ATOM 2543 O O . GLU A 1 321 ? 0.262 10.207 12.178 1.00 74.06 321 GLU A O 1
ATOM 2548 N N . TYR A 1 322 ? -1.652 10.721 11.118 1.00 69.81 322 TYR A N 1
ATOM 2549 C CA . TYR A 1 322 ? -2.542 10.545 12.265 1.00 69.81 322 TYR A CA 1
ATOM 2550 C C . TYR A 1 322 ? -2.551 9.106 12.802 1.00 69.81 322 TYR A C 1
ATOM 2552 O O . TYR A 1 322 ? -2.710 8.898 14.005 1.00 69.81 322 TYR A O 1
ATOM 2560 N N . PHE A 1 323 ? -2.344 8.117 11.931 1.00 81.25 323 PHE A N 1
ATOM 2561 C CA . PHE A 1 323 ? -2.341 6.708 12.306 1.00 81.25 323 PHE A CA 1
ATOM 2562 C C . PHE A 1 323 ? -1.021 6.265 12.935 1.00 81.25 323 PHE A C 1
ATOM 2564 O O . PHE A 1 323 ? -1.006 5.235 13.596 1.00 81.25 323 PHE A O 1
ATOM 2571 N N . ALA A 1 324 ? 0.069 7.032 12.825 1.00 77.12 324 ALA A N 1
ATOM 2572 C CA . ALA A 1 324 ? 1.369 6.651 13.384 1.00 77.12 324 ALA A CA 1
ATOM 2573 C C . ALA A 1 324 ? 1.313 6.163 14.854 1.00 77.12 324 ALA A C 1
ATOM 2575 O O . ALA A 1 324 ? 1.772 5.053 15.117 1.00 77.12 324 ALA A O 1
ATOM 2576 N N . PRO A 1 325 ? 0.714 6.891 15.822 1.00 70.25 325 PRO A N 1
ATOM 2577 C CA . PRO A 1 325 ? 0.601 6.401 17.200 1.00 70.25 325 PRO A CA 1
ATOM 2578 C C . PRO A 1 325 ? -0.316 5.178 17.341 1.00 70.25 325 PRO A C 1
ATOM 2580 O O . PRO A 1 325 ? -0.083 4.344 18.211 1.00 70.25 325 PRO A O 1
ATOM 2583 N N . VAL A 1 326 ? -1.344 5.059 16.493 1.00 84.12 326 VAL A N 1
ATOM 2584 C CA . VAL A 1 326 ? -2.246 3.900 16.491 1.00 84.12 326 VAL A CA 1
ATOM 2585 C C . VAL A 1 326 ? -1.478 2.643 16.073 1.00 84.12 326 VAL A C 1
ATOM 2587 O O . VAL A 1 326 ? -1.531 1.615 16.748 1.00 84.12 326 VAL A O 1
ATOM 2590 N N . LEU A 1 327 ? -0.713 2.764 14.992 1.00 88.25 327 LEU A N 1
ATOM 2591 C CA . LEU A 1 327 ? 0.150 1.730 14.436 1.00 88.25 327 LEU A CA 1
ATOM 2592 C C . LEU A 1 327 ? 1.280 1.372 15.395 1.00 88.25 327 LEU A C 1
ATOM 2594 O O . LEU A 1 327 ? 1.570 0.201 15.564 1.00 88.25 327 LEU A O 1
ATOM 2598 N N . ALA A 1 328 ? 1.887 2.337 16.083 1.00 79.94 328 ALA A N 1
ATOM 2599 C CA . ALA A 1 328 ? 2.954 2.047 17.039 1.00 79.94 328 ALA A CA 1
ATOM 2600 C C . ALA A 1 328 ? 2.481 1.200 18.233 1.00 79.94 328 ALA A C 1
ATOM 2602 O O . ALA A 1 328 ? 3.298 0.531 18.852 1.00 79.94 328 ALA A O 1
ATOM 2603 N N . ALA A 1 329 ? 1.186 1.237 18.564 1.00 79.88 329 ALA A N 1
ATOM 2604 C CA . ALA A 1 329 ? 0.637 0.653 19.785 1.00 79.88 329 ALA A CA 1
ATOM 2605 C C . ALA A 1 329 ? -0.268 -0.573 19.559 1.00 79.88 329 ALA A C 1
ATOM 2607 O O . ALA A 1 329 ? -0.903 -1.039 20.503 1.00 79.88 329 ALA A O 1
ATOM 2608 N N . HIS A 1 330 ? -0.380 -1.098 18.334 1.00 89.94 330 HIS A N 1
ATOM 2609 C CA . HIS A 1 330 ? -1.344 -2.168 18.029 1.00 89.94 330 HIS A CA 1
ATOM 2610 C C . HIS A 1 330 ? -0.988 -3.549 18.620 1.00 89.94 330 HIS A C 1
ATOM 2612 O O . HIS A 1 330 ? -1.849 -4.420 18.649 1.00 89.94 330 HIS A O 1
ATOM 2618 N N . HIS A 1 331 ? 0.231 -3.725 19.144 1.00 91.62 331 HIS A N 1
ATOM 2619 C CA . HIS A 1 331 ? 0.663 -4.897 19.923 1.00 91.62 331 HIS A CA 1
ATOM 2620 C C . HIS A 1 331 ? 0.844 -4.601 21.427 1.00 91.62 331 HIS A C 1
ATOM 2622 O O . HIS A 1 331 ? 1.455 -5.382 22.163 1.00 91.62 331 HIS A O 1
ATOM 2628 N N . GLU A 1 332 ? 0.329 -3.468 21.908 1.00 84.38 332 GLU A N 1
ATOM 2629 C CA . GLU A 1 332 ? 0.300 -3.173 23.339 1.00 84.38 332 GLU A CA 1
ATOM 2630 C C . GLU A 1 332 ? -0.839 -3.946 24.011 1.00 84.38 332 GLU A C 1
ATOM 2632 O O . GLU A 1 332 ? -1.969 -3.968 23.521 1.00 84.38 332 GLU A O 1
ATOM 2637 N N . ASN A 1 333 ? -0.542 -4.546 25.162 1.00 91.69 333 ASN A N 1
ATOM 2638 C CA . ASN A 1 333 ? -1.510 -5.308 25.950 1.00 91.69 333 ASN A CA 1
ATOM 2639 C C . ASN A 1 333 ? -2.099 -4.422 27.043 1.00 91.69 333 ASN A C 1
ATOM 2641 O O . ASN A 1 333 ? -1.400 -3.583 27.610 1.00 91.69 333 ASN A O 1
ATOM 2645 N N . TRP A 1 334 ? -3.360 -4.646 27.403 1.00 85.75 334 TRP A N 1
ATOM 2646 C CA . TRP A 1 334 ? -4.064 -3.870 28.427 1.00 85.75 334 TRP A CA 1
ATOM 2647 C C . TRP A 1 334 ? -3.307 -3.777 29.769 1.00 85.75 334 TRP A C 1
ATOM 2649 O O . TRP A 1 334 ? -3.271 -2.706 30.389 1.00 85.75 334 TRP A O 1
ATOM 2659 N N . ASP A 1 335 ? -2.635 -4.854 30.187 1.00 91.94 335 ASP A N 1
ATOM 2660 C CA . ASP A 1 335 ? -1.790 -4.936 31.388 1.00 91.94 335 ASP A CA 1
ATOM 2661 C C . ASP A 1 335 ? -0.360 -4.361 31.225 1.00 91.94 335 ASP A C 1
ATOM 2663 O O . ASP A 1 335 ? 0.366 -4.178 32.214 1.00 91.94 335 ASP A O 1
ATOM 2667 N N . GLY A 1 336 ? 0.035 -4.026 29.992 1.00 87.81 336 GLY A N 1
ATOM 2668 C CA . GLY A 1 336 ? 1.332 -3.496 29.551 1.00 87.81 336 GLY A CA 1
ATOM 2669 C C . GLY A 1 336 ? 2.466 -4.495 29.438 1.00 87.81 336 GLY A C 1
ATOM 2670 O O . GLY A 1 336 ? 3.632 -4.099 29.475 1.00 87.81 336 GLY A O 1
ATOM 2671 N N . THR A 1 337 ? 2.146 -5.777 29.313 1.00 90.38 337 THR A N 1
ATOM 2672 C CA . THR A 1 337 ? 3.103 -6.813 28.901 1.00 90.38 337 THR A CA 1
ATOM 2673 C C . THR A 1 337 ? 3.400 -6.790 27.397 1.00 90.38 337 THR A C 1
ATOM 2675 O O . THR A 1 337 ? 4.316 -7.481 26.958 1.00 90.38 337 THR A O 1
ATOM 2678 N N . GLY A 1 338 ? 2.652 -5.993 26.625 1.00 88.06 338 GLY A N 1
ATOM 2679 C CA . GLY A 1 338 ? 2.814 -5.839 25.179 1.00 88.06 338 GLY A CA 1
ATOM 2680 C C . GLY A 1 338 ? 4.035 -5.010 24.778 1.00 88.06 338 GLY A C 1
ATOM 2681 O O . GLY A 1 338 ? 4.889 -4.675 25.601 1.00 88.06 338 GLY A O 1
ATOM 2682 N N . PHE A 1 339 ? 4.136 -4.708 23.488 1.00 85.50 339 PHE A N 1
ATOM 2683 C CA . PHE A 1 339 ? 5.285 -4.035 22.882 1.00 85.50 339 PHE A CA 1
ATOM 2684 C C . PHE A 1 339 ? 4.812 -2.994 21.850 1.00 85.50 339 PHE A C 1
ATOM 2686 O O . PHE A 1 339 ? 3.673 -3.077 21.386 1.00 85.50 339 PHE A O 1
ATOM 2693 N N . PRO A 1 340 ? 5.655 -2.024 21.445 1.00 80.94 340 PRO A N 1
ATOM 2694 C CA . PRO A 1 340 ? 7.070 -1.829 21.778 1.00 80.94 340 PRO A CA 1
ATOM 2695 C C . PRO A 1 340 ? 7.353 -0.965 23.013 1.00 80.94 340 PRO A C 1
ATOM 2697 O O . PRO A 1 340 ? 8.501 -0.932 23.451 1.00 80.94 340 PRO A O 1
ATOM 2700 N N . ASN A 1 341 ? 6.362 -0.254 23.556 1.00 76.12 341 ASN A N 1
ATOM 2701 C CA . ASN A 1 341 ? 6.554 0.767 24.590 1.00 76.12 341 ASN A CA 1
ATOM 2702 C C . ASN A 1 341 ? 5.935 0.398 25.949 1.00 76.12 341 ASN A C 1
ATOM 2704 O O . ASN A 1 341 ? 6.042 1.189 26.890 1.00 76.12 341 ASN A O 1
ATOM 2708 N N . ASN A 1 342 ? 5.307 -0.777 26.070 1.00 80.81 342 ASN A N 1
ATOM 2709 C CA . ASN A 1 342 ? 4.677 -1.267 27.299 1.00 80.81 342 ASN A CA 1
ATOM 2710 C C . ASN A 1 342 ? 3.588 -0.316 27.822 1.00 80.81 342 ASN A C 1
ATOM 2712 O O . ASN A 1 342 ? 3.458 -0.083 29.033 1.00 80.81 342 ASN A O 1
ATOM 2716 N N . LEU A 1 343 ? 2.817 0.262 26.898 1.00 74.06 343 LEU A N 1
ATOM 2717 C CA . LEU A 1 343 ? 1.665 1.099 27.217 1.00 74.06 343 LEU A CA 1
ATOM 2718 C C . LEU A 1 343 ? 0.609 0.276 27.963 1.00 74.06 343 LEU A C 1
ATOM 2720 O O . LEU A 1 343 ? 0.515 -0.936 27.815 1.00 74.06 343 LEU A O 1
ATOM 2724 N N . LYS A 1 344 ? -0.184 0.944 28.804 1.00 75.81 344 LYS A N 1
ATOM 2725 C CA . LYS A 1 344 ? -1.160 0.294 29.693 1.00 75.81 344 LYS A CA 1
ATOM 2726 C C . LYS A 1 344 ? -2.498 0.991 29.636 1.00 75.81 344 LYS A C 1
ATOM 2728 O O . LYS A 1 344 ? -2.537 2.222 29.730 1.00 75.81 344 LYS A O 1
ATOM 2733 N N . LYS A 1 345 ? -3.573 0.203 29.625 1.00 78.06 345 LYS A N 1
ATOM 2734 C CA . LYS A 1 345 ? -4.954 0.680 29.766 1.00 78.06 345 LYS A CA 1
ATOM 2735 C C . LYS A 1 345 ? -5.254 1.857 28.825 1.00 78.06 345 LYS A C 1
ATOM 2737 O O . LYS A 1 345 ? -4.980 1.789 27.632 1.00 78.06 345 LYS A O 1
ATOM 2742 N N . ASP A 1 346 ? -5.728 2.968 29.383 1.00 71.75 346 ASP A N 1
ATOM 2743 C CA . ASP A 1 346 ? -6.116 4.183 28.663 1.00 71.75 346 ASP A CA 1
ATOM 2744 C C . ASP A 1 346 ? -4.952 4.918 27.978 1.00 71.75 346 ASP A C 1
ATOM 2746 O O . ASP A 1 346 ? -5.188 5.830 27.187 1.00 71.75 346 ASP A O 1
ATOM 2750 N N . ASN A 1 347 ? -3.696 4.533 28.244 1.00 68.94 347 ASN A N 1
ATOM 2751 C CA . ASN A 1 347 ? -2.548 5.054 27.497 1.00 68.94 347 ASN A CA 1
ATOM 2752 C C . ASN A 1 347 ? -2.398 4.398 26.116 1.00 68.94 347 ASN A C 1
ATOM 2754 O O . ASN A 1 347 ? -1.655 4.912 25.284 1.00 68.94 347 ASN A O 1
ATOM 2758 N N . ILE A 1 348 ? -3.082 3.278 25.866 1.00 73.38 348 ILE A N 1
ATOM 2759 C CA . ILE A 1 348 ? -3.130 2.626 24.557 1.00 73.38 348 ILE A CA 1
ATOM 2760 C C . ILE A 1 348 ? -4.246 3.298 23.747 1.00 73.38 348 ILE A C 1
ATOM 2762 O O . ILE A 1 348 ? -5.388 3.327 24.222 1.00 73.38 348 ILE A O 1
ATOM 2766 N N . PRO A 1 349 ? -3.984 3.821 22.533 1.00 81.88 349 PRO A N 1
ATOM 2767 C CA . PRO A 1 349 ? -5.031 4.405 21.704 1.00 81.88 349 PRO A CA 1
ATOM 2768 C C . PRO A 1 349 ? -6.186 3.420 21.504 1.00 81.88 349 PRO A C 1
ATOM 2770 O O . PRO A 1 349 ? -5.966 2.249 21.205 1.00 81.88 349 PRO A O 1
ATOM 2773 N N . LEU A 1 350 ? -7.429 3.888 21.642 1.00 81.12 350 LEU A N 1
ATOM 2774 C CA . LEU A 1 350 ? -8.600 3.005 21.574 1.00 81.12 350 LEU A CA 1
ATOM 2775 C C . LEU A 1 350 ? -8.667 2.232 20.246 1.00 81.12 350 LEU A C 1
ATOM 2777 O O . LEU A 1 350 ? -8.981 1.047 20.242 1.00 81.12 350 LEU A O 1
ATOM 2781 N N . LEU A 1 351 ? -8.311 2.876 19.130 1.00 86.69 351 LEU A N 1
ATOM 2782 C CA . LEU A 1 351 ? -8.249 2.206 17.832 1.00 86.69 351 LEU A CA 1
ATOM 2783 C C . LEU A 1 351 ? -7.143 1.134 17.776 1.00 86.69 351 LEU A C 1
ATOM 2785 O O . LEU A 1 351 ? -7.353 0.097 17.160 1.00 86.69 351 LEU A O 1
ATOM 2789 N N . SER A 1 352 ? -6.014 1.314 18.471 1.00 85.56 352 SER A N 1
ATOM 2790 C CA . SER A 1 352 ? -4.991 0.264 18.606 1.00 85.56 352 SER A CA 1
ATOM 2791 C C . SER A 1 352 ? -5.521 -0.940 19.370 1.00 85.56 352 SER A C 1
ATOM 2793 O O . SER A 1 352 ? -5.239 -2.068 18.987 1.00 85.56 352 SER A O 1
ATOM 2795 N N . GLN A 1 353 ? -6.326 -0.715 20.414 1.00 88.06 353 GLN A N 1
ATOM 2796 C CA . GLN A 1 353 ? -6.958 -1.803 21.162 1.00 88.06 353 GLN A CA 1
ATOM 2797 C C . GLN A 1 353 ? -7.952 -2.576 20.280 1.00 88.06 353 GLN A C 1
ATOM 2799 O O . GLN A 1 353 ? -7.958 -3.803 20.306 1.00 88.06 353 GLN A O 1
ATOM 2804 N N . VAL A 1 354 ? -8.753 -1.877 19.462 1.00 92.88 354 VAL A N 1
ATOM 2805 C CA . VAL A 1 354 ? -9.656 -2.511 18.479 1.00 92.88 354 VAL A CA 1
ATOM 2806 C C . VAL A 1 354 ? -8.866 -3.360 17.481 1.00 92.88 354 VAL A C 1
ATOM 2808 O O . VAL A 1 354 ? -9.225 -4.513 17.253 1.00 92.88 354 VAL A O 1
ATOM 2811 N N . ILE A 1 355 ? -7.779 -2.815 16.922 1.00 95.38 355 ILE A N 1
ATOM 2812 C CA . ILE A 1 355 ? -6.904 -3.547 15.995 1.00 95.38 355 ILE A CA 1
ATOM 2813 C C . ILE A 1 355 ? -6.321 -4.783 16.681 1.00 95.38 355 ILE A C 1
ATOM 2815 O O . ILE A 1 355 ? -6.429 -5.865 16.124 1.00 95.38 355 ILE A O 1
ATOM 2819 N N . SER A 1 356 ? -5.791 -4.651 17.899 1.00 95.06 356 SER A N 1
ATOM 2820 C CA . SER A 1 356 ? -5.187 -5.753 18.662 1.00 95.06 356 SER A CA 1
ATOM 2821 C C . SER A 1 356 ? -6.148 -6.935 18.859 1.00 95.06 356 SER A C 1
ATOM 2823 O O . SER A 1 356 ? -5.777 -8.086 18.629 1.00 95.06 356 SER A O 1
ATOM 2825 N N . VAL A 1 357 ? -7.421 -6.664 19.185 1.00 97.06 357 VAL A N 1
ATOM 2826 C CA . VAL A 1 357 ? -8.459 -7.708 19.292 1.00 97.06 357 VAL A CA 1
ATOM 2827 C C . VAL A 1 357 ? -8.678 -8.416 17.948 1.00 97.06 357 VAL A C 1
ATOM 2829 O O . VAL A 1 357 ? -8.745 -9.645 17.896 1.00 97.06 357 VAL A O 1
ATOM 2832 N N . CYS A 1 358 ? -8.779 -7.658 16.852 1.00 96.62 358 CYS A N 1
ATOM 2833 C CA . CYS A 1 358 ? -8.964 -8.210 15.507 1.00 96.62 358 CYS A CA 1
ATOM 2834 C C . CYS A 1 358 ? -7.741 -9.002 15.015 1.00 96.62 358 CYS A C 1
ATOM 2836 O O . CYS A 1 358 ? -7.914 -10.033 14.368 1.00 96.62 358 CYS A O 1
ATOM 2838 N N . VAL A 1 359 ? -6.528 -8.538 15.323 1.00 93.44 359 VAL A N 1
ATOM 2839 C CA . VAL A 1 359 ? -5.268 -9.219 14.992 1.00 93.44 359 VAL A CA 1
ATOM 2840 C C . VAL A 1 359 ? -5.212 -10.564 15.701 1.00 93.44 359 VAL A C 1
ATOM 2842 O O . VAL A 1 359 ? -5.134 -11.588 15.028 1.00 93.44 359 VAL A O 1
ATOM 2845 N N . MET A 1 360 ? -5.372 -10.585 17.029 1.00 92.00 360 MET A N 1
ATOM 2846 C CA . MET A 1 360 ? -5.355 -11.826 17.813 1.00 92.00 360 MET A CA 1
ATOM 2847 C C . MET A 1 360 ? -6.397 -12.832 17.309 1.00 92.00 360 MET A C 1
ATOM 2849 O O . MET A 1 360 ? -6.112 -14.019 17.173 1.00 92.00 360 MET A O 1
ATOM 2853 N N . TYR A 1 361 ? -7.599 -12.358 16.972 1.00 93.25 361 TYR A N 1
ATOM 2854 C CA . TYR A 1 361 ? -8.648 -13.202 16.407 1.00 93.25 361 TYR A CA 1
ATOM 2855 C C . TYR A 1 361 ? -8.213 -13.941 15.136 1.00 93.25 361 TYR A C 1
ATOM 2857 O O . TYR A 1 361 ? -8.395 -15.159 15.046 1.00 93.25 361 TYR A O 1
ATOM 2865 N N . TYR A 1 362 ? -7.626 -13.239 14.165 1.00 89.25 362 TYR A N 1
ATOM 2866 C CA . TYR A 1 362 ? -7.166 -13.882 12.935 1.00 89.25 362 TYR A CA 1
ATOM 2867 C C . TYR A 1 362 ? -5.889 -14.696 13.140 1.00 89.25 362 TYR A C 1
ATOM 2869 O O . TYR A 1 362 ? -5.782 -15.768 12.551 1.00 89.25 362 TYR A O 1
ATOM 2877 N N . GLU A 1 363 ? -4.979 -14.275 14.020 1.00 85.50 363 GLU A N 1
ATOM 2878 C CA . GLU A 1 363 ? -3.783 -15.058 14.352 1.00 85.50 363 GLU A CA 1
ATOM 2879 C C . GLU A 1 363 ? -4.145 -16.431 14.941 1.00 85.50 363 GLU A C 1
ATOM 2881 O O . GLU A 1 363 ? -3.578 -17.445 14.525 1.00 85.50 363 GLU A O 1
ATOM 2886 N N . ILE A 1 364 ? -5.142 -16.503 15.830 1.00 86.81 364 ILE A N 1
ATOM 2887 C CA . ILE A 1 364 ? -5.641 -17.777 16.372 1.00 86.81 364 ILE A CA 1
ATOM 2888 C C . ILE A 1 364 ? -6.225 -18.655 15.251 1.00 86.81 364 ILE A C 1
ATOM 2890 O O . ILE A 1 364 ? -5.923 -19.846 15.169 1.00 86.81 364 ILE A O 1
ATOM 2894 N N . LEU A 1 365 ? -7.032 -18.085 14.349 1.00 83.75 365 LEU A N 1
ATOM 2895 C CA . LEU A 1 365 ? -7.663 -18.830 13.247 1.00 83.75 365 LEU A CA 1
ATOM 2896 C C . LEU A 1 365 ? -6.685 -19.320 12.174 1.00 83.75 365 LEU A C 1
ATOM 2898 O O . LEU A 1 365 ? -6.947 -20.327 11.504 1.00 83.75 365 LEU A O 1
ATOM 2902 N N . GLU A 1 366 ? -5.596 -18.584 11.974 1.00 77.81 366 GLU A N 1
ATOM 2903 C CA . GLU A 1 366 ? -4.554 -18.865 10.984 1.00 77.81 366 GLU A CA 1
ATOM 2904 C C . GLU A 1 366 ? -3.470 -19.801 11.535 1.00 77.81 366 GLU A C 1
ATOM 2906 O O . GLU A 1 366 ? -2.753 -20.443 10.761 1.00 77.81 366 GLU A O 1
ATOM 2911 N N . THR A 1 367 ? -3.383 -19.948 12.860 1.00 71.31 367 THR A N 1
ATOM 2912 C CA . THR A 1 367 ? -2.442 -20.863 13.507 1.00 71.31 367 THR A CA 1
ATOM 2913 C C . THR A 1 367 ? -2.761 -22.317 13.144 1.00 71.31 367 THR A C 1
ATOM 2915 O O . THR A 1 367 ? -3.740 -22.911 13.596 1.00 71.31 367 THR A O 1
ATOM 2918 N N . LYS A 1 368 ? -1.888 -22.931 12.336 1.00 57.75 368 LYS A N 1
ATOM 2919 C CA . LYS A 1 368 ? -1.874 -24.377 12.075 1.00 57.75 368 LYS A CA 1
ATOM 2920 C C . LYS A 1 368 ? -0.828 -25.044 12.964 1.00 57.75 368 LYS A C 1
ATOM 2922 O O . LYS A 1 368 ? 0.341 -25.137 12.589 1.00 57.75 368 LYS A O 1
ATOM 2927 N N . LEU A 1 369 ? -1.229 -25.551 14.127 1.00 52.06 369 LEU A N 1
ATOM 2928 C CA . LEU A 1 369 ? -0.382 -26.489 14.867 1.00 52.06 369 LEU A CA 1
ATOM 2929 C C . LEU A 1 369 ? -0.244 -27.779 14.038 1.00 52.06 369 LEU A C 1
ATOM 2931 O O . LEU A 1 369 ? -1.224 -28.302 13.505 1.00 52.06 369 LEU A O 1
ATOM 2935 N N . ARG A 1 370 ? 0.992 -28.265 13.846 1.00 42.59 370 ARG A N 1
ATOM 2936 C CA . ARG A 1 370 ? 1.283 -29.424 12.980 1.00 42.59 370 ARG A CA 1
ATOM 2937 C C . ARG A 1 370 ? 0.444 -30.637 13.404 1.00 42.59 370 ARG A C 1
ATOM 2939 O O . ARG A 1 370 ? 0.700 -31.224 14.448 1.00 42.59 370 ARG A O 1
ATOM 2946 N N . GLY A 1 371 ? -0.491 -31.044 12.544 1.00 47.59 371 GLY A N 1
ATOM 2947 C CA . GLY A 1 371 ? -1.339 -32.222 12.752 1.00 47.59 371 GLY A CA 1
ATOM 2948 C C . GLY A 1 371 ? -2.652 -31.961 13.496 1.00 47.59 371 GLY A C 1
ATOM 2949 O O . GLY A 1 371 ? -3.409 -32.909 13.691 1.00 47.59 371 GLY A O 1
ATOM 2950 N N . GLU A 1 372 ? -2.950 -30.715 13.869 1.00 53.19 372 GLU A N 1
ATOM 2951 C CA . GLU A 1 372 ? -4.215 -30.342 14.508 1.00 53.19 372 GLU A CA 1
ATOM 2952 C C . GLU A 1 372 ? -5.212 -29.759 13.497 1.00 53.19 372 GLU A C 1
ATOM 2954 O O . GLU A 1 372 ? -4.843 -29.170 12.477 1.00 53.19 372 GLU A O 1
ATOM 2959 N N . ALA A 1 373 ? -6.503 -29.963 13.767 1.00 59.59 373 ALA A N 1
ATOM 2960 C CA . ALA A 1 373 ? -7.569 -29.333 13.001 1.00 59.59 373 ALA A CA 1
ATOM 2961 C C . ALA A 1 373 ? -7.548 -27.813 13.229 1.00 59.59 373 ALA A C 1
ATOM 2963 O O . ALA A 1 373 ? -7.239 -27.356 14.327 1.00 59.59 373 ALA A O 1
ATOM 2964 N N . GLN A 1 374 ? -7.903 -27.039 12.201 1.00 69.25 374 GLN A N 1
ATOM 2965 C CA . GLN A 1 374 ? -8.010 -25.583 12.299 1.00 69.25 374 GLN A CA 1
ATOM 2966 C C . GLN A 1 374 ? -8.920 -25.183 13.473 1.00 69.25 374 GLN A C 1
ATOM 2968 O O . GLN A 1 374 ? -9.998 -25.763 13.650 1.00 69.25 374 GLN A O 1
ATOM 2973 N N . ILE A 1 375 ? -8.488 -24.201 14.272 1.00 77.31 375 ILE A N 1
ATOM 2974 C CA . ILE A 1 375 ? -9.269 -23.710 15.410 1.00 77.31 375 ILE A CA 1
ATOM 2975 C C . ILE A 1 375 ? -10.597 -23.154 14.887 1.00 77.31 375 ILE A C 1
ATOM 2977 O O . ILE A 1 375 ? -10.642 -22.381 13.930 1.00 77.31 375 ILE A O 1
ATOM 2981 N N . SER A 1 376 ? -11.704 -23.584 15.495 1.00 86.12 376 SER A N 1
ATOM 2982 C CA . SER A 1 376 ? -13.024 -23.090 15.104 1.00 86.12 376 SER A CA 1
ATOM 2983 C C . SER A 1 376 ? -13.204 -21.625 15.505 1.00 86.12 376 SER A C 1
ATOM 2985 O O . SER A 1 376 ? -12.728 -21.207 16.560 1.00 86.12 376 SER A O 1
ATOM 2987 N N . HIS A 1 377 ? -13.985 -20.881 14.718 1.00 88.25 377 HIS A N 1
ATOM 2988 C CA . HIS A 1 377 ? -14.437 -19.516 15.030 1.00 88.25 377 HIS A CA 1
ATOM 2989 C C . HIS A 1 377 ? -14.861 -19.338 16.496 1.00 88.25 377 HIS A C 1
ATOM 2991 O O . HIS A 1 377 ? -14.416 -18.432 17.189 1.00 88.25 377 HIS A O 1
ATOM 2997 N N . ILE A 1 378 ? -15.677 -20.264 17.004 1.00 88.31 378 ILE A N 1
ATOM 2998 C CA . ILE A 1 378 ? -16.193 -20.217 18.378 1.00 88.31 378 ILE A CA 1
ATOM 2999 C C . ILE A 1 378 ? -15.063 -20.369 19.405 1.00 88.31 378 ILE A C 1
ATOM 3001 O O . ILE A 1 378 ? -15.067 -19.680 20.422 1.00 88.31 378 ILE A O 1
ATOM 3005 N N . ASN A 1 379 ? -14.094 -21.248 19.148 1.00 88.50 379 ASN A N 1
ATOM 3006 C CA . ASN A 1 379 ? -12.958 -21.431 20.049 1.00 88.50 379 ASN A CA 1
ATOM 3007 C C . ASN A 1 379 ? -12.039 -20.208 20.055 1.00 88.50 379 ASN A C 1
ATOM 3009 O O . ASN A 1 379 ? -11.621 -19.806 21.133 1.00 88.50 379 ASN A O 1
ATOM 3013 N N . ALA A 1 380 ? -11.807 -19.578 18.899 1.00 90.50 380 ALA A N 1
ATOM 3014 C CA . ALA A 1 380 ? -11.025 -18.345 18.825 1.00 90.50 380 ALA A CA 1
ATOM 3015 C C . ALA A 1 380 ? -11.668 -17.217 19.650 1.00 90.50 380 ALA A C 1
ATOM 3017 O O . ALA A 1 380 ? -10.996 -16.554 20.434 1.00 90.50 380 ALA A O 1
ATOM 3018 N N . LEU A 1 381 ? -12.993 -17.054 19.560 1.00 93.00 381 LEU A N 1
ATOM 3019 C CA . LEU A 1 381 ? -13.720 -16.092 20.394 1.00 93.00 381 LEU A CA 1
ATOM 3020 C C . LEU A 1 381 ? -13.611 -16.414 21.889 1.00 93.00 381 LEU A C 1
ATOM 3022 O O . LEU A 1 381 ? -13.423 -15.506 22.691 1.00 93.00 381 LEU A O 1
ATOM 3026 N N . ASN A 1 382 ? -13.713 -17.692 22.266 1.00 92.06 382 ASN A N 1
ATOM 3027 C CA . ASN A 1 382 ? -13.566 -18.114 23.661 1.00 92.06 382 ASN A CA 1
ATOM 3028 C C . ASN A 1 382 ? -12.150 -17.866 24.198 1.00 92.06 382 ASN A C 1
ATOM 3030 O O . ASN A 1 382 ? -12.000 -17.602 25.386 1.00 92.06 382 ASN A O 1
ATOM 3034 N N . GLU A 1 383 ? -11.118 -17.986 23.363 1.00 91.12 383 GLU A N 1
ATOM 3035 C CA . GLU A 1 383 ? -9.742 -17.658 23.745 1.00 91.12 383 GLU A CA 1
ATOM 3036 C C . GLU A 1 383 ? -9.575 -16.157 23.968 1.00 91.12 383 GLU A C 1
ATOM 3038 O O . GLU A 1 383 ? -9.124 -15.765 25.037 1.00 91.12 383 GLU A O 1
ATOM 3043 N N . ILE A 1 384 ? -10.054 -15.317 23.047 1.00 93.44 384 ILE A N 1
ATOM 3044 C CA . ILE A 1 384 ? -10.044 -13.854 23.221 1.00 93.44 384 ILE A CA 1
ATOM 3045 C C . ILE A 1 384 ? -10.790 -13.438 24.495 1.00 93.44 384 ILE A C 1
ATOM 3047 O O . ILE A 1 384 ? -10.319 -12.579 25.238 1.00 93.44 384 ILE A O 1
ATOM 3051 N N . ASP A 1 385 ? -11.945 -14.050 24.768 1.00 92.31 385 ASP A N 1
ATOM 3052 C CA . ASP A 1 385 ? -12.774 -13.720 25.931 1.00 92.31 385 ASP A CA 1
ATOM 3053 C C . ASP A 1 385 ? -12.106 -14.095 27.269 1.00 92.31 385 ASP A C 1
ATOM 3055 O O . ASP A 1 385 ? -12.372 -13.460 28.290 1.00 92.31 385 ASP A O 1
ATOM 3059 N N . ARG A 1 386 ? -11.189 -15.077 27.282 1.00 93.81 386 ARG A N 1
ATOM 3060 C CA . ARG A 1 386 ? -10.392 -15.427 28.475 1.00 93.81 386 ARG A CA 1
ATOM 3061 C C . ARG A 1 386 ? -9.325 -14.388 28.810 1.00 93.81 386 ARG A C 1
ATOM 3063 O O . ARG A 1 386 ? -8.925 -14.311 29.966 1.00 93.81 386 ARG A O 1
ATOM 3070 N N . GLU A 1 387 ? -8.909 -13.583 27.838 1.00 93.88 387 GLU A N 1
ATOM 3071 C CA . GLU A 1 387 ? -7.844 -12.579 27.976 1.00 93.88 387 GLU A CA 1
ATOM 3072 C C . GLU A 1 387 ? -8.360 -11.214 28.487 1.00 93.88 387 GLU A C 1
ATOM 3074 O O . GLU A 1 387 ? -7.670 -10.187 28.404 1.00 93.88 387 GLU A O 1
ATOM 3079 N N . ARG A 1 388 ? -9.588 -11.192 29.027 1.00 95.50 388 ARG A N 1
ATOM 3080 C CA . ARG A 1 388 ? -10.228 -10.029 29.657 1.00 95.50 388 ARG A CA 1
ATOM 3081 C C . ARG A 1 388 ? -9.377 -9.447 30.779 1.00 95.50 388 ARG A C 1
ATOM 3083 O O . ARG A 1 388 ? -8.941 -10.143 31.689 1.00 95.50 388 ARG A O 1
ATOM 3090 N N . ASP A 1 389 ? -9.177 -8.137 30.703 1.00 92.62 389 ASP A N 1
ATOM 3091 C CA . ASP A 1 389 ? -8.387 -7.310 31.615 1.00 92.62 389 ASP A CA 1
ATOM 3092 C C . ASP A 1 389 ? -6.902 -7.706 31.744 1.00 92.62 389 ASP A C 1
ATOM 3094 O O . ASP A 1 389 ? -6.179 -7.118 32.553 1.00 92.62 389 ASP A O 1
ATOM 3098 N N . GLN A 1 390 ? -6.430 -8.619 30.889 1.00 92.56 390 GLN A N 1
ATOM 3099 C CA . GLN A 1 390 ? -5.023 -8.962 30.705 1.00 92.56 390 GLN A CA 1
ATOM 3100 C C . GLN A 1 390 ? -4.506 -8.386 29.382 1.00 92.56 390 GLN A C 1
ATOM 3102 O O . GLN A 1 390 ? -3.739 -7.421 29.387 1.00 92.56 390 GLN A O 1
ATOM 3107 N N . LEU A 1 391 ? -4.968 -8.919 28.247 1.00 91.81 391 LEU A N 1
ATOM 3108 C CA . LEU A 1 391 ? -4.590 -8.410 26.925 1.00 91.81 391 LEU A CA 1
ATOM 3109 C C . LEU A 1 391 ? -5.550 -7.324 26.445 1.00 91.81 391 LEU A C 1
ATOM 3111 O O . LEU A 1 391 ? -5.110 -6.348 25.839 1.00 91.81 391 LEU A O 1
ATOM 3115 N N . PHE A 1 392 ? -6.838 -7.442 26.777 1.00 95.38 392 PHE A N 1
ATOM 3116 C CA . PHE A 1 392 ? -7.886 -6.556 26.270 1.00 95.38 392 PHE A CA 1
ATOM 3117 C C . PHE A 1 392 ? -8.749 -5.984 27.393 1.00 95.38 392 PHE A C 1
ATOM 3119 O O . PHE A 1 392 ? -9.025 -6.654 28.383 1.00 95.38 392 PHE A O 1
ATOM 3126 N N . SER A 1 393 ? -9.245 -4.759 27.219 1.00 92.19 393 SER A N 1
ATOM 3127 C CA . SER A 1 393 ? -10.263 -4.199 28.114 1.00 92.19 393 SER A CA 1
ATOM 3128 C C . SER A 1 393 ? -11.558 -5.005 28.040 1.00 92.19 393 SER A C 1
ATOM 3130 O O . SER A 1 393 ? -12.095 -5.198 26.945 1.00 92.19 393 SER A O 1
ATOM 3132 N N . SER A 1 394 ? -12.124 -5.384 29.190 1.00 94.44 394 SER A N 1
ATOM 3133 C CA . SER A 1 394 ? -13.448 -6.022 29.237 1.00 94.44 394 SER A CA 1
ATOM 3134 C C . SER A 1 394 ? -14.529 -5.189 28.532 1.00 94.44 394 SER A C 1
ATOM 3136 O O . SER A 1 394 ? -15.317 -5.731 27.762 1.00 94.44 394 SER A O 1
ATOM 3138 N N . GLN A 1 395 ? -14.504 -3.859 28.694 1.00 90.38 395 GLN A N 1
ATOM 3139 C CA . GLN A 1 395 ? -15.471 -2.952 28.056 1.00 90.38 395 GLN A CA 1
ATOM 3140 C C . GLN A 1 395 ? -15.384 -2.964 26.525 1.00 90.38 395 GLN A C 1
ATOM 3142 O O . GLN A 1 395 ? -16.384 -2.749 25.840 1.00 90.38 395 GLN A O 1
ATOM 3147 N N . LEU A 1 396 ? -14.181 -3.169 25.981 1.00 90.88 396 LEU A N 1
ATOM 3148 C CA . LEU A 1 396 ? -13.994 -3.292 24.541 1.00 90.88 396 LEU A CA 1
ATOM 3149 C C . LEU A 1 396 ? -14.473 -4.659 24.050 1.00 90.88 396 LEU A C 1
ATOM 3151 O O . LEU A 1 396 ? -15.150 -4.723 23.026 1.00 90.88 396 LEU A O 1
ATOM 3155 N N . LEU A 1 397 ? -14.151 -5.739 24.768 1.00 96.19 397 LEU A N 1
ATOM 3156 C CA . LEU A 1 397 ? -14.552 -7.091 24.374 1.00 96.19 397 LEU A CA 1
ATOM 3157 C C . LEU A 1 397 ? -16.070 -7.278 24.360 1.00 96.19 397 LEU A C 1
ATOM 3159 O O . LEU A 1 397 ? -16.577 -7.943 23.459 1.00 96.19 397 LEU A O 1
ATOM 3163 N N . ASP A 1 398 ? -16.800 -6.609 25.256 1.00 94.00 398 ASP A N 1
ATOM 3164 C CA . ASP A 1 398 ? -18.271 -6.600 25.255 1.00 94.00 398 ASP A CA 1
ATOM 3165 C C . ASP A 1 398 ? -18.868 -6.078 23.936 1.00 94.00 398 ASP A C 1
ATOM 3167 O O . ASP A 1 398 ? -19.975 -6.460 23.562 1.00 94.00 398 ASP A O 1
ATOM 3171 N N . LYS A 1 399 ? -18.116 -5.254 23.196 1.00 91.94 399 LYS A N 1
ATOM 3172 C CA . LYS A 1 399 ? -18.488 -4.732 21.871 1.00 91.94 399 LYS A CA 1
ATOM 3173 C C . LYS A 1 399 ? -17.852 -5.535 20.736 1.00 91.94 399 LYS A C 1
ATOM 3175 O O . LYS A 1 399 ? -18.511 -5.895 19.764 1.00 91.94 399 LYS A O 1
ATOM 3180 N N . ALA A 1 400 ? -16.565 -5.850 20.843 1.00 94.06 400 ALA A N 1
ATOM 3181 C CA . ALA A 1 400 ? -15.824 -6.502 19.770 1.00 94.06 400 ALA A CA 1
ATOM 3182 C C . ALA A 1 400 ? -16.259 -7.961 19.549 1.00 94.06 400 ALA A C 1
ATOM 3184 O O . ALA A 1 400 ? -16.442 -8.374 18.404 1.00 94.06 400 ALA A O 1
ATOM 3185 N N . VAL A 1 401 ? -16.477 -8.740 20.616 1.00 94.88 401 VAL A N 1
ATOM 3186 C CA . VAL A 1 401 ? -16.795 -10.176 20.517 1.00 94.88 401 VAL A CA 1
ATOM 3187 C C . VAL A 1 401 ? -18.123 -10.436 19.787 1.00 94.88 401 VAL A C 1
ATOM 3189 O O . VAL A 1 401 ? -18.125 -11.281 18.887 1.00 94.88 401 VAL A O 1
ATOM 3192 N N . PRO A 1 402 ? -19.241 -9.729 20.066 1.00 92.44 402 PRO A N 1
ATOM 3193 C CA . PRO A 1 402 ? -20.475 -9.878 19.287 1.00 92.44 402 PRO A CA 1
ATOM 3194 C C . PRO A 1 402 ? -20.296 -9.600 17.790 1.00 92.44 402 PRO A C 1
ATOM 3196 O O . PRO A 1 402 ? -20.827 -10.335 16.952 1.00 92.44 402 PRO A O 1
ATOM 3199 N N . VAL A 1 403 ? -19.507 -8.579 17.443 1.00 91.75 403 VAL A N 1
ATOM 3200 C CA . VAL A 1 403 ? -19.226 -8.225 16.045 1.00 91.75 403 VAL A CA 1
ATOM 3201 C C . VAL A 1 403 ? -18.372 -9.298 15.388 1.00 91.75 403 VAL A C 1
ATOM 3203 O O . VAL A 1 403 ? -18.753 -9.800 14.334 1.00 91.75 403 VAL A O 1
ATOM 3206 N N . LEU A 1 404 ? -17.272 -9.724 16.014 1.00 93.00 404 LEU A N 1
ATOM 3207 C CA . LEU A 1 404 ? -16.444 -10.814 15.496 1.00 93.00 404 LEU A CA 1
ATOM 3208 C C . LEU A 1 404 ? -17.263 -12.096 15.331 1.00 93.00 404 LEU A C 1
ATOM 3210 O O . LEU A 1 404 ? -17.163 -12.760 14.303 1.00 93.00 404 LEU A O 1
ATOM 3214 N N . LYS A 1 405 ? -18.164 -12.401 16.270 1.00 91.62 405 LYS A N 1
ATOM 3215 C CA . LYS A 1 405 ? -19.083 -13.537 16.161 1.00 91.62 405 LYS A CA 1
ATOM 3216 C C . LYS A 1 405 ? -19.936 -13.484 14.893 1.00 91.62 405 LYS A C 1
ATOM 3218 O O . LYS A 1 405 ? -20.061 -14.511 14.228 1.00 91.62 405 LYS A O 1
ATOM 3223 N N . ALA A 1 406 ? -20.490 -12.320 14.558 1.00 86.94 406 ALA A N 1
ATOM 3224 C CA . ALA A 1 406 ? -21.367 -12.130 13.401 1.00 86.94 406 ALA A CA 1
ATOM 3225 C C . ALA A 1 406 ? -20.624 -11.949 12.061 1.00 86.94 406 ALA A C 1
ATOM 3227 O O . ALA A 1 406 ? -21.167 -12.281 11.000 1.00 86.94 406 ALA A O 1
ATOM 3228 N N . TRP A 1 407 ? -19.407 -11.402 12.103 1.00 86.44 407 TRP A N 1
ATOM 3229 C CA . TRP A 1 407 ? -18.698 -10.893 10.926 1.00 86.44 407 TRP A CA 1
ATOM 3230 C C . TRP A 1 407 ? -17.355 -11.561 10.656 1.00 86.44 407 TRP A C 1
ATOM 3232 O O . TRP A 1 407 ? -17.005 -11.737 9.494 1.00 86.44 407 TRP A O 1
ATOM 3242 N N . GLY A 1 408 ? -16.622 -11.961 11.692 1.00 84.44 408 GLY A N 1
ATOM 3243 C CA . GLY A 1 408 ? -15.233 -12.410 11.577 1.00 84.44 408 GLY A CA 1
ATOM 3244 C C . GLY A 1 408 ? -15.039 -13.735 10.837 1.00 84.44 408 GLY A C 1
ATOM 3245 O O . GLY A 1 408 ? -13.920 -14.056 10.457 1.00 84.44 408 GLY A O 1
ATOM 3246 N N . SER A 1 409 ? -16.093 -14.532 10.647 1.00 84.88 409 SER A N 1
ATOM 3247 C CA . SER A 1 409 ? -16.043 -15.791 9.884 1.00 84.88 409 SER A CA 1
ATOM 3248 C C . SER A 1 409 ? -16.678 -15.688 8.496 1.00 84.88 409 SER A C 1
ATOM 3250 O O . SER A 1 409 ? -16.755 -16.689 7.783 1.00 84.88 409 SER A O 1
ATOM 3252 N N . ARG A 1 410 ? -17.159 -14.500 8.098 1.00 84.19 410 ARG A N 1
ATOM 3253 C CA . ARG A 1 410 ? -17.749 -14.317 6.769 1.00 84.19 410 ARG A CA 1
ATOM 3254 C C . ARG A 1 410 ? -16.670 -14.373 5.698 1.00 84.19 410 ARG A C 1
ATOM 3256 O O . ARG A 1 410 ? -15.595 -13.801 5.852 1.00 84.19 410 ARG A O 1
ATOM 3263 N N . ASP A 1 411 ? -17.002 -15.021 4.588 1.00 81.88 411 ASP A N 1
ATOM 3264 C CA . ASP A 1 411 ? -16.137 -15.032 3.419 1.00 81.88 411 ASP A CA 1
ATOM 3265 C C . ASP A 1 411 ? -16.145 -13.654 2.746 1.00 81.88 411 ASP A C 1
ATOM 3267 O O . ASP A 1 411 ? -17.153 -13.200 2.196 1.00 81.88 411 ASP A O 1
ATOM 3271 N N . ILE A 1 412 ? -14.998 -12.988 2.826 1.00 80.25 412 ILE A N 1
ATOM 3272 C CA . ILE A 1 412 ? -14.731 -11.707 2.179 1.00 80.25 412 ILE A CA 1
ATOM 3273 C C . ILE A 1 412 ? -13.643 -11.833 1.103 1.00 80.25 412 ILE A C 1
ATOM 3275 O O . ILE A 1 412 ? -13.081 -10.827 0.680 1.00 80.25 412 ILE A O 1
ATOM 3279 N N . SER A 1 413 ? -13.339 -13.052 0.641 1.00 77.19 413 SER A N 1
ATOM 3280 C CA . SER A 1 413 ? -12.332 -13.312 -0.401 1.00 77.19 413 SER A CA 1
ATOM 3281 C C . SER A 1 413 ? -12.618 -12.565 -1.702 1.00 77.19 413 SER A C 1
ATOM 3283 O O . SER A 1 413 ? -11.693 -12.145 -2.387 1.00 77.19 413 SER A O 1
ATOM 3285 N N . TRP A 1 414 ? -13.887 -12.292 -2.008 1.00 74.31 414 TRP A N 1
ATOM 3286 C CA . TRP A 1 414 ? -14.264 -11.457 -3.146 1.00 74.31 414 TRP A CA 1
ATOM 3287 C C . TRP A 1 414 ? -13.691 -10.032 -3.057 1.00 74.31 414 TRP A C 1
ATOM 3289 O O . TRP A 1 414 ? -13.477 -9.411 -4.092 1.00 74.31 414 TRP A O 1
ATOM 3299 N N . MET A 1 415 ? -13.390 -9.513 -1.862 1.00 74.06 415 MET A N 1
ATOM 3300 C CA . MET A 1 415 ? -12.734 -8.211 -1.689 1.0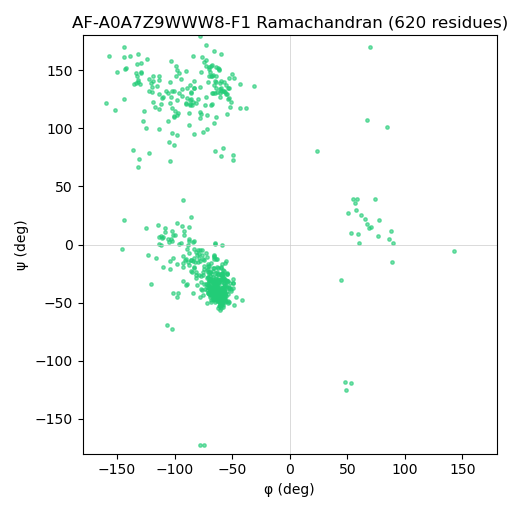0 74.06 415 MET A CA 1
ATOM 3301 C C . MET A 1 415 ? -11.215 -8.259 -1.951 1.00 74.06 415 MET A C 1
ATOM 3303 O O . MET A 1 415 ? -10.574 -7.212 -1.948 1.00 74.06 415 MET A O 1
ATOM 3307 N N . GLN A 1 416 ? -10.613 -9.432 -2.201 1.00 74.31 416 GLN A N 1
ATOM 3308 C CA . GLN A 1 416 ? -9.229 -9.509 -2.701 1.00 74.31 416 GLN A CA 1
ATOM 3309 C C . GLN A 1 416 ? -9.084 -8.728 -4.006 1.00 74.31 416 GLN A C 1
ATOM 3311 O O . GLN A 1 416 ? -8.097 -8.028 -4.211 1.00 74.31 416 GLN A O 1
ATOM 3316 N N . ASP A 1 417 ? -10.117 -8.765 -4.844 1.00 73.75 417 ASP A N 1
ATOM 3317 C CA . ASP A 1 417 ? -10.181 -7.919 -6.019 1.00 73.75 417 ASP A CA 1
ATOM 3318 C C . ASP A 1 417 ? -10.583 -6.489 -5.624 1.00 73.75 417 ASP A C 1
ATOM 3320 O O . ASP A 1 417 ? -11.734 -6.217 -5.262 1.00 73.75 417 ASP A O 1
ATOM 3324 N N . ILE A 1 418 ? -9.619 -5.567 -5.710 1.00 70.00 418 ILE A N 1
ATOM 3325 C CA . ILE A 1 418 ? -9.781 -4.145 -5.371 1.00 70.00 418 ILE A CA 1
ATOM 3326 C C . ILE A 1 418 ? -10.944 -3.500 -6.135 1.00 70.00 418 ILE A C 1
ATOM 3328 O O . ILE A 1 418 ? -11.566 -2.578 -5.609 1.00 70.00 418 ILE A O 1
ATOM 3332 N N . LYS A 1 419 ? -11.336 -4.006 -7.315 1.00 66.19 419 LYS A N 1
ATOM 3333 C CA . LYS A 1 419 ? -12.505 -3.482 -8.046 1.00 66.19 419 LYS A CA 1
ATOM 3334 C C . LYS A 1 419 ? -13.796 -3.568 -7.228 1.00 66.19 419 LYS A C 1
ATOM 3336 O O . LYS A 1 419 ? -14.731 -2.804 -7.454 1.00 66.19 419 LYS A O 1
ATOM 3341 N N . ASN A 1 420 ? -13.843 -4.484 -6.263 1.00 70.06 420 ASN A N 1
ATOM 3342 C CA . ASN A 1 420 ? -14.983 -4.675 -5.386 1.00 70.06 420 ASN A CA 1
ATOM 3343 C C . ASN A 1 420 ? -14.936 -3.770 -4.138 1.00 70.06 420 ASN A C 1
ATOM 3345 O O . ASN A 1 420 ? -15.935 -3.672 -3.428 1.00 70.06 420 ASN A O 1
ATOM 3349 N N . VAL A 1 421 ? -13.836 -3.041 -3.899 1.00 69.56 421 VAL A N 1
ATOM 3350 C CA . VAL A 1 421 ? -13.765 -1.982 -2.873 1.00 69.56 421 VAL A CA 1
ATOM 3351 C C . VAL A 1 421 ? -14.758 -0.866 -3.192 1.00 69.56 421 VAL A C 1
ATOM 3353 O O . VAL A 1 421 ? -15.355 -0.311 -2.279 1.00 69.56 421 VAL A O 1
ATOM 3356 N N . HIS A 1 422 ? -15.038 -0.591 -4.468 1.00 65.50 422 HIS A N 1
ATOM 3357 C CA . HIS A 1 422 ? -16.104 0.340 -4.840 1.00 65.50 422 HIS A CA 1
ATOM 3358 C C . HIS A 1 422 ? -17.472 -0.089 -4.270 1.00 65.50 422 HIS A C 1
ATOM 3360 O O . HIS A 1 422 ? -18.202 0.719 -3.702 1.00 65.50 422 HIS A O 1
ATOM 3366 N N . ALA A 1 423 ? -17.803 -1.386 -4.332 1.00 63.56 423 ALA A N 1
ATOM 3367 C CA . ALA A 1 423 ? -19.074 -1.905 -3.815 1.00 63.56 423 ALA A CA 1
ATOM 3368 C C . ALA A 1 423 ? -19.230 -1.700 -2.298 1.00 63.56 423 ALA A C 1
ATOM 3370 O O . ALA A 1 423 ? -20.353 -1.525 -1.816 1.00 63.56 423 ALA A O 1
ATOM 3371 N N . PHE A 1 424 ? -18.113 -1.682 -1.563 1.00 67.31 424 PHE A N 1
ATOM 3372 C CA . PHE A 1 424 ? -18.086 -1.365 -0.138 1.00 67.31 424 PHE A CA 1
ATOM 3373 C C . PHE A 1 424 ? -18.590 0.060 0.141 1.00 67.31 424 PHE A C 1
ATOM 3375 O O . PHE A 1 424 ? -19.376 0.238 1.068 1.00 67.31 424 PHE A O 1
ATOM 3382 N N . PHE A 1 425 ? -18.214 1.043 -0.686 1.00 62.22 425 PHE A N 1
ATOM 3383 C CA . PHE A 1 425 ? -18.679 2.432 -0.565 1.00 62.22 425 PHE A CA 1
ATOM 3384 C C . PHE A 1 425 ? -20.104 2.635 -1.074 1.00 62.22 425 PHE A C 1
ATOM 3386 O O . PHE A 1 425 ? -20.873 3.374 -0.467 1.00 62.22 425 PHE A O 1
ATOM 3393 N N . SER A 1 426 ? -20.463 1.976 -2.174 1.00 57.44 426 SER A N 1
ATOM 3394 C CA . SER A 1 426 ? -21.709 2.282 -2.886 1.00 57.44 426 SER A CA 1
ATOM 3395 C C . SER A 1 426 ? -22.934 1.557 -2.344 1.00 57.44 426 SER A C 1
ATOM 3397 O O . SER A 1 426 ? -24.055 1.985 -2.598 1.00 57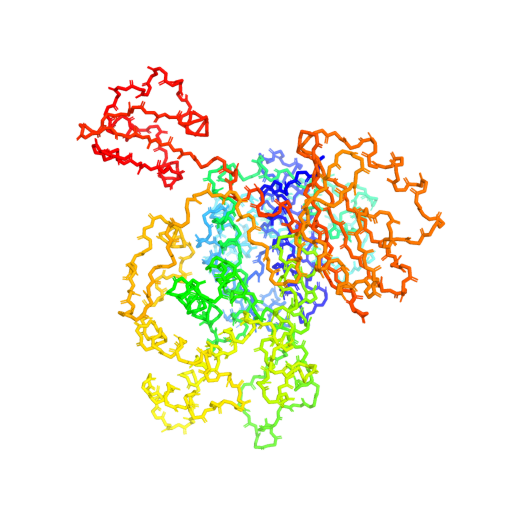.44 426 SER A O 1
ATOM 3399 N N . SER A 1 427 ? -22.755 0.429 -1.652 1.00 55.09 427 SER A N 1
ATOM 3400 C CA . SER A 1 427 ? -23.893 -0.433 -1.304 1.00 55.09 427 SER A CA 1
ATOM 3401 C C . SER A 1 427 ? -23.807 -1.149 0.037 1.00 55.09 427 SER A C 1
ATOM 3403 O O . SER A 1 427 ? -24.771 -1.831 0.363 1.00 55.09 427 SER A O 1
ATOM 3405 N N . ASP A 1 428 ? -22.692 -1.024 0.778 1.00 63.47 428 ASP A N 1
ATOM 3406 C CA . ASP A 1 428 ? -22.323 -1.880 1.920 1.00 63.47 428 ASP A CA 1
ATOM 3407 C C . ASP A 1 428 ? -23.007 -3.267 1.851 1.00 63.47 428 ASP A C 1
ATOM 3409 O O . ASP A 1 428 ? -24.028 -3.488 2.511 1.00 63.47 428 ASP A O 1
ATOM 3413 N N . PRO A 1 429 ? -22.474 -4.218 1.057 1.00 52.97 429 PRO A N 1
ATOM 3414 C CA . PRO A 1 429 ? -23.190 -5.424 0.597 1.00 52.97 429 PRO A CA 1
ATOM 3415 C C . PRO A 1 429 ? -23.580 -6.407 1.709 1.00 52.97 429 PRO A C 1
ATOM 3417 O O . PRO A 1 429 ? -24.134 -7.480 1.482 1.00 52.97 429 PRO A O 1
ATOM 3420 N N . PHE A 1 430 ? -23.241 -6.052 2.930 1.00 58.12 430 PHE A N 1
ATOM 3421 C CA . PHE A 1 430 ? -23.359 -6.827 4.132 1.00 58.12 430 PHE A CA 1
ATOM 3422 C C . PHE A 1 430 ? -24.543 -6.374 5.000 1.00 58.12 430 PHE A C 1
ATOM 3424 O O . PHE A 1 430 ? -25.046 -7.182 5.784 1.00 58.12 430 PHE A O 1
ATOM 3431 N N . GLY A 1 431 ? -25.015 -5.135 4.816 1.00 56.94 431 GLY A N 1
ATOM 3432 C CA . GLY A 1 431 ? -26.070 -4.516 5.614 1.00 56.94 431 GLY A CA 1
ATOM 3433 C C . GLY A 1 431 ? -25.643 -4.183 7.048 1.00 56.94 431 GLY A C 1
ATOM 3434 O O . GLY A 1 431 ? -24.580 -4.593 7.526 1.00 56.94 431 GLY A O 1
ATOM 3435 N N . ASP A 1 432 ? -26.497 -3.442 7.750 1.00 57.22 432 ASP A N 1
ATOM 3436 C CA . ASP A 1 432 ? -26.292 -3.114 9.158 1.00 57.22 432 ASP A CA 1
ATOM 3437 C C . ASP A 1 432 ? -26.844 -4.224 10.060 1.00 57.22 432 ASP A C 1
ATOM 3439 O O . ASP A 1 432 ? -27.982 -4.672 9.915 1.00 57.22 432 ASP A O 1
ATOM 3443 N N . VAL A 1 433 ? -26.027 -4.674 11.015 1.00 55.78 433 VAL A N 1
ATOM 3444 C CA . VAL A 1 433 ? -26.479 -5.525 12.122 1.00 55.78 433 VAL A CA 1
ATOM 3445 C C . VAL A 1 433 ? -26.515 -4.649 13.363 1.00 55.78 433 VAL A C 1
ATOM 3447 O O . VAL A 1 433 ? -25.469 -4.295 13.907 1.00 55.78 433 VAL A O 1
ATOM 3450 N N . PHE A 1 434 ? -27.725 -4.298 13.789 1.00 55.22 434 PHE A N 1
ATOM 3451 C CA . PHE A 1 434 ? -27.963 -3.572 15.030 1.00 55.22 434 PHE A CA 1
ATOM 3452 C C . PHE A 1 434 ? -28.155 -4.579 16.168 1.00 55.22 434 PHE A C 1
ATOM 3454 O O . PHE A 1 434 ? -29.041 -5.435 16.108 1.00 55.22 434 PHE A O 1
ATOM 3461 N N . PHE A 1 435 ? -27.315 -4.500 17.200 1.00 58.47 435 PHE A N 1
ATOM 3462 C CA . PHE A 1 435 ? -27.527 -5.238 18.445 1.00 58.47 435 PHE A CA 1
ATOM 3463 C C . PHE A 1 435 ? -28.499 -4.432 19.323 1.00 58.47 435 PHE A C 1
ATOM 3465 O O . PHE A 1 435 ? -28.362 -3.217 19.423 1.00 58.47 435 PHE A O 1
ATOM 3472 N N . GLN A 1 436 ? -29.501 -5.093 19.913 1.00 47.50 436 GLN A N 1
ATOM 3473 C CA . GLN A 1 436 ? -30.718 -4.480 20.486 1.00 47.50 436 GLN A CA 1
ATOM 3474 C C . GLN A 1 436 ? -30.510 -3.552 21.707 1.00 47.50 436 GLN A C 1
ATOM 3476 O O . GLN A 1 436 ? -31.493 -3.016 22.212 1.00 47.50 436 GLN A O 1
ATOM 3481 N N . ASP A 1 437 ? -29.272 -3.326 22.155 1.00 48.81 437 ASP A N 1
ATOM 3482 C CA . ASP A 1 437 ? -28.969 -2.721 23.460 1.00 48.81 437 ASP A CA 1
ATOM 3483 C C . ASP A 1 437 ? -28.336 -1.315 23.409 1.00 48.81 437 ASP A C 1
ATOM 3485 O O . ASP A 1 437 ? -28.071 -0.738 24.463 1.00 48.81 437 ASP A O 1
ATOM 3489 N N . GLU A 1 438 ? -28.091 -0.726 22.232 1.00 45.41 438 GLU A N 1
ATOM 3490 C CA . GLU A 1 438 ? -27.696 0.691 22.151 1.00 45.41 438 GLU A CA 1
ATOM 3491 C C . GLU A 1 438 ? -28.907 1.554 21.774 1.00 45.41 438 GLU A C 1
ATOM 3493 O O . GLU A 1 438 ? -29.447 1.443 20.672 1.00 45.41 438 GLU A O 1
ATOM 3498 N N . GLU A 1 439 ? -29.335 2.438 22.688 1.00 37.59 439 GLU A N 1
ATOM 3499 C CA . GLU A 1 439 ? -30.178 3.567 22.294 1.00 37.59 439 GLU A CA 1
ATOM 3500 C C . GLU A 1 439 ? -29.426 4.342 21.204 1.00 37.59 439 GLU A C 1
ATOM 3502 O O . GLU A 1 439 ? -28.238 4.644 21.393 1.00 37.59 439 GLU A O 1
ATOM 3507 N N . PRO A 1 440 ? -30.068 4.677 20.068 1.00 36.75 440 PRO A N 1
ATOM 3508 C CA . PRO A 1 440 ? -29.470 5.617 19.141 1.00 36.75 440 PRO A CA 1
ATOM 3509 C C . PRO A 1 440 ? -29.127 6.858 19.955 1.00 36.75 440 PRO A C 1
ATOM 3511 O O . PRO A 1 440 ? -29.998 7.394 20.645 1.00 36.75 440 PRO A O 1
ATOM 3514 N N . LEU A 1 441 ? -27.858 7.291 19.906 1.00 36.88 441 LEU A N 1
ATOM 3515 C CA . LEU A 1 441 ? -27.495 8.635 20.347 1.00 36.88 441 LEU A CA 1
ATOM 3516 C C . LEU A 1 441 ? -28.577 9.535 19.770 1.00 36.88 441 LEU A C 1
ATOM 3518 O O . LEU A 1 441 ? -28.780 9.506 18.551 1.00 36.88 441 LEU A O 1
ATOM 3522 N N . ALA A 1 442 ? -29.341 10.194 20.651 1.00 32.09 442 ALA A N 1
ATOM 3523 C CA . ALA A 1 442 ? -30.442 11.040 20.233 1.00 32.09 442 ALA A CA 1
ATOM 3524 C C . ALA A 1 442 ? -29.953 11.853 19.038 1.00 32.09 442 ALA A C 1
ATOM 3526 O O . ALA A 1 442 ? -28.799 12.296 19.039 1.00 32.09 442 ALA A O 1
ATOM 3527 N N . GLN A 1 443 ? -30.797 11.997 18.015 1.00 33.41 443 GLN A N 1
ATOM 3528 C CA . GLN A 1 443 ? -30.599 13.019 17.001 1.00 33.41 443 GLN A CA 1
ATOM 3529 C C . GLN A 1 443 ? -30.620 14.367 17.735 1.00 33.41 443 GLN A C 1
ATOM 3531 O O . GLN A 1 443 ? -31.624 15.072 17.748 1.00 33.41 443 GLN A O 1
ATOM 3536 N N . GLU A 1 444 ? -29.532 14.705 18.427 1.00 28.30 444 GLU A N 1
ATOM 3537 C CA . GLU A 1 444 ? -29.171 16.076 18.676 1.00 28.30 444 GLU A CA 1
ATOM 3538 C C . GLU A 1 444 ? -29.202 16.678 17.280 1.00 28.30 444 GLU A C 1
ATOM 3540 O O . GLU A 1 444 ? -28.542 16.170 16.365 1.00 28.30 444 GLU A O 1
ATOM 3545 N N . GLU A 1 445 ? -30.084 17.667 17.097 1.00 27.20 445 GLU A N 1
ATOM 3546 C CA . GLU A 1 445 ? -30.113 18.534 15.924 1.00 27.20 445 GLU A CA 1
ATOM 3547 C C . GLU A 1 445 ? -28.689 18.677 15.406 1.00 27.20 445 GLU A C 1
ATOM 3549 O O . GLU A 1 445 ? -27.796 18.854 16.238 1.00 27.20 445 GLU A O 1
ATOM 3554 N N . LYS A 1 446 ? -28.478 18.590 14.084 1.00 27.94 446 LYS A N 1
ATOM 3555 C CA . LYS A 1 446 ? -27.214 18.927 13.411 1.00 27.94 446 LYS A CA 1
ATOM 3556 C C . LYS A 1 446 ? -26.722 20.307 13.885 1.00 27.94 446 LYS A C 1
ATOM 3558 O O . LYS A 1 446 ? -26.866 21.310 13.201 1.00 27.94 446 LYS A O 1
ATOM 3563 N N . LYS A 1 447 ? -26.157 20.371 15.081 1.00 26.89 447 LYS A N 1
ATOM 3564 C CA . LYS A 1 447 ? -25.226 21.367 15.540 1.00 26.89 447 LYS A CA 1
ATOM 3565 C C . LYS A 1 447 ? -23.939 20.899 14.927 1.00 26.89 447 LYS A C 1
ATOM 3567 O O . LYS A 1 447 ? -23.575 19.737 15.123 1.00 26.89 447 LYS A O 1
ATOM 3572 N N . ASP A 1 448 ? -23.315 21.798 14.179 1.00 28.09 448 ASP A N 1
ATOM 3573 C CA . ASP A 1 448 ? -21.969 21.711 13.624 1.00 28.09 448 ASP A CA 1
ATOM 3574 C C . ASP A 1 448 ? -20.955 21.307 14.704 1.00 28.09 448 ASP A C 1
ATOM 3576 O O . ASP A 1 448 ? -20.165 22.093 15.224 1.00 28.09 448 ASP A O 1
ATOM 3580 N N . SER A 1 449 ? -21.011 20.047 15.097 1.00 27.92 449 SER A N 1
ATOM 3581 C CA . SER A 1 449 ? -20.201 19.444 16.126 1.00 27.92 449 SER A CA 1
ATOM 3582 C C . SER A 1 449 ? -19.120 18.701 15.377 1.00 27.92 449 SER A C 1
ATOM 3584 O O . SER A 1 449 ? -19.188 17.524 15.031 1.00 27.92 449 SER A O 1
ATOM 3586 N N . THR A 1 450 ? -18.095 19.481 15.068 1.00 27.84 450 THR A N 1
ATOM 3587 C CA . THR A 1 450 ? -16.763 18.995 14.749 1.00 27.84 450 THR A CA 1
ATOM 3588 C C . THR A 1 450 ? -16.259 18.179 15.942 1.00 27.84 450 THR A C 1
ATOM 3590 O O . THR A 1 450 ? -15.557 18.671 16.820 1.00 27.84 450 THR A O 1
ATOM 3593 N N . PHE A 1 451 ? -16.648 16.907 16.019 1.00 31.12 451 PHE A N 1
ATOM 3594 C CA . PHE A 1 451 ? -16.147 16.001 17.043 1.00 31.12 451 PHE A CA 1
ATOM 3595 C C . PHE A 1 451 ? -14.714 15.601 16.679 1.00 31.12 451 PHE A C 1
ATOM 3597 O O . PHE A 1 451 ? -14.469 14.743 15.835 1.00 31.12 451 PHE A O 1
ATOM 3604 N N . LEU A 1 452 ? -13.756 16.304 17.287 1.00 32.84 452 LEU A N 1
ATOM 3605 C CA . LEU A 1 452 ? -12.324 16.021 17.203 1.00 32.84 452 LEU A CA 1
ATOM 3606 C C . LEU A 1 452 ? -11.988 14.755 18.031 1.00 32.84 452 LEU A C 1
ATOM 3608 O O . LEU A 1 452 ? -12.671 14.467 19.020 1.00 32.84 452 LEU A O 1
ATOM 3612 N N . PRO A 1 453 ? -10.920 14.004 17.699 1.00 31.12 453 PRO A N 1
ATOM 3613 C CA . PRO A 1 453 ? -10.500 12.813 18.406 1.00 31.12 453 PRO A CA 1
ATOM 3614 C C . PRO A 1 453 ? -10.013 13.259 19.778 1.00 31.12 453 PRO A C 1
ATOM 3616 O O . PRO A 1 453 ? -9.430 14.336 19.932 1.00 31.12 453 PRO A O 1
ATOM 3619 N N . ARG A 1 454 ? -10.262 12.423 20.782 1.00 34.22 454 ARG A N 1
ATOM 3620 C CA . ARG A 1 454 ? -9.925 12.682 22.184 1.00 34.22 454 ARG A CA 1
ATOM 3621 C C . ARG A 1 454 ? -8.574 13.396 22.345 1.00 34.22 454 ARG A C 1
ATOM 3623 O O . ARG A 1 454 ? -7.541 12.840 21.988 1.00 34.22 454 ARG A O 1
ATOM 3630 N N . GLN A 1 455 ? -8.668 14.609 22.906 1.00 52.31 455 GLN A N 1
ATOM 3631 C CA . GLN A 1 455 ? -7.700 15.431 23.658 1.00 52.31 455 GLN A CA 1
ATOM 3632 C C . GLN A 1 455 ? -7.803 16.936 23.345 1.00 52.31 455 GLN A C 1
ATOM 3634 O O . GLN A 1 455 ? -7.139 17.713 24.019 1.00 52.31 455 GLN A O 1
ATOM 3639 N N . TRP A 1 456 ? -8.628 17.366 22.383 1.00 53.12 456 TRP A N 1
ATOM 3640 C CA . TRP A 1 456 ? -8.949 18.785 22.184 1.00 53.12 456 TRP A CA 1
ATOM 3641 C C . TRP A 1 456 ? -10.225 19.172 22.935 1.00 53.12 456 TRP A C 1
ATOM 3643 O O . TRP A 1 456 ? -11.261 18.530 22.774 1.00 53.12 456 TRP A O 1
ATOM 3653 N N . GLU A 1 457 ? -10.141 20.229 23.735 1.00 62.66 457 GLU A N 1
ATOM 3654 C CA . GLU A 1 457 ? -11.273 20.887 24.386 1.00 62.66 457 GLU A CA 1
ATOM 3655 C C . GLU A 1 457 ? -11.620 22.185 23.640 1.00 62.66 457 GLU A C 1
ATOM 3657 O O . GLU A 1 457 ? -10.791 22.737 22.911 1.00 62.66 457 GLU A O 1
ATOM 3662 N N . LEU A 1 458 ? -12.859 22.659 23.791 1.00 66.38 458 LEU A N 1
ATOM 3663 C CA . LEU A 1 458 ? -13.383 23.841 23.104 1.00 66.38 458 LEU A CA 1
ATOM 3664 C C . LEU A 1 458 ? -13.707 24.949 24.112 1.00 66.38 458 LEU A C 1
ATOM 3666 O O . LEU A 1 458 ? -14.301 24.704 25.163 1.00 66.38 458 LEU A O 1
ATOM 3670 N N . ALA A 1 459 ? -13.332 26.177 23.771 1.00 78.56 459 ALA A N 1
ATOM 3671 C CA . ALA A 1 459 ? -13.771 27.401 24.422 1.00 78.56 459 ALA A CA 1
ATOM 3672 C C . ALA A 1 459 ? -14.268 28.380 23.362 1.00 78.56 459 ALA A C 1
ATOM 3674 O O . ALA A 1 459 ? -13.754 28.416 22.245 1.00 78.56 459 ALA A O 1
ATOM 3675 N N . LYS A 1 460 ? -15.246 29.204 23.721 1.00 79.50 460 LYS A N 1
ATOM 3676 C CA . LYS A 1 460 ? -15.751 30.269 22.856 1.00 79.50 460 LYS A CA 1
ATOM 3677 C C . LYS A 1 460 ? -15.292 31.607 23.398 1.00 79.50 460 LYS A C 1
ATOM 3679 O O . LYS A 1 460 ? -15.430 31.857 24.593 1.00 79.50 460 LYS A O 1
ATOM 3684 N N . LEU A 1 461 ? -14.748 32.458 22.537 1.00 89.88 461 LEU A N 1
ATOM 3685 C CA . LEU A 1 461 ? -14.253 33.782 22.899 1.00 89.88 461 LEU A CA 1
ATOM 3686 C C . LEU A 1 461 ? -15.013 34.876 22.147 1.00 89.88 461 LEU A C 1
ATOM 3688 O O . LEU A 1 461 ? -15.355 34.714 20.975 1.00 89.88 461 LEU A O 1
ATOM 3692 N N . ALA A 1 462 ? -15.217 36.015 22.799 1.00 90.44 462 ALA A N 1
ATOM 3693 C CA . ALA A 1 462 ? -15.654 37.245 22.148 1.00 90.44 462 ALA A CA 1
ATOM 3694 C C . ALA A 1 462 ? -14.520 37.872 21.311 1.00 90.44 462 ALA A C 1
ATOM 3696 O O . ALA A 1 462 ? -13.362 37.451 21.377 1.00 90.44 462 ALA A O 1
ATOM 3697 N N . SER A 1 463 ? -14.835 38.905 20.527 1.00 84.69 463 SER A N 1
ATOM 3698 C CA . SER A 1 463 ? -13.865 39.638 19.696 1.00 84.69 463 SER A CA 1
ATOM 3699 C C . SER A 1 463 ? -12.730 40.294 20.499 1.00 84.69 463 SER A C 1
ATOM 3701 O O . SER A 1 463 ? -11.621 40.463 19.987 1.00 84.69 463 SER A O 1
ATOM 3703 N N . ASP A 1 464 ? -12.975 40.612 21.771 1.00 89.00 464 ASP A N 1
ATOM 3704 C CA . ASP A 1 464 ? -11.990 41.096 22.744 1.00 89.00 464 ASP A CA 1
ATOM 3705 C C . ASP A 1 464 ? -11.251 39.961 23.491 1.00 89.00 464 ASP A C 1
ATOM 3707 O O . ASP A 1 464 ? -10.373 40.222 24.318 1.00 89.00 464 ASP A O 1
ATOM 3711 N N . HIS A 1 465 ? -11.515 38.706 23.114 1.00 91.94 465 HIS A N 1
ATOM 3712 C CA . HIS A 1 465 ? -10.947 37.464 23.648 1.00 91.94 465 HIS A CA 1
ATOM 3713 C C . HIS A 1 465 ? -11.407 37.104 25.069 1.00 91.94 465 HIS A C 1
ATOM 3715 O O . HIS A 1 465 ? -10.808 36.232 25.709 1.00 91.94 465 HIS A O 1
ATOM 3721 N N . THR A 1 466 ? -12.471 37.751 25.553 1.00 92.06 466 THR A N 1
ATOM 3722 C CA . THR A 1 466 ? -13.170 37.356 26.781 1.00 92.06 466 THR A CA 1
ATOM 3723 C C . THR A 1 466 ? -13.788 35.974 26.588 1.00 92.06 466 THR A C 1
ATOM 3725 O O . THR A 1 466 ? -14.377 35.698 25.539 1.00 92.06 466 THR A O 1
ATOM 3728 N N . VAL A 1 467 ? -13.628 35.084 27.568 1.00 88.88 467 VAL A N 1
ATOM 3729 C CA . VAL A 1 467 ? -14.122 33.706 27.495 1.00 88.88 467 VAL A CA 1
ATOM 3730 C C . VAL A 1 467 ? -15.629 33.699 27.736 1.00 88.88 467 VAL A C 1
ATOM 3732 O O . VAL A 1 467 ? -16.098 33.990 28.830 1.00 88.88 467 VAL A O 1
ATOM 3735 N N . LEU A 1 468 ? -16.390 33.358 26.699 1.00 85.25 468 LEU A N 1
ATOM 3736 C CA . LEU A 1 468 ? -17.844 33.210 26.747 1.00 85.25 468 LEU A CA 1
ATOM 3737 C C . LEU A 1 468 ? -18.240 31.818 27.259 1.00 85.25 468 LEU A C 1
ATOM 3739 O O . LEU A 1 468 ? -19.150 31.692 28.072 1.00 85.25 468 LEU A O 1
ATOM 3743 N N . GLU A 1 469 ? -17.538 30.776 26.804 1.00 82.38 469 GLU A N 1
ATOM 3744 C CA . GLU A 1 469 ? -17.775 29.373 27.173 1.00 82.38 469 GLU A CA 1
ATOM 3745 C C . GLU A 1 469 ? -16.441 28.616 27.292 1.00 82.38 469 GLU A C 1
ATOM 3747 O O . GLU A 1 469 ? -15.474 28.953 26.610 1.00 82.38 469 GLU A O 1
ATOM 3752 N N . GLY A 1 470 ? -16.374 27.577 28.136 1.00 77.88 470 GLY A N 1
ATOM 3753 C CA . GLY A 1 470 ? -15.192 26.704 28.258 1.00 77.88 470 GLY A CA 1
ATOM 3754 C C . GLY A 1 470 ? -14.111 27.146 29.260 1.00 77.88 470 GLY A C 1
ATOM 3755 O O . GLY A 1 470 ? -13.035 26.553 29.287 1.00 77.88 470 GLY A O 1
ATOM 3756 N N . ALA A 1 471 ? -14.385 28.134 30.123 1.00 80.62 471 ALA A N 1
ATOM 3757 C CA . ALA A 1 471 ? -13.416 28.667 31.096 1.00 80.62 471 ALA A CA 1
ATOM 3758 C C . ALA A 1 471 ? -12.836 27.604 32.052 1.00 80.62 471 ALA A C 1
ATOM 3760 O O . ALA A 1 471 ? -11.626 27.551 32.247 1.00 80.62 471 ALA A O 1
ATOM 3761 N N . LYS A 1 472 ? -13.669 26.697 32.586 1.00 76.50 472 LYS A N 1
ATOM 3762 C CA . LYS A 1 472 ? -13.222 25.644 33.522 1.00 76.50 472 LYS A CA 1
ATOM 3763 C C . LYS A 1 472 ? -12.204 24.670 32.916 1.00 76.50 472 LYS A C 1
ATOM 3765 O O . LYS A 1 472 ? -11.332 24.181 33.631 1.00 76.50 472 LYS A O 1
ATOM 3770 N N . GLY A 1 473 ? -12.317 24.372 31.620 1.00 76.94 473 GLY A N 1
ATOM 3771 C CA . GLY A 1 473 ? -11.363 23.498 30.932 1.00 76.94 473 GLY A CA 1
ATOM 3772 C C . GLY A 1 473 ? -10.013 24.190 30.751 1.00 76.94 473 GLY A C 1
ATOM 3773 O O . GLY A 1 473 ? -8.976 23.620 31.088 1.00 76.94 473 GLY A O 1
ATOM 3774 N N . LEU A 1 474 ? -10.023 25.477 30.379 1.00 79.06 474 LEU A N 1
ATOM 3775 C CA . LEU A 1 474 ? -8.816 26.309 30.348 1.00 79.06 474 LEU A CA 1
ATOM 3776 C C . LEU A 1 474 ? -8.161 26.413 31.734 1.00 79.06 474 LEU A C 1
ATOM 3778 O O . LEU A 1 474 ? -6.960 26.181 31.841 1.00 79.06 474 LEU A O 1
ATOM 3782 N N . GLU A 1 475 ? -8.933 26.678 32.793 1.00 83.62 475 GLU A N 1
ATOM 3783 C CA . GLU A 1 475 ? -8.452 26.717 34.185 1.00 83.62 475 GLU A CA 1
ATOM 3784 C C . GLU A 1 475 ? -7.760 25.410 34.591 1.00 83.62 475 GLU A C 1
ATOM 3786 O O . GLU A 1 475 ? -6.644 25.426 35.120 1.00 83.62 475 GLU A O 1
ATOM 3791 N N . SER A 1 476 ? -8.406 24.273 34.313 1.00 78.75 476 SER A N 1
ATOM 3792 C CA . SER A 1 476 ? -7.876 22.942 34.616 1.00 78.75 476 SER A CA 1
ATOM 3793 C C . SER A 1 476 ? -6.596 22.660 33.831 1.00 78.75 476 SER A C 1
ATOM 3795 O O . SER A 1 476 ? -5.601 22.201 34.399 1.00 78.75 476 SER A O 1
ATOM 3797 N N . LEU A 1 477 ? -6.594 22.973 32.533 1.00 75.81 477 LEU A N 1
ATOM 3798 C CA . LEU A 1 477 ? -5.468 22.704 31.650 1.00 75.81 477 LEU A CA 1
ATOM 3799 C C . LEU A 1 477 ? -4.238 23.520 32.040 1.00 75.81 477 LEU A C 1
ATOM 3801 O O . LEU A 1 477 ? -3.126 23.000 32.105 1.00 75.81 477 LEU A O 1
ATOM 3805 N N . THR A 1 478 ? -4.431 24.811 32.294 1.00 74.94 478 THR A N 1
ATOM 3806 C CA . THR A 1 478 ? -3.337 25.752 32.534 1.00 74.94 478 THR A CA 1
ATOM 3807 C C . THR A 1 478 ? -3.047 25.930 34.012 1.00 74.94 478 THR A C 1
ATOM 3809 O O . THR A 1 478 ? -2.179 26.733 34.355 1.00 74.94 478 THR A O 1
ATOM 3812 N N . LYS A 1 479 ? -3.754 25.231 34.906 1.00 78.25 479 LYS A N 1
ATOM 3813 C CA . LYS A 1 479 ? -3.638 25.370 36.367 1.00 78.25 479 LYS A CA 1
ATOM 3814 C C . LYS A 1 479 ? -3.743 26.829 36.833 1.00 78.25 479 LYS A C 1
ATOM 3816 O O . LYS A 1 479 ? -3.129 27.216 37.826 1.00 78.25 479 LYS A O 1
ATOM 3821 N N . THR A 1 480 ? -4.444 27.664 36.069 1.00 79.00 480 THR A N 1
ATOM 3822 C CA . THR A 1 480 ? -4.631 29.089 36.358 1.00 79.00 480 THR A CA 1
ATOM 3823 C C . THR A 1 480 ? -5.966 29.249 37.069 1.00 79.00 480 THR A C 1
ATOM 3825 O O . THR A 1 480 ? -6.964 28.693 36.623 1.00 79.00 480 THR A O 1
ATOM 3828 N N . GLN A 1 481 ? -5.985 29.961 38.196 1.00 73.81 481 GLN A N 1
ATOM 3829 C CA . GLN A 1 481 ? -7.228 30.232 38.915 1.00 73.81 481 GLN A CA 1
ATOM 3830 C C . GLN A 1 481 ? -7.941 31.411 38.258 1.00 73.81 481 GLN A C 1
ATOM 3832 O O . GLN A 1 481 ? -7.369 32.498 38.232 1.00 73.81 481 GLN A O 1
ATOM 3837 N N . ILE A 1 482 ? -9.178 31.176 37.807 1.00 77.25 482 ILE A N 1
ATOM 3838 C CA . ILE A 1 482 ? -10.080 32.151 37.180 1.00 77.25 482 ILE A CA 1
ATOM 3839 C C . ILE A 1 482 ? -9.553 32.618 35.816 1.00 77.25 482 ILE A C 1
ATOM 3841 O O . ILE A 1 482 ? -8.584 33.369 35.726 1.00 77.25 482 ILE A O 1
ATOM 3845 N N . VAL A 1 483 ? -10.200 32.163 34.741 1.00 84.56 483 VAL A N 1
ATOM 3846 C CA . VAL A 1 483 ? -9.885 32.583 33.364 1.00 84.56 483 VAL A CA 1
ATOM 3847 C C . VAL A 1 483 ? -11.061 33.375 32.797 1.00 84.56 483 VAL A C 1
ATOM 3849 O O . VAL A 1 483 ? -12.040 32.793 32.335 1.00 84.56 483 VAL A O 1
ATOM 3852 N N . GLU A 1 484 ? -10.958 34.707 32.825 1.00 87.50 484 GLU A N 1
ATOM 3853 C CA . GLU A 1 484 ? -11.963 35.611 32.241 1.00 87.50 484 GLU A CA 1
ATOM 3854 C C . GLU A 1 484 ? -11.609 35.975 30.797 1.00 87.50 484 GLU A C 1
ATOM 3856 O O . GLU A 1 484 ? -12.485 36.151 29.950 1.00 87.50 484 GLU A O 1
ATOM 3861 N N . ASN A 1 485 ? -10.316 36.036 30.480 1.00 90.94 485 ASN A N 1
ATOM 3862 C CA . ASN A 1 485 ? -9.812 36.336 29.153 1.00 90.94 485 ASN A CA 1
ATOM 3863 C C . ASN A 1 485 ? -8.717 35.342 28.747 1.00 90.94 485 ASN A C 1
ATOM 3865 O O . ASN A 1 485 ? -7.886 34.925 29.553 1.00 90.94 485 ASN A O 1
ATOM 3869 N N . PHE A 1 486 ? -8.651 34.995 27.459 1.00 88.00 486 PHE A N 1
ATOM 3870 C CA . PHE A 1 486 ? -7.601 34.112 26.940 1.00 88.00 486 PHE A CA 1
ATOM 3871 C C . PHE A 1 486 ? -6.175 34.600 27.282 1.00 88.00 486 PHE A C 1
ATOM 3873 O O . PHE A 1 486 ? -5.260 33.802 27.489 1.00 88.00 486 PHE A O 1
ATOM 3880 N N . PHE A 1 487 ? -5.951 35.911 27.379 1.00 90.06 487 PHE A N 1
ATOM 3881 C CA . PHE A 1 487 ? -4.630 36.453 27.712 1.00 90.06 487 PHE A CA 1
ATOM 3882 C C . PHE A 1 487 ? -4.218 36.268 29.187 1.00 90.06 487 PHE A C 1
ATOM 3884 O O . PHE A 1 487 ? -3.053 36.512 29.530 1.00 90.06 487 PHE A O 1
ATOM 3891 N N . ASP A 1 488 ? -5.120 35.784 30.044 1.00 85.56 488 ASP A N 1
ATOM 3892 C CA . ASP A 1 488 ? -4.827 35.465 31.446 1.00 85.56 488 ASP A CA 1
ATOM 3893 C C . ASP A 1 488 ? -3.963 34.208 31.574 1.00 85.56 488 ASP A C 1
ATOM 3895 O O . ASP A 1 488 ? -3.147 34.104 32.492 1.00 85.56 488 ASP A O 1
ATOM 3899 N N . ILE A 1 489 ? -4.072 33.283 30.616 1.00 83.88 489 ILE A N 1
ATOM 3900 C CA . ILE A 1 489 ? -3.390 31.986 30.677 1.00 83.88 489 ILE A CA 1
ATOM 3901 C C . ILE A 1 489 ? -2.021 31.958 29.997 1.00 83.88 489 ILE A C 1
ATOM 3903 O O . ILE A 1 489 ? -1.237 31.043 30.257 1.00 83.88 489 ILE A O 1
ATOM 3907 N N . ILE A 1 490 ? -1.693 32.939 29.153 1.00 83.12 490 ILE A N 1
ATOM 3908 C CA . ILE A 1 490 ? -0.441 32.947 28.381 1.00 83.12 490 ILE A CA 1
ATOM 3909 C C . ILE A 1 490 ? 0.640 33.827 29.019 1.00 83.12 490 ILE A C 1
ATOM 3911 O O . ILE A 1 490 ? 0.348 34.782 29.746 1.00 83.12 490 ILE A O 1
ATOM 3915 N N . GLU A 1 491 ? 1.908 33.506 28.751 1.00 80.75 491 GLU A N 1
ATOM 3916 C CA . GLU A 1 491 ? 3.054 34.255 29.274 1.00 80.75 491 GLU A CA 1
ATOM 3917 C C . GLU A 1 491 ? 3.037 35.734 28.810 1.00 80.75 491 GLU A C 1
ATOM 3919 O O . GLU A 1 491 ? 2.847 36.003 27.618 1.00 80.75 491 GLU A O 1
ATOM 3924 N N . PRO A 1 492 ? 3.272 36.722 29.702 1.00 83.00 492 PRO A N 1
ATOM 3925 C CA . PRO A 1 492 ? 3.211 38.144 29.347 1.00 83.00 492 PRO A CA 1
ATOM 3926 C C . PRO A 1 492 ? 4.100 38.566 28.168 1.00 83.00 492 PRO A C 1
ATOM 3928 O O . PRO A 1 492 ? 3.730 39.461 27.406 1.00 83.00 492 PRO A O 1
ATOM 3931 N N . SER A 1 493 ? 5.249 37.908 27.988 1.00 79.50 493 SER A N 1
ATOM 3932 C CA . SER A 1 493 ? 6.235 38.219 26.944 1.00 79.50 493 SER A CA 1
ATOM 3933 C C . SER A 1 493 ? 5.701 38.014 25.517 1.00 79.50 493 SER A C 1
ATOM 3935 O O . SER A 1 493 ? 6.132 38.709 24.594 1.00 79.50 493 SER A O 1
ATOM 3937 N N . ILE A 1 494 ? 4.723 37.118 25.326 1.00 80.50 494 ILE A N 1
ATOM 3938 C CA . ILE A 1 494 ? 4.172 36.770 24.007 1.00 80.50 494 ILE A CA 1
ATOM 3939 C C . ILE A 1 494 ? 2.828 37.446 23.693 1.00 80.50 494 ILE A C 1
ATOM 3941 O O . ILE A 1 494 ? 2.424 37.462 22.529 1.00 80.50 494 ILE A O 1
ATOM 3945 N N . ILE A 1 495 ? 2.167 38.079 24.674 1.00 86.19 495 ILE A N 1
ATOM 3946 C CA . ILE A 1 495 ? 0.825 38.686 24.525 1.00 86.19 495 ILE A CA 1
ATOM 3947 C C . ILE A 1 495 ? 0.754 39.658 23.343 1.00 86.19 495 ILE A C 1
ATOM 3949 O O . ILE A 1 495 ? -0.142 39.564 22.502 1.00 86.19 495 ILE A O 1
ATOM 3953 N N . ASN A 1 496 ? 1.713 40.582 23.246 1.00 85.25 496 ASN A N 1
ATOM 3954 C CA . ASN A 1 496 ? 1.696 41.623 22.215 1.00 85.25 496 ASN A CA 1
ATOM 3955 C C . ASN A 1 496 ? 1.846 41.059 20.798 1.00 85.25 496 ASN A C 1
ATOM 3957 O O . ASN A 1 496 ? 1.279 41.610 19.854 1.00 85.25 496 ASN A O 1
ATOM 3961 N N . LYS A 1 497 ? 2.607 39.971 20.643 1.00 85.69 497 LYS A N 1
ATOM 3962 C CA . LYS A 1 497 ? 2.756 39.280 19.361 1.00 85.69 497 LYS A CA 1
ATOM 3963 C C . LYS A 1 497 ? 1.464 38.543 19.011 1.00 85.69 497 LYS A C 1
ATOM 3965 O O . LYS A 1 497 ? 0.908 38.788 17.947 1.00 85.69 497 LYS A O 1
ATOM 3970 N N . THR A 1 498 ? 0.940 37.751 19.944 1.00 83.44 498 THR A N 1
ATOM 3971 C CA . THR A 1 498 ? -0.297 36.983 19.761 1.00 83.44 498 THR A CA 1
ATOM 3972 C C . THR A 1 498 ? -1.488 37.879 19.409 1.00 83.44 498 THR A C 1
ATOM 3974 O O . THR A 1 498 ? -2.231 37.566 18.485 1.00 83.44 498 THR A O 1
ATOM 3977 N N . ARG A 1 499 ? -1.634 39.048 20.054 1.00 87.88 499 ARG A N 1
ATOM 3978 C CA . ARG A 1 499 ? -2.666 40.037 19.684 1.00 87.88 499 ARG A CA 1
ATOM 3979 C C . ARG A 1 499 ? -2.536 40.507 18.238 1.00 87.88 499 ARG A C 1
ATOM 3981 O O . ARG A 1 499 ? -3.535 40.578 17.532 1.00 87.88 499 ARG A O 1
ATOM 3988 N N . LYS A 1 500 ? -1.319 40.823 17.784 1.00 86.25 500 LYS A N 1
ATOM 3989 C CA . LYS A 1 500 ? -1.086 41.250 16.395 1.00 86.25 500 LYS A CA 1
ATOM 3990 C C . LYS A 1 500 ? -1.430 40.149 15.394 1.00 86.25 500 LYS A C 1
ATOM 3992 O O . LYS A 1 500 ? -1.925 40.472 14.318 1.00 86.25 500 LYS A O 1
ATOM 3997 N N . ASP A 1 501 ? -1.168 38.892 15.738 1.00 81.81 501 ASP A N 1
ATOM 3998 C CA . ASP A 1 501 ? -1.474 37.750 14.875 1.00 81.81 501 ASP A CA 1
ATOM 3999 C C . ASP A 1 501 ? -2.992 37.491 14.806 1.00 81.81 501 ASP A C 1
ATOM 4001 O O . ASP A 1 501 ? -3.518 37.264 13.720 1.00 81.81 501 ASP A O 1
ATOM 4005 N N . LEU A 1 502 ? -3.714 37.630 15.925 1.00 82.44 502 LEU A N 1
ATOM 4006 C CA . LEU A 1 502 ? -5.175 37.466 15.984 1.00 82.44 502 LEU A CA 1
ATOM 4007 C C . LEU A 1 502 ? -5.942 38.593 15.278 1.00 82.44 502 LEU A C 1
ATOM 4009 O O . LEU A 1 502 ? -6.923 38.329 14.590 1.00 82.44 502 LEU A O 1
ATOM 4013 N N . VAL A 1 503 ? -5.468 39.843 15.361 1.00 84.62 503 VAL A N 1
ATOM 4014 C CA . VAL A 1 503 ? -6.082 40.979 14.640 1.00 84.62 503 VAL A CA 1
ATOM 4015 C C . VAL A 1 503 ? -6.030 40.790 13.121 1.00 84.62 503 VAL A C 1
ATOM 4017 O O . VAL A 1 503 ? -6.936 41.225 12.415 1.00 84.62 503 VAL A O 1
ATOM 4020 N N . LYS A 1 504 ? -4.989 40.126 12.611 1.00 80.75 504 LYS A N 1
ATOM 4021 C CA . LYS A 1 504 ? -4.827 39.838 11.179 1.00 80.75 504 LYS A CA 1
ATOM 4022 C C . LYS A 1 504 ? -5.657 38.647 10.701 1.00 80.75 504 LYS A C 1
ATOM 4024 O O . LYS A 1 504 ? -5.630 38.350 9.511 1.00 80.75 504 LYS A O 1
ATOM 4029 N N . LEU A 1 505 ? -6.341 37.944 11.604 1.00 73.75 505 LEU A N 1
ATOM 4030 C CA . LEU A 1 505 ? -7.115 36.766 11.252 1.00 73.75 505 LEU A CA 1
ATOM 4031 C C . LEU A 1 505 ? -8.401 37.186 10.523 1.00 73.75 505 LEU A C 1
ATOM 4033 O O . LEU A 1 505 ? -9.220 37.943 11.056 1.00 73.75 505 LEU A O 1
ATOM 4037 N N . GLU A 1 506 ? -8.560 36.714 9.289 1.00 76.69 506 GLU A N 1
ATOM 4038 C CA . GLU A 1 506 ? -9.744 36.945 8.454 1.00 76.69 506 GLU A CA 1
ATOM 4039 C C . GLU A 1 506 ? -10.918 36.066 8.914 1.00 76.69 506 GLU A C 1
ATOM 4041 O O . GLU A 1 506 ? -10.722 35.075 9.623 1.00 76.69 506 GLU A O 1
ATOM 4046 N N . ASN A 1 507 ? -12.149 36.415 8.537 1.00 68.25 507 ASN A N 1
ATOM 4047 C CA . ASN A 1 507 ? -13.312 35.586 8.865 1.00 68.25 507 ASN A CA 1
ATOM 4048 C C . ASN A 1 507 ? -13.211 34.209 8.177 1.00 68.25 507 ASN A C 1
ATOM 4050 O O . ASN A 1 507 ? -12.691 34.120 7.065 1.00 68.25 507 ASN A O 1
ATOM 4054 N N . ASN A 1 508 ? -13.694 33.146 8.825 1.00 54.28 508 ASN A N 1
ATOM 4055 C CA . ASN A 1 508 ? -13.581 31.750 8.376 1.00 54.28 508 ASN A CA 1
ATOM 4056 C C . ASN A 1 508 ? -12.130 31.277 8.164 1.00 54.28 508 ASN A C 1
ATOM 4058 O O . ASN A 1 508 ? -11.846 30.416 7.327 1.00 54.28 508 ASN A O 1
ATOM 4062 N N . SER A 1 509 ? -11.187 31.846 8.917 1.00 52.25 509 SER A N 1
ATOM 4063 C CA . SER A 1 509 ? -9.778 31.459 8.876 1.00 52.25 509 SER A CA 1
ATOM 4064 C C . SER A 1 509 ? -9.262 31.053 10.257 1.00 52.25 509 SER A C 1
ATOM 4066 O O . SER A 1 509 ? -9.860 31.370 11.289 1.00 52.25 509 SER A O 1
ATOM 4068 N N . SER A 1 510 ? -8.154 30.305 10.267 1.00 66.81 510 SER A N 1
ATOM 4069 C CA . SER A 1 510 ? -7.616 29.681 11.475 1.00 66.81 510 SER A CA 1
ATOM 4070 C C . SER A 1 510 ? -6.195 30.139 11.809 1.00 66.81 510 SER A C 1
ATOM 4072 O O . SER A 1 510 ? -5.335 30.164 10.920 1.00 66.81 510 SER A O 1
ATOM 4074 N N . LEU A 1 511 ? -5.905 30.372 13.088 1.00 62.50 511 LEU A N 1
ATOM 4075 C CA . LEU A 1 511 ? -4.555 30.600 13.604 1.00 62.50 511 LEU A CA 1
ATOM 4076 C C . LEU A 1 511 ? -4.185 29.519 14.619 1.00 62.50 511 LEU A C 1
ATOM 4078 O O . LEU A 1 511 ? -4.848 29.363 15.638 1.00 62.50 511 LEU A O 1
ATOM 4082 N N . THR A 1 512 ? -3.088 28.808 14.368 1.00 62.66 512 THR A N 1
ATOM 4083 C CA . THR A 1 512 ? -2.552 27.803 15.295 1.00 62.66 512 THR A CA 1
ATOM 4084 C C . THR A 1 512 ? -1.363 28.372 16.045 1.00 62.66 512 THR A C 1
ATOM 4086 O O . THR A 1 512 ? -0.449 28.916 15.421 1.00 62.66 512 THR A O 1
ATOM 4089 N N . LEU A 1 513 ? -1.350 28.200 17.363 1.00 70.19 513 LEU A N 1
ATOM 4090 C CA . LEU A 1 513 ? -0.268 28.627 18.237 1.00 70.19 513 LEU A CA 1
ATOM 4091 C C . LEU A 1 513 ? 0.146 27.474 19.150 1.00 70.19 513 LEU A C 1
ATOM 4093 O O . LEU A 1 513 ? -0.690 26.779 19.718 1.00 70.19 513 LEU A O 1
ATOM 4097 N N . THR A 1 514 ? 1.452 27.318 19.331 1.00 74.38 514 THR A N 1
ATOM 4098 C CA . THR A 1 514 ? 2.021 26.498 20.400 1.00 74.38 514 THR A CA 1
ATOM 4099 C C . THR A 1 514 ? 2.706 27.437 21.368 1.00 74.38 514 THR A C 1
ATOM 4101 O O . THR A 1 514 ? 3.595 28.192 20.970 1.00 74.38 514 THR A O 1
ATOM 4104 N N . LEU A 1 515 ? 2.280 27.422 22.625 1.00 78.69 515 LEU A N 1
ATOM 4105 C CA . LEU A 1 515 ? 2.817 28.324 23.632 1.00 78.69 515 LEU A CA 1
ATOM 4106 C C . LEU A 1 515 ? 2.915 27.662 25.001 1.00 78.69 515 LEU A C 1
ATOM 4108 O O . LEU A 1 515 ? 2.441 26.550 25.225 1.00 78.69 515 LEU A O 1
ATOM 4112 N N . VAL A 1 516 ? 3.589 28.355 25.908 1.00 74.88 516 VAL A N 1
ATOM 4113 C CA . VAL A 1 516 ? 3.724 27.956 27.304 1.00 74.88 516 VAL A CA 1
ATOM 4114 C C . VAL A 1 516 ? 2.777 28.834 28.119 1.00 74.88 516 VAL A C 1
ATOM 4116 O O . VAL A 1 516 ? 2.789 30.061 27.986 1.00 74.88 516 VAL A O 1
ATOM 4119 N N . SER A 1 517 ? 1.915 28.208 28.918 1.00 78.50 517 SER A N 1
ATOM 4120 C CA . SER A 1 517 ? 1.041 28.918 29.848 1.00 78.50 517 SER A CA 1
ATOM 4121 C C . SER A 1 517 ? 1.861 29.607 30.945 1.00 78.50 517 SER A C 1
ATOM 4123 O O . SER A 1 517 ? 3.025 29.273 31.179 1.00 78.50 517 SER A O 1
ATOM 4125 N N . ARG A 1 518 ? 1.242 30.518 31.704 1.00 80.00 518 ARG A N 1
ATOM 4126 C CA . ARG A 1 518 ? 1.894 31.175 32.858 1.00 80.00 518 ARG A CA 1
ATOM 4127 C C . ARG A 1 518 ? 2.415 30.207 33.925 1.00 80.00 518 ARG A C 1
ATOM 4129 O O . ARG A 1 518 ? 3.317 30.558 34.676 1.00 80.00 518 ARG A O 1
ATOM 4136 N N . THR A 1 519 ? 1.865 28.999 33.991 1.00 79.19 519 THR A N 1
ATOM 4137 C CA . THR A 1 519 ? 2.241 27.946 34.950 1.00 79.19 519 THR A CA 1
ATOM 4138 C C . THR A 1 519 ? 3.203 26.916 34.353 1.00 79.19 519 THR A C 1
ATOM 4140 O O . THR A 1 519 ? 3.336 25.814 34.881 1.00 79.19 519 THR A O 1
ATOM 4143 N N . ALA A 1 520 ? 3.866 27.262 33.243 1.00 75.31 520 ALA A N 1
ATOM 4144 C CA . ALA A 1 520 ? 4.792 26.404 32.508 1.00 75.31 520 ALA A CA 1
ATOM 4145 C C . ALA A 1 520 ? 4.154 25.158 31.858 1.00 75.31 520 ALA A C 1
ATOM 4147 O O . ALA A 1 520 ? 4.853 24.198 31.531 1.00 75.31 520 ALA A O 1
ATOM 4148 N N . THR A 1 521 ? 2.839 25.171 31.614 1.00 72.19 521 THR A N 1
ATOM 4149 C CA . THR A 1 521 ? 2.165 24.091 30.878 1.00 72.19 521 THR A CA 1
ATOM 4150 C C . THR A 1 521 ? 2.249 24.371 29.382 1.00 72.19 521 THR A C 1
ATOM 4152 O O . THR A 1 521 ? 1.793 25.414 28.917 1.00 72.19 521 THR A O 1
ATOM 4155 N N . LYS A 1 522 ? 2.842 23.461 28.604 1.00 73.19 522 LYS A N 1
ATOM 4156 C CA . LYS A 1 522 ? 2.843 23.582 27.140 1.00 73.19 522 LYS A CA 1
ATOM 4157 C C . LYS A 1 522 ? 1.450 23.279 26.611 1.00 73.19 522 LYS A C 1
ATOM 4159 O O . LYS A 1 522 ? 0.897 22.227 26.916 1.00 73.19 522 LYS A O 1
ATOM 4164 N N . ILE A 1 523 ? 0.914 24.187 25.810 1.00 76.06 523 ILE A N 1
ATOM 4165 C CA . ILE A 1 523 ? -0.430 24.087 25.255 1.00 76.06 523 ILE A CA 1
ATOM 4166 C C . ILE A 1 523 ? -0.410 24.372 23.756 1.00 76.06 523 ILE A C 1
ATOM 4168 O O . ILE A 1 523 ? 0.328 25.238 23.274 1.00 76.06 523 ILE A O 1
ATOM 4172 N N . GLU A 1 524 ? -1.214 23.616 23.018 1.00 73.50 524 GLU A N 1
ATOM 4173 C CA . GLU A 1 524 ? -1.512 23.899 21.617 1.00 73.50 524 GLU A CA 1
ATOM 4174 C C . GLU A 1 524 ? -2.907 24.494 21.513 1.00 73.50 524 GLU A C 1
ATOM 4176 O O . GLU A 1 524 ? -3.823 24.066 22.215 1.00 73.50 524 GLU A O 1
ATOM 4181 N N . LEU A 1 525 ? -3.045 25.490 20.644 1.00 75.62 525 LEU A N 1
ATOM 4182 C CA . LEU A 1 525 ? -4.240 26.301 20.496 1.00 75.62 525 LEU A CA 1
ATOM 4183 C C . LEU A 1 525 ? -4.561 26.483 19.016 1.00 75.62 525 LEU A C 1
ATOM 4185 O O . LEU A 1 525 ? -3.663 26.763 18.219 1.00 75.62 525 LEU A O 1
ATOM 4189 N N . ILE A 1 526 ? -5.836 26.395 18.654 1.00 70.56 526 ILE A N 1
ATOM 4190 C CA . ILE A 1 526 ? -6.334 26.739 17.322 1.00 70.56 526 ILE A CA 1
ATOM 4191 C C . ILE A 1 526 ? -7.477 27.732 17.491 1.00 70.56 526 ILE A C 1
ATOM 4193 O O . ILE A 1 526 ? -8.521 27.397 18.038 1.00 70.56 526 ILE A O 1
ATOM 4197 N N . PHE A 1 527 ? -7.273 28.950 17.003 1.00 76.25 527 PHE A N 1
ATOM 4198 C CA . PHE A 1 527 ? -8.306 29.971 16.895 1.00 76.25 527 PHE A CA 1
ATOM 4199 C C . PHE A 1 527 ? -8.993 29.835 15.550 1.00 76.25 527 PHE A C 1
ATOM 4201 O O . PHE A 1 527 ? -8.319 29.880 14.524 1.00 76.25 527 PHE A O 1
ATOM 4208 N N . LEU A 1 528 ? -10.312 29.722 15.555 1.00 66.62 528 LEU A N 1
ATOM 4209 C CA . LEU A 1 528 ? -11.164 29.771 14.374 1.00 66.62 528 LEU A CA 1
ATOM 4210 C C . LEU A 1 528 ? -12.017 31.028 14.482 1.00 66.62 528 LEU A C 1
ATOM 4212 O O . LEU A 1 528 ? -12.774 31.164 15.440 1.00 66.62 528 LEU A O 1
ATOM 4216 N N . LYS A 1 529 ? -11.856 31.971 13.551 1.00 71.44 529 LYS A N 1
ATOM 4217 C CA . LYS A 1 529 ? -12.643 33.206 13.562 1.00 71.44 529 LYS A CA 1
ATOM 4218 C C . LYS A 1 529 ? -13.962 32.993 12.832 1.00 71.44 529 LYS A C 1
ATOM 4220 O O . LYS A 1 529 ? -13.951 32.705 11.638 1.00 71.44 529 LYS A O 1
ATOM 4225 N N . GLU A 1 530 ? -15.059 33.193 13.549 1.00 71.25 530 GLU A N 1
ATOM 4226 C CA . GLU A 1 530 ? -16.424 33.142 13.032 1.00 71.25 530 GLU A CA 1
ATOM 4227 C C . GLU A 1 530 ? -17.148 34.427 13.431 1.00 71.25 530 GLU A C 1
ATOM 4229 O O . GLU A 1 530 ? -17.516 34.642 14.591 1.00 71.25 530 GLU A O 1
ATOM 4234 N N . ASN A 1 531 ? -17.339 35.298 12.445 1.00 78.62 531 ASN A N 1
ATOM 4235 C CA . ASN A 1 531 ? -17.914 36.629 12.597 1.00 78.62 531 ASN A CA 1
ATOM 4236 C C . ASN A 1 531 ? -17.162 37.439 13.676 1.00 78.62 531 ASN A C 1
ATOM 4238 O O . ASN A 1 531 ? -15.954 37.662 13.547 1.00 78.62 531 ASN A O 1
ATOM 4242 N N . ASP A 1 532 ? -17.861 37.854 14.738 1.00 81.81 532 ASP A N 1
ATOM 4243 C CA . ASP A 1 532 ? -17.320 38.619 15.872 1.00 81.81 532 ASP A CA 1
ATOM 4244 C C . ASP A 1 532 ? -16.867 37.732 17.049 1.00 81.81 532 ASP A C 1
ATOM 4246 O O . ASP A 1 532 ? -16.677 38.216 18.168 1.00 81.81 532 ASP A O 1
ATOM 4250 N N . THR A 1 533 ? -16.695 36.427 16.825 1.00 84.06 533 THR A N 1
ATOM 4251 C CA . THR A 1 533 ? -16.285 35.467 17.861 1.00 84.06 533 THR A CA 1
ATOM 4252 C C . THR A 1 533 ? -15.142 34.567 17.402 1.00 84.06 533 THR A C 1
ATOM 4254 O O . THR A 1 533 ? -14.851 34.454 16.209 1.00 84.06 533 THR A O 1
ATOM 4257 N N . TYR A 1 534 ? -14.490 33.916 18.366 1.00 77.44 534 TYR A N 1
ATOM 4258 C CA . TYR A 1 534 ? -13.518 32.863 18.103 1.00 77.44 534 TYR A CA 1
ATOM 4259 C C . TYR A 1 534 ? -13.951 31.549 18.748 1.00 77.44 534 TYR A C 1
ATOM 4261 O O . TYR A 1 534 ? -14.225 31.508 19.947 1.00 77.44 534 TYR A O 1
ATOM 4269 N N . ASN A 1 535 ? -13.911 30.465 17.980 1.00 72.69 535 ASN A N 1
ATOM 4270 C CA . ASN A 1 535 ? -13.890 29.113 18.527 1.00 72.69 535 ASN A CA 1
ATOM 4271 C C . ASN A 1 535 ? -12.424 28.745 18.793 1.00 72.69 535 ASN A C 1
ATOM 4273 O O . ASN A 1 535 ? -11.607 28.668 17.873 1.00 72.69 535 ASN A O 1
ATOM 4277 N N . LEU A 1 536 ? -12.072 28.594 20.068 1.00 78.94 536 LEU A N 1
ATOM 4278 C CA . LEU A 1 536 ? -10.737 28.247 20.536 1.00 78.94 536 LEU A CA 1
ATOM 4279 C C . LEU A 1 536 ? -10.688 26.761 20.877 1.00 78.94 536 LEU A C 1
ATOM 4281 O O . LEU A 1 536 ? -11.242 26.328 21.884 1.00 78.94 536 LEU A O 1
ATOM 4285 N N . LEU A 1 537 ? -9.960 25.993 20.077 1.00 66.81 537 LEU A N 1
ATOM 4286 C CA . LEU A 1 537 ? -9.605 24.618 20.409 1.00 66.81 537 LEU A CA 1
ATOM 4287 C C . LEU A 1 537 ? -8.296 24.620 21.188 1.00 66.81 537 LEU A C 1
ATOM 4289 O O . LEU A 1 537 ? -7.348 25.297 20.784 1.00 66.81 537 LEU A O 1
ATOM 4293 N N . TYR A 1 538 ? -8.219 23.860 22.276 1.00 71.38 538 TYR A N 1
ATOM 4294 C CA . TYR A 1 538 ? -7.027 23.808 23.119 1.00 71.38 538 TYR A CA 1
ATOM 4295 C C . TYR A 1 538 ? -6.727 22.411 23.671 1.00 71.38 538 TYR A C 1
ATOM 4297 O O . TYR A 1 538 ? -7.629 21.600 23.867 1.00 71.38 538 TYR A O 1
ATOM 4305 N N . ARG A 1 539 ? -5.442 22.128 23.928 1.00 68.44 539 ARG A N 1
ATOM 4306 C CA . ARG A 1 539 ? -4.979 20.898 24.596 1.00 68.44 539 ARG A CA 1
ATOM 4307 C C . ARG A 1 539 ? -3.609 21.048 25.257 1.00 68.44 539 ARG A C 1
ATOM 4309 O O . ARG A 1 539 ? -2.839 21.940 24.899 1.00 68.44 539 ARG A O 1
ATOM 4316 N N . SER A 1 540 ? -3.277 20.134 26.172 1.00 65.69 540 SER A N 1
ATOM 4317 C CA . SER A 1 540 ? -1.945 20.028 26.791 1.00 65.69 540 SER A CA 1
ATOM 4318 C C . SER A 1 540 ? -0.999 19.246 25.886 1.00 65.69 540 SER A C 1
ATOM 4320 O O . SER A 1 540 ? -1.381 18.236 25.298 1.00 65.69 540 SER A O 1
ATOM 4322 N N . ILE A 1 541 ? 0.253 19.689 25.815 1.00 59.75 541 ILE A N 1
ATOM 4323 C CA . ILE A 1 541 ? 1.343 18.983 25.147 1.00 59.75 541 ILE A CA 1
ATOM 4324 C C . ILE A 1 541 ? 2.217 18.366 26.244 1.00 59.75 541 ILE A C 1
ATOM 4326 O O . ILE A 1 541 ? 3.185 18.978 26.706 1.00 59.75 541 ILE A O 1
ATOM 4330 N N . ASN A 1 542 ? 1.889 17.145 26.675 1.00 48.38 542 ASN A N 1
ATOM 4331 C CA . ASN A 1 542 ? 2.853 16.344 27.430 1.00 48.38 542 ASN A CA 1
ATOM 4332 C C . ASN A 1 542 ? 4.042 16.030 26.512 1.00 48.38 542 ASN A C 1
ATOM 4334 O O . ASN A 1 542 ? 3.874 15.814 25.314 1.00 48.38 542 ASN A O 1
ATOM 4338 N N . THR A 1 543 ? 5.255 16.086 27.056 1.00 34.09 543 THR A N 1
ATOM 4339 C CA . THR A 1 543 ? 6.525 16.043 26.319 1.00 34.09 543 THR A CA 1
ATOM 4340 C C . THR A 1 543 ? 6.765 14.712 25.603 1.00 34.09 543 THR A C 1
ATOM 4342 O O . THR A 1 543 ? 7.539 13.890 26.071 1.00 34.09 543 THR A O 1
ATOM 4345 N N . THR A 1 544 ? 6.144 14.552 24.440 1.00 27.94 544 THR A N 1
ATOM 4346 C CA . THR A 1 544 ? 6.554 13.688 23.326 1.00 27.94 544 THR A CA 1
ATOM 4347 C C . THR A 1 544 ? 5.846 14.224 22.078 1.00 27.94 544 THR A C 1
ATOM 4349 O O . THR A 1 544 ? 4.623 14.363 22.097 1.00 27.94 544 THR A O 1
ATOM 4352 N N . PRO A 1 545 ? 6.579 14.619 21.025 1.00 29.73 545 PRO A N 1
ATOM 4353 C CA . PRO A 1 545 ? 6.012 15.359 19.913 1.00 29.73 545 PRO A CA 1
ATOM 4354 C C . PRO A 1 545 ? 5.360 14.388 18.936 1.00 29.73 545 PRO A C 1
ATOM 4356 O O . PRO A 1 545 ? 6.018 13.865 18.052 1.00 29.73 545 PRO A O 1
ATOM 4359 N N . PHE A 1 546 ? 4.061 14.179 19.056 1.00 35.31 546 PHE A N 1
ATOM 4360 C CA . PHE A 1 546 ? 3.251 13.788 17.908 1.00 35.31 546 PHE A CA 1
ATOM 4361 C C . PHE A 1 546 ? 2.012 14.664 17.912 1.00 35.31 546 PHE A C 1
ATOM 4363 O O . PHE A 1 546 ? 1.655 15.183 18.962 1.00 35.31 546 PHE A O 1
ATOM 4370 N N . PHE A 1 547 ? 1.395 14.849 16.746 1.00 33.94 547 PHE A N 1
ATOM 4371 C CA . PHE A 1 547 ? 0.258 15.729 16.466 1.00 33.94 547 PHE A CA 1
ATOM 4372 C C . PHE A 1 547 ? 0.636 17.191 16.170 1.00 33.94 547 PHE A C 1
ATOM 4374 O O . PHE A 1 547 ? 0.828 18.002 17.072 1.00 33.94 547 PHE A O 1
ATOM 4381 N N . THR A 1 548 ? 0.642 17.544 14.882 1.00 33.28 548 THR A N 1
ATOM 4382 C CA . THR A 1 548 ? 0.645 18.937 14.411 1.00 33.28 548 THR A CA 1
ATOM 4383 C C . THR A 1 548 ? -0.596 19.207 13.563 1.00 33.28 548 THR A C 1
ATOM 4385 O O . THR A 1 548 ? -0.918 18.399 12.703 1.00 33.28 548 THR A O 1
ATOM 4388 N N . ARG A 1 549 ? -1.254 20.355 13.790 1.00 32.56 549 ARG A N 1
ATOM 4389 C CA . ARG A 1 549 ? -1.953 21.278 12.856 1.00 32.56 549 ARG A CA 1
ATOM 4390 C C . ARG A 1 549 ? -2.898 20.787 11.728 1.00 32.56 549 ARG A C 1
ATOM 4392 O O . ARG A 1 549 ? -3.796 21.540 11.371 1.00 32.56 549 ARG A O 1
ATOM 4399 N N . LYS A 1 550 ? -2.735 19.610 11.121 1.00 36.84 550 LYS A N 1
ATOM 4400 C CA . LYS A 1 550 ? -3.438 19.184 9.888 1.00 36.84 550 LYS A CA 1
ATOM 4401 C C . LYS A 1 550 ? -4.832 18.584 10.113 1.00 36.84 550 LYS A C 1
ATOM 4403 O O . LYS A 1 550 ? -5.614 18.494 9.171 1.00 36.84 550 LYS A O 1
ATOM 4408 N N . TYR A 1 551 ? -5.173 18.237 11.353 1.00 36.62 551 TYR A N 1
ATOM 4409 C CA . TYR A 1 551 ? -6.421 17.545 11.683 1.00 36.62 551 TYR A CA 1
ATOM 4410 C C . TYR A 1 551 ? -7.697 18.389 11.455 1.00 36.62 551 TYR A C 1
ATOM 4412 O O . TYR A 1 551 ? -8.695 17.861 10.969 1.00 36.62 551 TYR A O 1
ATOM 4420 N N . SER A 1 552 ? -7.686 19.704 11.735 1.00 35.62 552 SER A N 1
ATOM 4421 C CA . SER A 1 552 ? -8.891 20.538 11.537 1.00 35.62 552 SER A CA 1
ATOM 4422 C C . SER A 1 552 ? -9.258 20.692 10.056 1.00 35.62 552 SER A C 1
ATOM 4424 O O . SER A 1 552 ? -10.434 20.761 9.717 1.00 35.62 552 SER A O 1
ATOM 4426 N N . ILE A 1 553 ? -8.250 20.683 9.176 1.00 35.22 553 ILE A N 1
ATOM 4427 C CA . ILE A 1 553 ? -8.419 20.707 7.718 1.00 35.22 553 ILE A CA 1
ATOM 4428 C C . ILE A 1 553 ? -8.954 19.352 7.236 1.00 35.22 553 ILE A C 1
ATOM 4430 O O . ILE A 1 553 ? -9.791 19.313 6.342 1.00 35.22 553 ILE A O 1
ATOM 4434 N N . PHE A 1 554 ? -8.514 18.250 7.855 1.00 36.44 554 PHE A N 1
ATOM 4435 C CA . PHE A 1 554 ? -8.910 16.892 7.480 1.00 36.44 554 PHE A CA 1
ATOM 4436 C C . PHE A 1 554 ? -10.409 16.631 7.689 1.00 36.44 554 PHE A C 1
ATOM 4438 O O . PHE A 1 554 ? -11.079 16.146 6.783 1.00 36.44 554 PHE A O 1
ATOM 4445 N N . ASN A 1 555 ? -10.950 17.031 8.845 1.00 34.09 555 ASN A N 1
ATOM 4446 C CA . ASN A 1 555 ? -12.369 16.849 9.167 1.00 34.09 555 ASN A CA 1
ATOM 4447 C C . ASN A 1 555 ? -13.278 17.825 8.383 1.00 34.09 555 ASN A C 1
ATOM 4449 O O . ASN A 1 555 ? -14.328 17.434 7.880 1.00 34.09 555 ASN A O 1
ATOM 4453 N N . GLN A 1 556 ? -12.846 19.083 8.191 1.00 32.16 556 GLN A N 1
ATOM 4454 C CA . GLN A 1 556 ? -13.597 20.068 7.395 1.00 32.16 556 GLN A CA 1
ATOM 4455 C C . GLN A 1 556 ? -13.628 19.752 5.893 1.00 32.16 556 GLN A C 1
ATOM 4457 O O . GLN A 1 556 ? -14.589 20.134 5.232 1.00 32.16 556 GLN A O 1
ATOM 4462 N N . HIS A 1 557 ? -12.609 19.096 5.326 1.00 32.62 557 HIS A N 1
ATOM 4463 C CA . HIS A 1 557 ? -12.595 18.774 3.894 1.00 32.62 557 HIS A CA 1
ATOM 4464 C C . HIS A 1 557 ? -13.432 17.531 3.565 1.00 32.62 557 HIS A C 1
ATOM 4466 O O . HIS A 1 557 ? -14.109 17.507 2.541 1.00 32.62 557 HIS A O 1
ATOM 4472 N N . PHE A 1 558 ? -13.455 16.536 4.458 1.00 33.47 558 PHE A N 1
ATOM 4473 C CA . PHE A 1 558 ? -14.269 15.328 4.294 1.00 33.47 558 PHE A CA 1
ATOM 4474 C C . PHE A 1 558 ? -15.774 15.613 4.337 1.00 33.47 558 PHE A C 1
ATOM 4476 O O . PHE A 1 558 ? -16.521 15.044 3.553 1.00 33.47 558 PHE A O 1
ATOM 4483 N N . GLN A 1 559 ? -16.212 16.552 5.181 1.00 32.12 559 GLN A N 1
ATOM 4484 C CA . GLN A 1 559 ? -17.616 16.981 5.212 1.00 32.12 559 GLN A CA 1
ATOM 4485 C C . GLN A 1 559 ? -18.011 17.893 4.036 1.00 32.12 559 GLN A C 1
ATOM 4487 O O . GLN A 1 559 ? -19.197 18.112 3.818 1.00 32.12 559 GLN A O 1
ATOM 4492 N N . ASN A 1 560 ? -17.041 18.418 3.273 1.00 32.03 560 ASN A N 1
ATOM 4493 C CA . ASN A 1 560 ? -17.266 19.423 2.227 1.00 32.03 560 ASN A CA 1
ATOM 4494 C C . ASN A 1 560 ? -16.723 19.025 0.845 1.00 32.03 560 ASN A C 1
ATOM 4496 O O . ASN A 1 560 ? -16.605 19.891 -0.022 1.00 32.03 560 ASN A O 1
ATOM 4500 N N . THR A 1 561 ? -16.370 17.756 0.607 1.00 33.00 561 THR A N 1
ATOM 4501 C CA . THR A 1 561 ? -16.032 17.318 -0.755 1.00 33.00 561 THR A CA 1
ATOM 4502 C C . THR A 1 561 ? -17.352 17.125 -1.501 1.00 33.00 561 THR A C 1
ATOM 4504 O O . THR A 1 561 ? -18.133 16.269 -1.096 1.00 33.00 561 THR A O 1
ATOM 4507 N N . PRO A 1 562 ? -17.668 17.917 -2.541 1.00 36.97 562 PRO A N 1
ATOM 4508 C CA . PRO A 1 562 ? -18.966 17.814 -3.190 1.00 36.97 562 PRO A CA 1
ATOM 4509 C C . PRO A 1 562 ? -19.016 16.512 -4.002 1.00 36.97 562 PRO A C 1
ATOM 4511 O O . PRO A 1 562 ? -18.465 16.435 -5.101 1.00 36.97 562 PRO A O 1
ATOM 4514 N N . GLU A 1 563 ? -19.640 15.476 -3.444 1.00 49.38 563 GLU A N 1
ATOM 4515 C CA . GLU A 1 563 ? -19.974 14.226 -4.137 1.00 49.38 563 GLU A CA 1
ATOM 4516 C C . GLU A 1 563 ? -20.881 14.543 -5.326 1.00 49.38 563 GLU A C 1
ATOM 4518 O O . GLU A 1 563 ? -21.798 15.338 -5.176 1.00 49.38 563 GLU A O 1
ATOM 4523 N N . ALA A 1 564 ? -20.651 13.980 -6.513 1.00 48.19 564 ALA A N 1
ATOM 4524 C CA . ALA A 1 564 ? -21.540 14.209 -7.653 1.00 48.19 564 ALA A CA 1
ATOM 4525 C C . ALA A 1 564 ? -22.921 13.602 -7.367 1.00 48.19 564 ALA A C 1
ATOM 4527 O O . ALA A 1 564 ? -23.076 12.382 -7.418 1.00 48.19 564 ALA A O 1
ATOM 4528 N N . SER A 1 565 ? -23.906 14.449 -7.059 1.00 58.62 565 SER A N 1
ATOM 4529 C CA . SER A 1 565 ? -25.228 14.020 -6.609 1.00 58.62 565 SER A CA 1
ATOM 4530 C C . SER A 1 565 ? -26.358 14.457 -7.539 1.00 58.62 565 SER A C 1
ATOM 4532 O O . SER A 1 565 ? -26.377 15.572 -8.071 1.00 58.62 565 SER A O 1
ATOM 4534 N N . LEU A 1 566 ? -27.316 13.545 -7.712 1.00 65.94 566 LEU A N 1
ATOM 4535 C CA . LEU A 1 566 ? -28.600 13.770 -8.368 1.00 65.94 566 LEU A CA 1
ATOM 4536 C C . LEU A 1 566 ? -29.732 13.426 -7.404 1.00 65.94 566 LEU A C 1
ATOM 4538 O O . LEU A 1 566 ? -29.744 12.344 -6.811 1.00 65.94 566 LEU A O 1
ATOM 4542 N N . LEU A 1 567 ? -30.705 14.324 -7.300 1.00 75.00 567 LEU A N 1
ATOM 4543 C CA . LEU A 1 567 ? -31.947 14.083 -6.582 1.00 75.00 567 LEU A CA 1
ATOM 4544 C C . LEU A 1 567 ? -33.046 13.737 -7.583 1.00 75.00 567 LEU A C 1
ATOM 4546 O O . LEU A 1 567 ? -33.230 14.448 -8.571 1.00 75.00 567 LEU A O 1
ATOM 4550 N N . PHE A 1 568 ? -33.789 12.671 -7.310 1.00 78.19 568 PHE A N 1
ATOM 4551 C CA . PHE A 1 568 ? -34.903 12.217 -8.133 1.00 78.19 568 PHE A CA 1
ATOM 4552 C C . PHE A 1 568 ? -36.222 12.354 -7.389 1.00 78.19 568 PHE A C 1
ATOM 4554 O O . PHE A 1 568 ? -36.282 12.111 -6.187 1.00 78.19 568 PHE A O 1
ATOM 4561 N N . ASP A 1 569 ? -37.295 12.674 -8.101 1.00 77.62 569 ASP A N 1
ATOM 4562 C CA . ASP A 1 569 ? -38.642 12.506 -7.570 1.00 77.62 569 ASP A CA 1
ATOM 4563 C C . ASP A 1 569 ? -39.107 11.038 -7.633 1.00 77.62 569 ASP A C 1
ATOM 4565 O O . ASP A 1 569 ? -38.417 10.134 -8.116 1.00 77.62 569 ASP A O 1
ATOM 4569 N N . LYS A 1 570 ? -40.327 10.797 -7.147 1.00 77.94 570 LYS A N 1
ATOM 4570 C CA . LYS A 1 570 ? -40.974 9.476 -7.154 1.00 77.94 570 LYS A CA 1
ATOM 4571 C C . LYS A 1 570 ? -41.217 8.911 -8.554 1.00 77.94 570 LYS A C 1
ATOM 4573 O O . LYS A 1 570 ? -41.416 7.708 -8.696 1.00 77.94 570 LYS A O 1
ATOM 4578 N N . GLU A 1 571 ? -41.227 9.764 -9.571 1.00 80.69 571 GLU A N 1
ATOM 4579 C CA . GLU A 1 571 ? -41.392 9.397 -10.977 1.00 80.69 571 GLU A CA 1
ATOM 4580 C C . GLU A 1 571 ? -40.026 9.170 -11.648 1.00 80.69 571 GLU A C 1
ATOM 4582 O O . GLU A 1 571 ? -39.948 8.930 -12.854 1.00 80.69 571 GLU A O 1
ATOM 4587 N N . THR A 1 572 ? -38.945 9.161 -10.854 1.00 78.00 572 THR A N 1
ATOM 4588 C CA . THR A 1 572 ? -37.544 9.007 -11.267 1.00 78.00 572 THR A CA 1
ATOM 4589 C C . THR A 1 572 ? -37.059 10.118 -12.196 1.00 78.00 572 THR A C 1
ATOM 4591 O O . THR A 1 572 ? -36.126 9.915 -12.981 1.00 78.00 572 THR A O 1
ATOM 4594 N N . LEU A 1 573 ? -37.683 11.297 -12.118 1.00 83.62 573 LEU A N 1
ATOM 4595 C CA . LEU A 1 573 ? -37.230 12.499 -12.801 1.00 83.62 573 LEU A CA 1
ATOM 4596 C C . LEU A 1 573 ? -36.213 13.228 -11.929 1.00 83.62 573 LEU A C 1
ATOM 4598 O O . LEU A 1 573 ? -36.403 13.371 -10.726 1.00 83.62 573 LEU A O 1
ATOM 4602 N N . ILE A 1 574 ? -35.135 13.704 -12.541 1.00 81.06 574 ILE A N 1
ATOM 4603 C CA . ILE A 1 574 ? -34.107 14.488 -11.857 1.00 81.06 574 ILE A CA 1
ATOM 4604 C C . ILE A 1 574 ? -34.709 15.842 -11.463 1.00 81.06 574 ILE A C 1
ATOM 4606 O O . ILE A 1 574 ? -35.130 16.605 -12.332 1.00 81.06 574 ILE A O 1
ATOM 4610 N N . ILE A 1 575 ? -34.737 16.154 -10.172 1.00 85.31 575 ILE A N 1
ATOM 4611 C CA . ILE A 1 575 ? -35.288 17.402 -9.624 1.00 85.31 575 ILE A CA 1
ATOM 4612 C C . ILE A 1 575 ? -34.224 18.343 -9.063 1.00 85.31 575 ILE A C 1
ATOM 4614 O O . ILE A 1 575 ? -34.494 19.535 -8.952 1.00 85.31 575 ILE A O 1
ATOM 4618 N N . ASP A 1 576 ? -33.028 17.837 -8.758 1.00 76.94 576 ASP A N 1
ATOM 4619 C CA . ASP A 1 576 ? -31.878 18.655 -8.367 1.00 76.94 576 ASP A CA 1
ATOM 4620 C C . ASP A 1 576 ? -30.563 17.985 -8.791 1.00 76.94 576 ASP A C 1
ATOM 4622 O O . ASP A 1 576 ? -30.471 16.754 -8.863 1.00 76.94 576 ASP A O 1
ATOM 4626 N N . VAL A 1 577 ? -29.553 18.799 -9.102 1.00 68.50 577 VAL A N 1
ATOM 4627 C CA . VAL A 1 577 ? -28.225 18.362 -9.547 1.00 68.50 577 VAL A CA 1
ATOM 4628 C C . VAL A 1 577 ? -27.170 19.297 -8.987 1.00 68.50 577 VAL A C 1
ATOM 4630 O O . VAL A 1 577 ? -27.192 20.499 -9.248 1.00 68.50 577 VAL A O 1
ATOM 4633 N N . ASN A 1 578 ? -26.182 18.753 -8.284 1.00 60.06 578 ASN A N 1
ATOM 4634 C CA . ASN A 1 578 ? -25.109 19.588 -7.765 1.00 60.06 578 ASN A CA 1
ATOM 4635 C C . ASN A 1 578 ? -24.002 19.854 -8.807 1.00 60.06 578 ASN A C 1
ATOM 4637 O O . ASN A 1 578 ? -23.855 19.146 -9.805 1.00 60.06 578 ASN A O 1
ATOM 4641 N N . ASN A 1 579 ? -23.177 20.879 -8.571 1.00 53.50 579 ASN A N 1
ATOM 4642 C CA . ASN A 1 579 ? -22.140 21.293 -9.528 1.00 53.50 579 ASN A CA 1
ATOM 4643 C C . ASN A 1 579 ? -21.151 20.171 -9.889 1.00 53.50 579 ASN A C 1
ATOM 4645 O O . ASN A 1 579 ? -20.701 20.101 -11.032 1.00 53.50 579 ASN A O 1
ATOM 4649 N N . SER A 1 580 ? -20.840 19.273 -8.950 1.00 50.62 580 SER A N 1
ATOM 4650 C CA . SER A 1 580 ? -19.973 18.119 -9.210 1.00 50.62 580 SER A CA 1
ATOM 4651 C C . SER A 1 580 ? -20.600 17.137 -10.198 1.00 50.62 580 SER A C 1
ATOM 4653 O O . SER A 1 580 ? -19.906 16.644 -11.086 1.00 50.62 580 SER A O 1
ATOM 4655 N N . ALA A 1 581 ? -21.910 16.895 -10.105 1.00 56.34 581 ALA A N 1
ATOM 4656 C CA . ALA A 1 581 ? -22.642 16.081 -11.070 1.00 56.34 581 ALA A CA 1
ATOM 4657 C C . ALA A 1 581 ? -22.747 16.756 -12.445 1.00 56.34 581 ALA A C 1
ATOM 4659 O O . ALA A 1 581 ? -22.598 16.076 -13.458 1.00 56.34 581 ALA A O 1
ATOM 4660 N N . LE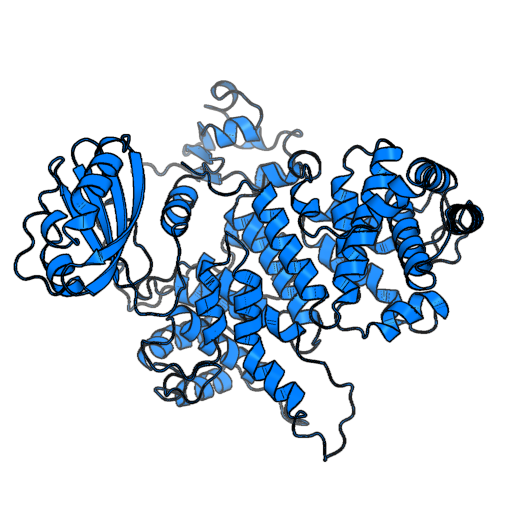U A 1 582 ? -22.906 18.082 -12.518 1.00 59.31 582 LEU A N 1
ATOM 4661 C CA . LEU A 1 582 ? -22.887 18.808 -13.800 1.00 59.31 582 LEU A CA 1
ATOM 4662 C C . LEU A 1 582 ? -21.548 18.654 -14.531 1.00 59.31 582 LEU A C 1
ATOM 4664 O O . LEU A 1 582 ? -21.520 18.405 -15.737 1.00 59.31 582 LEU A O 1
ATOM 4668 N N . ILE A 1 583 ? -20.441 18.761 -13.792 1.00 54.16 583 ILE A N 1
ATOM 4669 C CA . ILE A 1 583 ? -19.086 18.572 -14.325 1.00 54.16 583 ILE A CA 1
ATOM 4670 C C . ILE A 1 583 ? -18.874 17.112 -14.752 1.00 54.16 583 ILE A C 1
ATOM 4672 O O . ILE A 1 583 ? -18.360 16.869 -15.842 1.00 54.16 583 ILE A O 1
ATOM 4676 N N . LEU A 1 584 ? -19.306 16.146 -13.931 1.00 55.25 584 LEU A N 1
ATOM 4677 C CA . LEU A 1 584 ? -19.185 14.708 -14.202 1.00 55.25 584 LEU A CA 1
ATOM 4678 C C . LEU A 1 584 ? -19.940 14.281 -15.469 1.00 55.25 584 LEU A C 1
ATOM 4680 O O . LEU A 1 584 ? -19.427 13.496 -16.270 1.00 55.25 584 LEU A O 1
ATOM 4684 N N . LEU A 1 585 ? -21.165 14.785 -15.624 1.00 63.06 585 LEU A N 1
ATOM 4685 C CA . LEU A 1 585 ? -22.072 14.427 -16.710 1.00 63.06 585 LEU A CA 1
ATOM 4686 C C . LEU A 1 585 ? -21.789 15.225 -17.989 1.00 63.06 585 LEU A C 1
ATOM 4688 O O . LEU A 1 585 ? -22.188 14.797 -19.069 1.00 63.06 585 LEU A O 1
ATOM 4692 N N . GLY A 1 586 ? -21.114 16.376 -17.888 1.00 58.25 586 GLY A N 1
ATOM 4693 C CA . GLY A 1 586 ? -20.819 17.245 -19.031 1.00 58.25 586 GLY A CA 1
ATOM 4694 C C . GLY A 1 586 ? -22.064 17.900 -19.641 1.00 58.25 586 GLY A C 1
ATOM 4695 O O . GLY A 1 586 ? -22.017 18.377 -20.776 1.00 58.25 586 GLY A O 1
ATOM 4696 N N . PHE A 1 587 ? -23.177 17.928 -18.903 1.00 69.44 587 PHE A N 1
ATOM 4697 C CA . PHE A 1 587 ? -24.434 18.539 -19.324 1.00 69.44 587 PHE A CA 1
ATOM 4698 C C . PHE A 1 587 ? -24.762 19.756 -18.455 1.00 69.44 587 PHE A C 1
ATOM 4700 O O . PHE A 1 587 ? -24.566 19.719 -17.240 1.00 69.44 587 PHE A O 1
ATOM 4707 N N . PRO A 1 588 ? -25.312 20.833 -19.041 1.00 73.12 588 PRO A N 1
ATOM 4708 C CA . PRO A 1 588 ? -25.827 21.938 -18.251 1.00 73.12 588 PRO A CA 1
ATOM 4709 C C . PRO A 1 588 ? -27.079 21.492 -17.487 1.00 73.12 588 PRO A C 1
ATOM 4711 O O . PRO A 1 588 ? -27.900 20.747 -18.020 1.00 73.12 588 PRO A O 1
ATOM 4714 N N . GLU A 1 589 ? -27.262 22.017 -16.276 1.00 76.00 589 GLU A N 1
ATOM 4715 C CA . GLU A 1 589 ? -28.340 21.662 -15.335 1.00 76.00 589 GLU A CA 1
ATOM 4716 C C . GLU A 1 589 ? -29.727 21.610 -15.989 1.00 76.00 589 GLU A C 1
ATOM 4718 O O . GLU A 1 589 ? -30.454 20.627 -15.873 1.00 76.00 589 GLU A O 1
ATOM 4723 N N . LYS A 1 590 ? -30.047 22.615 -16.812 1.00 82.50 590 LYS A N 1
ATOM 4724 C CA . LYS A 1 590 ? -31.319 22.715 -17.549 1.00 82.50 590 LYS A CA 1
ATOM 4725 C C . LYS A 1 590 ? -31.596 21.547 -18.503 1.00 82.50 590 LYS A C 1
ATOM 4727 O O . LYS A 1 590 ? -32.730 21.377 -18.934 1.00 82.50 590 LYS A O 1
ATOM 4732 N N . SER A 1 591 ? -30.566 20.799 -18.894 1.00 77.69 591 SER A N 1
ATOM 4733 C CA . SER A 1 591 ? -30.695 19.618 -19.757 1.00 77.69 591 SER A CA 1
ATOM 4734 C C . SER A 1 591 ? -30.940 18.331 -18.971 1.00 77.69 591 SER A C 1
ATOM 4736 O O . SER A 1 591 ? -31.346 17.342 -19.577 1.00 77.69 591 SER A O 1
ATOM 4738 N N . LEU A 1 592 ? -30.700 18.348 -17.656 1.00 77.06 592 LEU A N 1
ATOM 4739 C CA . LEU A 1 592 ? -30.856 17.209 -16.753 1.00 77.06 592 LEU A CA 1
ATOM 4740 C C . LEU A 1 592 ? -32.153 17.301 -15.942 1.00 77.06 592 LEU A C 1
ATOM 4742 O O . LEU A 1 592 ? -32.854 16.301 -15.824 1.00 77.06 592 LEU A O 1
ATOM 4746 N N . ILE A 1 593 ? -32.516 18.487 -15.446 1.00 86.31 593 ILE A N 1
ATOM 4747 C CA . ILE A 1 593 ? -33.737 18.680 -14.650 1.00 86.31 593 ILE A CA 1
ATOM 4748 C C . ILE A 1 593 ? -34.992 18.292 -15.456 1.00 86.31 593 ILE A C 1
ATOM 4750 O O . ILE A 1 593 ? -35.161 18.679 -16.615 1.00 86.31 593 ILE A O 1
ATOM 4754 N N . GLY A 1 594 ? -35.877 17.508 -14.837 1.00 79.38 594 GLY A N 1
ATOM 4755 C CA . GLY A 1 594 ? -37.106 16.970 -15.426 1.00 79.38 594 GLY A CA 1
ATOM 4756 C C . GLY A 1 594 ? -36.893 15.784 -16.371 1.00 79.38 594 GLY A C 1
ATOM 4757 O O . GLY A 1 594 ? -37.832 15.360 -17.047 1.00 79.38 594 GLY A O 1
ATOM 4758 N N . LYS A 1 595 ? -35.670 15.248 -16.473 1.00 82.44 595 LYS A N 1
ATOM 4759 C CA . LYS A 1 595 ? -35.375 14.046 -17.262 1.00 82.44 595 LYS A CA 1
ATOM 4760 C C . LYS A 1 595 ? -35.421 12.799 -16.396 1.00 82.44 595 LYS A C 1
ATOM 4762 O O . LYS A 1 595 ? -34.954 12.808 -15.265 1.00 82.44 595 LYS A O 1
ATOM 4767 N N . GLY A 1 596 ? -35.936 11.711 -16.962 1.00 77.00 596 GLY A N 1
ATOM 4768 C CA . GLY A 1 596 ? -35.926 10.410 -16.298 1.00 77.00 596 GLY A CA 1
ATOM 4769 C C . GLY A 1 596 ? -34.516 9.836 -16.180 1.00 77.00 596 GLY A C 1
ATOM 4770 O O . GLY A 1 596 ? -33.669 10.095 -17.045 1.00 77.00 596 GLY A O 1
ATOM 4771 N N . ILE A 1 597 ? -34.299 8.992 -15.169 1.00 71.31 597 ILE A N 1
ATOM 4772 C CA . ILE A 1 597 ? -33.032 8.288 -14.896 1.00 71.31 597 ILE A CA 1
ATOM 4773 C C . ILE A 1 597 ? -32.448 7.572 -16.130 1.00 71.31 597 ILE A C 1
ATOM 4775 O O . ILE A 1 597 ? -31.234 7.517 -16.308 1.00 71.31 597 ILE A O 1
ATOM 4779 N N . GLY A 1 598 ? -33.304 7.118 -17.057 1.00 68.31 598 GLY A N 1
ATOM 4780 C CA . GLY A 1 598 ? -32.918 6.539 -18.351 1.00 68.31 598 GLY A CA 1
ATOM 4781 C C . GLY A 1 598 ? -31.998 7.427 -19.203 1.00 68.31 598 GLY A C 1
ATOM 4782 O O . GLY A 1 598 ? -31.212 6.918 -19.996 1.00 68.31 598 GLY A O 1
ATOM 4783 N N . THR A 1 599 ? -32.049 8.745 -19.008 1.00 69.50 599 THR A N 1
ATOM 4784 C CA . THR A 1 599 ? -31.227 9.734 -19.729 1.00 69.50 599 THR A CA 1
ATOM 4785 C C . THR A 1 599 ? -29.750 9.657 -19.333 1.00 69.50 599 THR A C 1
ATOM 4787 O O . THR A 1 599 ? -28.883 10.018 -20.126 1.00 69.50 599 THR A O 1
ATOM 4790 N N . LEU A 1 600 ? -29.455 9.136 -18.137 1.00 62.03 600 LEU A N 1
ATOM 4791 C CA . LEU A 1 600 ? -28.094 8.906 -17.650 1.00 62.03 600 LEU A CA 1
ATOM 4792 C C . LEU A 1 600 ? -27.475 7.660 -18.293 1.00 62.03 600 LEU A C 1
ATOM 4794 O O . LEU A 1 600 ? -26.275 7.603 -18.513 1.00 62.03 600 LEU A O 1
ATOM 4798 N N . PHE A 1 601 ? -28.286 6.685 -18.701 1.00 62.34 601 PHE A N 1
ATOM 4799 C CA . PHE A 1 601 ? -27.810 5.453 -19.344 1.00 62.34 601 PHE A CA 1
ATOM 4800 C C . PHE A 1 601 ? -27.625 5.590 -20.866 1.00 62.34 601 PHE A C 1
ATOM 4802 O O . PHE A 1 601 ? -27.657 4.609 -21.610 1.00 62.34 601 PHE A O 1
ATOM 4809 N N . SER A 1 602 ? -27.426 6.823 -21.334 1.00 55.38 602 SER A N 1
ATOM 4810 C CA . SER A 1 602 ? -27.055 7.149 -22.710 1.00 55.38 602 SER A CA 1
ATOM 4811 C C . SER A 1 602 ? -25.699 6.514 -23.076 1.00 55.38 602 SER A C 1
ATOM 4813 O O . SER A 1 602 ? -24.842 6.404 -22.198 1.00 55.38 602 SER A O 1
ATOM 4815 N N . PRO A 1 603 ? -25.429 6.149 -24.350 1.00 48.16 603 PRO A N 1
ATOM 4816 C CA . PRO A 1 603 ? -24.164 5.524 -24.778 1.00 48.16 603 PRO A CA 1
ATOM 4817 C C . PRO A 1 603 ? -22.885 6.346 -24.511 1.00 48.16 603 PRO A C 1
ATOM 4819 O O . PRO A 1 603 ? -21.794 5.892 -24.847 1.00 48.16 603 PRO A O 1
ATOM 4822 N N . PHE A 1 604 ? -23.001 7.545 -23.933 1.00 44.72 604 PHE A N 1
ATOM 4823 C CA . PHE A 1 604 ? -21.898 8.461 -23.645 1.00 44.72 604 PHE A CA 1
ATOM 4824 C C . PHE A 1 604 ? -21.373 8.400 -22.204 1.00 44.72 604 PHE A C 1
ATOM 4826 O O . PHE A 1 604 ? -20.273 8.895 -21.973 1.00 44.72 604 PHE A O 1
ATOM 4833 N N . LEU A 1 605 ? -22.108 7.819 -21.243 1.00 49.09 605 LEU A N 1
ATOM 4834 C CA . LEU A 1 605 ? -21.583 7.646 -19.884 1.00 49.09 605 LEU A CA 1
ATOM 4835 C C . LEU A 1 605 ? -20.870 6.304 -19.757 1.00 49.09 605 LEU A C 1
ATOM 4837 O O . LEU A 1 605 ? -21.439 5.233 -19.972 1.00 49.09 605 LEU A O 1
ATOM 4841 N N . SER A 1 606 ? -19.597 6.371 -19.389 1.00 50.97 606 SER A N 1
ATOM 4842 C CA . SER A 1 606 ? -18.796 5.195 -19.087 1.00 50.97 606 SER A CA 1
ATOM 4843 C C . SER A 1 606 ? -19.253 4.549 -17.771 1.00 50.97 606 SER A C 1
ATOM 4845 O O . SER A 1 606 ? -19.761 5.215 -16.866 1.00 50.97 606 SER A O 1
ATOM 4847 N N . LYS A 1 607 ? -19.045 3.233 -17.634 1.00 47.34 607 LYS A N 1
ATOM 4848 C CA . LYS A 1 607 ? -19.320 2.495 -16.387 1.00 47.34 607 LYS A CA 1
ATOM 4849 C C . LYS A 1 607 ? -18.673 3.156 -15.145 1.00 47.34 607 LYS A C 1
ATOM 4851 O O . LYS A 1 607 ? -19.362 3.221 -14.132 1.00 47.34 607 LYS A O 1
ATOM 4856 N N . PRO A 1 608 ? -17.443 3.711 -15.224 1.00 42.03 608 PRO A N 1
ATOM 4857 C CA . PRO A 1 608 ? -16.845 4.513 -14.154 1.00 42.03 608 PRO A CA 1
ATOM 4858 C C . PRO A 1 608 ? -17.606 5.802 -13.804 1.00 42.03 608 PRO A C 1
ATOM 4860 O O . PRO A 1 608 ? -17.765 6.117 -12.632 1.00 42.03 608 PRO A O 1
ATOM 4863 N N . GLN A 1 609 ? -18.122 6.545 -14.790 1.00 46.28 609 GLN A N 1
ATOM 4864 C CA . GLN A 1 609 ? -18.893 7.769 -14.517 1.00 46.28 609 GLN A CA 1
ATOM 4865 C C . GLN A 1 609 ? -20.213 7.470 -13.801 1.00 46.28 609 GLN A C 1
ATOM 4867 O O . GLN A 1 609 ? -20.635 8.240 -12.945 1.00 46.28 609 GLN A O 1
ATOM 4872 N N . LEU A 1 610 ? -20.847 6.342 -14.132 1.00 53.78 610 LEU A N 1
ATOM 4873 C CA . LEU A 1 610 ? -22.070 5.892 -13.466 1.00 53.78 610 LEU A CA 1
ATOM 4874 C C . LEU A 1 610 ? -21.812 5.417 -12.030 1.00 53.78 610 LEU A C 1
ATOM 4876 O O . LEU A 1 610 ? -22.655 5.638 -11.169 1.00 53.78 610 LEU A O 1
ATOM 4880 N N . SER A 1 611 ? -20.663 4.791 -11.760 1.00 43.84 611 SER A N 1
ATOM 4881 C CA . SER A 1 611 ? -20.294 4.351 -10.407 1.00 43.84 611 SER A CA 1
ATOM 4882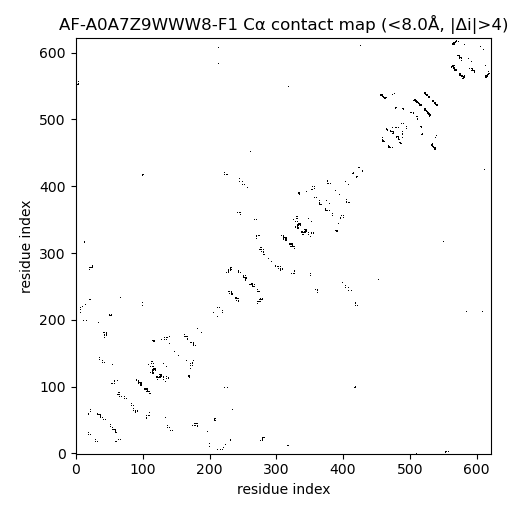 C C . SER A 1 611 ? -19.963 5.509 -9.460 1.00 43.84 611 SER A C 1
ATOM 4884 O O . SER A 1 611 ? -20.120 5.375 -8.255 1.00 43.84 611 SER A O 1
ATOM 4886 N N . SER A 1 612 ? -19.551 6.659 -9.990 1.00 42.53 612 SER A N 1
ATOM 4887 C CA . SER A 1 612 ? -19.184 7.846 -9.204 1.00 42.53 612 SER A CA 1
ATOM 4888 C C . SER A 1 612 ? -20.359 8.776 -8.875 1.00 42.53 612 SER A C 1
ATOM 4890 O O . SER A 1 612 ? -20.148 9.856 -8.320 1.00 42.53 612 SER A O 1
ATOM 4892 N N . LEU A 1 613 ? -21.580 8.401 -9.268 1.00 49.81 613 LEU A N 1
ATOM 4893 C CA . LEU A 1 613 ? -22.782 9.220 -9.165 1.00 49.81 613 LEU A CA 1
ATOM 4894 C C . LEU A 1 613 ? -23.636 8.764 -7.977 1.00 49.81 613 LEU A C 1
ATOM 4896 O O . LEU A 1 613 ? -24.157 7.648 -7.969 1.00 49.81 613 LEU A O 1
ATOM 4900 N N . TYR A 1 614 ? -23.829 9.644 -6.999 1.00 51.50 614 TYR A N 1
ATOM 4901 C CA . TYR A 1 614 ? -24.746 9.402 -5.889 1.00 51.50 614 TYR A CA 1
ATOM 4902 C C . TYR A 1 614 ? -26.163 9.792 -6.310 1.00 51.50 614 TYR A C 1
ATOM 4904 O O . TYR A 1 614 ? -26.423 10.924 -6.722 1.00 51.50 614 TYR A O 1
ATOM 4912 N N . MET A 1 615 ? -27.086 8.838 -6.233 1.00 57.03 615 MET A N 1
ATOM 4913 C CA . MET A 1 615 ? -28.472 9.019 -6.653 1.00 57.03 615 MET A CA 1
ATOM 4914 C C . MET A 1 615 ? -29.394 8.853 -5.453 1.00 57.03 615 MET A C 1
ATOM 4916 O O . MET A 1 615 ? -29.459 7.773 -4.867 1.00 57.03 615 MET A O 1
ATOM 4920 N N . THR A 1 616 ? -30.126 9.911 -5.118 1.00 58.53 616 THR A N 1
ATOM 4921 C CA . THR A 1 616 ? -31.061 9.917 -3.990 1.00 58.53 616 THR A CA 1
ATOM 4922 C C . THR A 1 616 ? -32.482 10.046 -4.513 1.00 58.53 616 THR A C 1
ATOM 4924 O O . THR A 1 616 ? -32.773 10.938 -5.307 1.00 58.53 616 THR A O 1
ATOM 4927 N N . LEU A 1 617 ? -33.380 9.169 -4.069 1.00 59.34 617 LEU A N 1
ATOM 4928 C CA . LEU A 1 617 ? -34.813 9.323 -4.311 1.00 59.34 617 LEU A CA 1
ATOM 4929 C C . LEU A 1 617 ? -35.397 10.197 -3.193 1.00 59.34 617 LEU A C 1
ATOM 4931 O O . LEU A 1 617 ? -35.225 9.877 -2.020 1.00 59.34 617 LEU A O 1
ATOM 4935 N N . ALA A 1 618 ? -36.066 11.292 -3.540 1.00 62.88 618 ALA A N 1
ATOM 4936 C CA . ALA A 1 618 ? -36.715 12.162 -2.571 1.00 62.88 618 ALA A CA 1
ATOM 4937 C C . ALA A 1 618 ? -37.904 11.436 -1.918 1.00 62.88 618 ALA A C 1
ATOM 4939 O O . ALA A 1 618 ? -38.846 11.014 -2.601 1.00 62.88 618 ALA A O 1
ATOM 4940 N N . GLU A 1 619 ? -37.874 11.297 -0.591 1.00 51.94 619 GLU A N 1
ATOM 4941 C CA . GLU A 1 619 ? -39.034 10.844 0.174 1.00 51.94 619 GLU A CA 1
ATOM 4942 C C . GLU A 1 619 ? -40.052 11.984 0.341 1.00 51.94 619 GLU A C 1
ATOM 4944 O O . GLU A 1 619 ? -39.681 13.155 0.383 1.00 51.94 619 GLU A O 1
ATOM 4949 N N . PRO A 1 620 ? -41.362 11.678 0.401 1.00 45.00 620 PRO A N 1
ATOM 4950 C CA . PRO A 1 620 ? -42.402 12.700 0.318 1.00 45.00 620 PRO A CA 1
ATOM 4951 C C . PRO A 1 620 ? -42.470 13.699 1.477 1.00 45.00 620 PRO A C 1
ATOM 4953 O O . PRO A 1 620 ? -43.198 14.675 1.323 1.00 45.00 620 PRO A O 1
ATOM 4956 N N . GLU A 1 621 ? -41.794 13.483 2.610 1.00 45.38 621 GLU A N 1
ATOM 4957 C CA . GLU A 1 621 ? -42.005 14.313 3.812 1.00 45.38 621 GLU A CA 1
ATOM 4958 C C . GLU A 1 621 ? -40.756 14.614 4.671 1.00 45.38 621 GLU A C 1
ATOM 4960 O O . GLU A 1 621 ? -40.914 15.025 5.820 1.00 45.38 621 GLU A O 1
ATOM 4965 N N . THR A 1 622 ? -39.528 14.514 4.147 1.00 32.41 622 THR A N 1
ATOM 4966 C CA . THR A 1 622 ? -38.327 15.051 4.834 1.00 32.41 622 THR A CA 1
ATOM 4967 C C . THR A 1 622 ? -37.307 15.625 3.875 1.00 32.41 622 THR A C 1
ATOM 4969 O O . THR A 1 622 ? -36.849 14.848 3.006 1.00 32.41 622 THR A O 1
#

Solvent-accessible surface area (backbone atoms only — not comparable to full-atom values): 33950 Å² total; per-residue (Å²): 136,84,76,76,76,52,71,54,55,52,51,45,48,52,51,51,44,44,42,50,49,77,13,51,76,40,70,66,47,40,55,47,22,51,38,17,9,44,41,14,20,50,36,29,51,64,68,65,46,91,40,29,51,48,37,23,54,38,24,46,45,38,64,58,28,42,55,59,58,57,65,74,51,54,60,40,31,79,74,68,67,72,47,65,73,51,55,41,16,26,51,47,21,12,56,63,30,48,26,37,75,86,39,37,82,43,15,63,32,26,33,36,33,57,38,16,33,65,31,83,27,34,76,82,36,41,41,49,89,73,48,54,71,65,17,40,36,39,30,52,19,46,56,48,50,55,52,39,72,77,38,81,80,65,46,65,69,54,51,51,53,53,45,60,63,34,39,66,37,47,24,55,48,70,58,40,52,26,42,50,61,63,48,66,43,68,66,50,40,51,56,49,67,55,83,56,86,62,59,64,76,71,55,62,46,62,72,39,37,60,66,57,78,57,48,53,70,72,56,49,53,47,52,53,42,50,51,42,20,44,57,40,24,42,52,40,76,90,39,54,55,44,34,56,55,28,7,52,47,29,18,48,38,23,61,66,36,60,89,73,73,44,58,32,67,59,32,25,53,46,27,21,49,31,62,44,19,50,46,52,36,81,83,79,81,82,82,80,54,91,86,56,84,57,70,55,71,68,47,49,49,39,54,54,40,15,26,51,42,20,13,57,64,29,50,81,26,90,92,38,33,82,42,16,68,34,21,31,33,31,55,35,17,31,66,24,84,29,34,68,79,41,38,39,53,88,71,39,49,68,68,10,52,48,41,32,56,38,45,53,45,49,52,47,50,66,48,70,58,92,93,55,78,69,51,48,73,68,56,36,53,54,53,59,63,69,33,53,65,42,51,36,52,53,79,53,47,74,53,42,50,63,42,43,72,75,49,68,79,58,90,58,70,73,56,72,39,41,65,44,53,55,47,54,76,76,62,43,89,80,67,89,75,82,68,96,81,66,77,73,77,70,84,66,70,92,62,92,68,82,81,70,72,95,68,67,46,68,28,33,25,40,75,88,37,37,50,76,40,43,38,70,58,52,21,64,70,40,74,43,85,81,50,62,34,63,74,70,49,42,38,79,91,49,47,72,57,54,52,56,56,57,72,70,55,49,72,82,36,73,50,77,48,79,50,50,23,66,71,73,38,40,31,41,37,37,40,34,29,54,82,69,29,27,48,35,37,37,31,77,54,69,98,64,96,73,90,73,91,57,62,68,56,53,60,58,45,69,79,61,59,73,68,22,31,39,34,20,41,89,84,39,23,26,73,48,71,39,72,44,29,34,64,73,68,72,46,60,64,85,77,45,54,75,34,46,63,72,69,64,73,38,100,82,58,50,73,66,61,59,71,44,48,48,78,45,73,55,60,98,85,119

Mean predicted aligned error: 15.48 Å

pLDDT: mean 76.16, std 17.52, range [25.34, 97.69]

Foldseek 3Di:
DPADDDLLQQLLLLLLLLLVLQCLQPVVSSLLLQLLLLQLLQLCVLVVPQQSNLLSSLSNQLQLLCFLPDPVLLVVCVPPVPDPSSQCRLVSSLQLQCLQPQSVVSSLLSNCLQAFQQQPGDDRSDHNPSHDQSSLSSNVSNVLSVVCVVPVPDDLVNSLVVLVVRDSTGHDNSSSVSSCVQSVDPVSVVVSSDRDSCVSVVHPVCSNRVLSLLADSLLSSLLSLQSLLQSLQVSPVLSRCVLQLLLVLQLLLCVQCCVLVDHSSNLNSLSSLLQSLVSSQDDDDDDDDPVPPDPPPVNVVSVLCSLQSSLVSQCVNLLRVVSSLLSQQLQAFQCQPGDDPSQHHPSHPSSSLSSNLSSQLVCQQSDDDVPDDGQDLVNSLVVSCVCDSTRHDPVSNVRSSVSCVVRSPDDPVVVNSSNCSLVCVAPVVSDDDHDPPDDPPPPPDPDVDPPDPPFKDKWKAFLQQFTPGDQVVLCVQQVQPDPGGPVSFADPVCVVVVVVVSVPADAQGKDWDWGATPNRWTKIWIWHHHPRMTIIIMGTDDPDDDDDDSRVSVSVVVVPPDQFEFEAEPQQQTQDTDPSVCVLQVHDPVVRGRDHPVVSVPPPDDPSSVSSYHYHYDDPPD

Nearest PDB structures (foldseek):
  5z7c-assembly1_A  TM=6.113E-01  e=8.010E-10  Vibrio cholerae O1 biovar El Tor str. N16961
  4r8z-assembly1_B  TM=7.531E-01  e=1.851E-06  Pseudomonas aeruginosa PAO1
  3tmc-assembly2_B  TM=7.895E-01  e=1.256E-03  Bdellovibrio bacteriovorus HD100
  6fht-assembly1_A  TM=5.057E-01  e=3.876E-01  unclassified

Sequence (622 aa):
MKNFPDKQKILLEIISLLSKILALDAEENLKHGLRVANFAQAFAKQLNHSHPGQLFIAGLLHDIGGIGLPQSILHHALSDYKDLEAREHPTRGAEILQSFHLFQPLAGWIADHHERFDGTGFPQGKTKHSISSETGIIHLADQLDFFIRNDPQATLKEIRSFLNKQSASSVDPIIVEAAKQCLSTQDNFALHCVIDPNDIFMLDLENDFPGMNYISIPELITQLLWLTAQVADCKRTERTFHSNKVAFCCHRIAKTYPSLRIDPLQALWAGLIHDIGIHSVPVIPEPWTQKQLHPPSKQLTLYHQHPNISANLVSSIMVLEYFAPVLAAHHENWDGTGFPNNLKKDNIPLLSQVISVCVMYYEILETKLRGEAQISHINALNEIDRERDQLFSSQLLDKAVPVLKAWGSRDISWMQDIKNVHAFFSSDPFGDVFFQDEEPLAQEEKKDSTFLPRQWELAKLASDHTVLEGAKGLESLTKTQIVENFFDIIEPSIINKTRKDLVKLENNSSLTLTLVSRTATKIELIFLKENDTYNLLYRSINTTPFFTRKYSIFNQHFQNTPEASLLFDKETLIIDVNNSALILLGFPEKSLIGKGIGTLFSPFLSKPQLSSLYMTLAEPET

Secondary structure (DSSP, 8-state):
--PPPPHHHHHHHHHHHHHHHHTSS-HHHHHHHHHHHHHHHHHHHHTT-S-HHHHHHHHHHTTGGGTTS-HHHHHHHHHH---HHHHTHHHHHHHHHHTSGGGHHHHHHHHTTT--TTS--SSS---GGGS-HHHHHHHHHHHHHHHHHH-TT--HHHHHHHHHHHBTTTB-HHHHHHHHHHT-SHHHHHHHH---TTGGGG--HHHH-GGGGGS-HHHHHHHHHHHHHHHHHHTSGGGTTHHHHHHHHHHHHHHH-GGG---HHHHHHHHHHTTGGGGGSPPPPSPPPGGGSS--HHHHHHHHHHHHHHHHHHHT-TTTGGGHHHHHTTT--TTS-SSSS---GGGS-HHHHHHHHHHHHHHHHH---TTPPPPPHHHHHHHHHHTBTTTB-HHHHHHHHHHHHHHTTS--GGGGSGGGHHHHHHH-TT-----TT---------------STT-EEEEEETT-BEEE-HHHHHHHHT-S--SBGGGTB-HHHHHHHHHHHHTPPTT-EEEEEEEBTTS-EEEEEEEEETTEEEEEEEE--SS----S-HHHHHHHHTT----EEEE-TTSBEEEE-HHHHHHHTS-HHHHTT-BGGGTTSTTS-HHHHHT-EEEEPPTT-

Radius of gyration: 27.72 Å; Cα contacts (8 Å, |Δi|>4): 937; chains: 1; bounding box: 74×74×72 Å